Protein AF-A0A517TF28-F1 (afdb_monomer_lite)

Organism: NCBI:txid2528027

Sequence (626 aa):
MRTTSSQSVLTNRRGIAMIIVMLAVSTALVISLSFMQSQQTSLQIGQNVKRGQLALEAARTGATVALADMQSASWAGVQTPLTRTMLSEQDGEVSYTVTYHAVESSDTLSPLAAAFRVRVLSTGSWVPTDVSLGTVSREVEFVAELRPRLPGRTVGEGDFADVDDLADPIGDFMQLQEYAATAHDTGDSLSLNPRQRIDGDIYISGAMNFFESPDWSDSIRNEYLDSVGTVLGTADSRVHPHPLTGTVRTNSSFDSALVTDFGRVGVPSETTSTLSVPSYSNSAFTSYQVFEGGFTYSAGSIASSIPSNTTYVPTDSNPLGILYNTSNRQFGNDVVIVGTVINMRDVTVNGDRILISPPDWRGSIEGMEIDNPDLWPRLPAVITGDDFNCGGISSCTINGVVITNDDFKGSLSDYEYITNFTPIWGTATAQPSGDGKSLVSFQSSVNLSSVPSDAELAITVGSAELRYFIKSVDDAADTVTILGEAVHDSPVWVQVRPDRHRSLDVHGSVIAGSSINITAPPSWDNFSSSGWAEKFSEWESYNAWMAYYGWDSVEFATWLSSYLSWWGDGNPMQTYGMGLEPTFHIYRPSNSNCVLQPPLFRPSPGNDSGEGAGYRWEILSWKEET

Structure (mmCIF, N/CA/C/O backbone):
data_AF-A0A517TF28-F1
#
_entry.id   AF-A0A517TF28-F1
#
loop_
_atom_site.group_PDB
_atom_site.id
_atom_site.type_symbol
_atom_site.label_atom_id
_atom_site.label_alt_id
_atom_site.label_comp_id
_atom_site.label_asym_id
_atom_site.label_entity_id
_atom_site.label_seq_id
_atom_site.pdbx_PDB_ins_code
_atom_site.Cartn_x
_atom_site.Cartn_y
_atom_site.Cartn_z
_atom_site.occupancy
_atom_site.B_iso_or_equiv
_atom_site.auth_seq_id
_atom_site.auth_comp_id
_atom_site.auth_asym_id
_atom_site.auth_atom_id
_atom_site.pdbx_PDB_model_num
ATOM 1 N N . MET A 1 1 ? -43.533 -29.703 123.859 1.00 35.38 1 MET A N 1
ATOM 2 C CA . MET A 1 1 ? -43.413 -30.380 122.548 1.00 35.38 1 MET A CA 1
ATOM 3 C C . MET A 1 1 ? -43.929 -29.420 121.482 1.00 35.38 1 MET A C 1
ATOM 5 O O . MET A 1 1 ? -44.886 -28.711 121.752 1.00 35.38 1 MET A O 1
ATOM 9 N N . ARG A 1 2 ? -43.201 -29.320 120.365 1.00 44.56 2 ARG A N 1
ATOM 10 C CA . ARG A 1 2 ? -43.315 -28.350 119.257 1.00 44.56 2 ARG A CA 1
ATOM 11 C C . ARG A 1 2 ? -44.731 -28.142 118.701 1.00 44.56 2 ARG A C 1
ATOM 13 O O . ARG A 1 2 ? -45.408 -29.136 118.500 1.00 44.56 2 ARG A O 1
ATOM 20 N N . THR A 1 3 ? -45.013 -26.913 118.245 1.00 40.25 3 THR A N 1
ATOM 21 C CA . THR A 1 3 ? -45.516 -26.625 116.879 1.00 40.25 3 THR A CA 1
ATOM 22 C C . THR A 1 3 ? -45.357 -25.135 116.536 1.00 40.25 3 THR A C 1
ATOM 24 O O . THR A 1 3 ? -46.209 -24.310 116.847 1.00 40.25 3 THR A O 1
ATOM 27 N N . THR A 1 4 ? -44.270 -24.802 115.842 1.00 50.88 4 THR A N 1
ATOM 28 C CA . THR A 1 4 ? -44.123 -23.618 114.981 1.00 50.88 4 THR A CA 1
ATOM 29 C C . THR A 1 4 ? -43.756 -24.141 113.593 1.00 50.88 4 THR A C 1
ATOM 31 O O . THR A 1 4 ? -42.720 -24.787 113.465 1.00 50.88 4 THR A O 1
ATOM 34 N N . SER A 1 5 ? -44.618 -23.956 112.581 1.00 48.31 5 SER A N 1
ATOM 35 C CA . SER A 1 5 ? -44.290 -23.934 111.130 1.00 48.31 5 SER A CA 1
ATOM 36 C C . SER A 1 5 ? -45.528 -24.175 110.247 1.00 48.31 5 SER A C 1
ATOM 38 O O . SER A 1 5 ? -45.800 -25.291 109.823 1.00 48.31 5 SER A O 1
ATOM 40 N N . SER A 1 6 ? -46.274 -23.124 109.895 1.00 45.22 6 SER A N 1
ATOM 41 C CA . SER A 1 6 ? -47.157 -23.209 108.711 1.00 45.22 6 SER A CA 1
ATOM 42 C C . SER A 1 6 ? -47.276 -21.923 107.885 1.00 45.22 6 SER A C 1
ATOM 44 O O . SER A 1 6 ? -47.744 -21.981 106.753 1.00 45.22 6 SER A O 1
ATOM 46 N N . GLN A 1 7 ? -46.776 -20.775 108.363 1.00 44.19 7 GLN A N 1
ATOM 47 C CA . GLN A 1 7 ? -46.849 -19.516 107.605 1.00 44.19 7 GLN A CA 1
ATOM 48 C C . GLN A 1 7 ? -45.704 -19.273 106.600 1.00 44.19 7 GLN A C 1
ATOM 50 O O . GLN A 1 7 ? -45.854 -18.412 105.742 1.00 44.19 7 GLN A O 1
ATOM 55 N N . SER A 1 8 ? -44.598 -20.032 106.616 1.00 46.25 8 SER A N 1
ATOM 56 C CA . SER A 1 8 ? -43.475 -19.813 105.674 1.00 46.25 8 SER A CA 1
ATOM 57 C C . SER A 1 8 ? -43.659 -20.459 104.290 1.00 46.25 8 SER A C 1
ATOM 59 O O . SER A 1 8 ? -42.945 -20.117 103.349 1.00 46.25 8 SER A O 1
ATOM 61 N N . VAL A 1 9 ? -44.618 -21.379 104.127 1.00 51.31 9 VAL A N 1
ATOM 62 C CA . VAL A 1 9 ? -44.791 -22.154 102.881 1.00 51.31 9 VAL A CA 1
ATOM 63 C C . VAL A 1 9 ? -45.646 -21.409 101.840 1.00 51.31 9 VAL A C 1
ATOM 65 O O . VAL A 1 9 ? -45.451 -21.588 100.638 1.00 51.31 9 VAL A O 1
ATOM 68 N N . LEU A 1 10 ? -46.553 -20.523 102.271 1.00 45.69 10 LEU A N 1
ATOM 69 C CA . LEU A 1 10 ? -47.449 -19.769 101.378 1.00 45.69 10 LEU A CA 1
ATOM 70 C C . LEU A 1 10 ? -46.769 -18.554 100.715 1.00 45.69 10 LEU A C 1
ATOM 72 O O . LEU A 1 10 ? -47.056 -18.253 99.557 1.00 45.69 10 LEU A O 1
ATOM 76 N N . THR A 1 11 ? -45.819 -17.900 101.389 1.00 50.69 11 THR A N 1
ATOM 77 C CA . THR A 1 11 ? -44.995 -16.812 100.823 1.00 50.69 11 THR A CA 1
ATOM 78 C C . THR A 1 11 ? -43.939 -17.337 99.844 1.00 50.69 11 THR A C 1
ATOM 80 O O . THR A 1 11 ? -43.728 -16.729 98.796 1.00 50.69 11 THR A O 1
ATOM 83 N N . ASN A 1 12 ? -43.359 -18.518 100.106 1.00 51.66 12 ASN A N 1
ATOM 84 C CA . ASN A 1 12 ? -42.382 -19.161 99.213 1.00 51.66 12 ASN A CA 1
ATOM 85 C C . ASN A 1 12 ? -42.990 -19.590 97.862 1.00 51.66 12 ASN A C 1
ATOM 87 O O . ASN A 1 12 ? -42.342 -19.482 96.824 1.00 51.66 12 ASN A O 1
ATOM 91 N N . ARG A 1 13 ? -44.261 -20.021 97.838 1.00 53.38 13 ARG A N 1
ATOM 92 C CA . ARG A 1 13 ? -44.957 -20.396 96.590 1.00 53.38 13 ARG A CA 1
ATOM 93 C C . ARG A 1 13 ? -45.334 -19.195 95.715 1.00 53.38 13 ARG A C 1
ATOM 95 O O . ARG A 1 13 ? -45.334 -19.325 94.496 1.00 53.38 13 ARG A O 1
ATOM 102 N N . ARG A 1 14 ? -45.605 -18.024 96.309 1.00 54.81 14 ARG A N 1
ATOM 103 C CA . ARG A 1 14 ? -45.856 -16.773 95.564 1.00 54.81 14 ARG A CA 1
ATOM 104 C C . ARG A 1 14 ? -44.582 -16.202 94.934 1.00 54.81 14 ARG A C 1
ATOM 106 O O . ARG A 1 14 ? -44.646 -15.734 93.804 1.00 54.81 14 ARG A O 1
ATOM 113 N N . GLY A 1 15 ? -43.439 -16.304 95.620 1.00 62.41 15 GLY A N 1
ATOM 114 C CA . GLY A 1 15 ? -42.133 -15.926 95.065 1.00 62.41 15 GLY A CA 1
ATOM 115 C C . GLY A 1 15 ? -41.719 -16.802 93.879 1.00 62.41 15 GLY A C 1
ATOM 116 O O . GLY A 1 15 ? -41.355 -16.280 92.831 1.00 62.41 15 GLY A O 1
ATOM 117 N N . ILE A 1 16 ? -41.875 -18.127 93.996 1.00 70.12 16 ILE A N 1
ATOM 118 C CA . ILE A 1 16 ? -41.590 -19.072 92.901 1.00 70.12 16 ILE A CA 1
ATOM 119 C C . ILE A 1 16 ? -42.538 -18.857 91.712 1.00 70.12 16 ILE A C 1
ATOM 121 O O . ILE A 1 16 ? -42.081 -18.837 90.574 1.00 70.12 16 ILE A O 1
ATOM 125 N N . ALA A 1 17 ? -43.836 -18.637 91.948 1.00 70.00 17 ALA A N 1
ATOM 126 C CA . ALA A 1 17 ? -44.786 -18.338 90.875 1.00 70.00 17 ALA A CA 1
ATOM 127 C C . ALA A 1 17 ? -44.450 -17.025 90.146 1.00 70.00 17 ALA A C 1
ATOM 129 O O . ALA A 1 17 ? -44.532 -16.974 88.924 1.00 70.00 17 ALA A O 1
ATOM 130 N N . MET A 1 18 ? -44.018 -15.983 90.866 1.00 72.75 18 MET A N 1
ATOM 131 C CA . MET A 1 18 ? -43.614 -14.710 90.261 1.00 72.75 18 MET A CA 1
ATOM 132 C C . MET A 1 18 ? -42.316 -14.847 89.443 1.00 72.75 18 MET A C 1
ATOM 134 O O . MET A 1 18 ? -42.222 -14.267 88.366 1.00 72.75 18 MET A O 1
ATOM 138 N N . ILE A 1 19 ? -41.360 -15.669 89.896 1.00 78.25 19 ILE A N 1
ATOM 139 C CA . ILE A 1 19 ? -40.142 -16.004 89.136 1.00 78.25 19 ILE A CA 1
ATOM 140 C C . ILE A 1 19 ? -40.494 -16.788 87.868 1.00 78.25 19 ILE A C 1
ATOM 142 O O . ILE A 1 19 ? -40.014 -16.437 86.798 1.00 78.25 19 ILE A O 1
ATOM 146 N N . ILE A 1 20 ? -41.364 -17.801 87.957 1.00 79.56 20 ILE A N 1
ATOM 147 C CA . ILE A 1 20 ? -41.810 -18.582 86.791 1.00 79.56 20 ILE A CA 1
ATOM 148 C C . ILE A 1 20 ? -42.529 -17.681 85.779 1.00 79.56 20 ILE A C 1
ATOM 150 O O . ILE A 1 20 ? -42.276 -17.791 84.584 1.00 79.56 20 ILE A O 1
ATOM 154 N N . VAL A 1 21 ? -43.378 -16.756 86.240 1.00 81.38 21 VAL A N 1
ATOM 155 C CA . VAL A 1 21 ? -44.070 -15.795 85.368 1.00 81.38 21 VAL A CA 1
ATOM 156 C C . VAL A 1 21 ? -43.092 -14.802 84.739 1.00 81.38 21 VAL A C 1
ATOM 158 O O . VAL A 1 21 ? -43.165 -14.582 83.536 1.00 81.38 21 VAL A O 1
ATOM 161 N N . MET A 1 22 ? -42.141 -14.239 85.492 1.00 81.81 22 MET A N 1
ATOM 162 C CA . MET A 1 22 ? -41.111 -13.359 84.918 1.00 81.81 22 MET A CA 1
ATOM 163 C C . MET A 1 22 ? -40.217 -14.087 83.910 1.00 81.81 22 MET A C 1
ATOM 165 O O . MET A 1 22 ? -39.847 -13.501 82.898 1.00 81.81 22 MET A O 1
ATOM 169 N N . LEU A 1 23 ? -39.905 -15.361 84.152 1.00 82.12 23 LEU A N 1
ATOM 170 C CA . LEU A 1 23 ? -39.097 -16.186 83.256 1.00 82.12 23 LEU A CA 1
ATOM 171 C C . LEU A 1 23 ? -39.881 -16.577 81.995 1.00 82.12 23 LEU A C 1
ATOM 173 O O . LEU A 1 23 ? -39.322 -16.570 80.902 1.00 82.12 23 LEU A O 1
ATOM 177 N N . ALA A 1 24 ? -41.189 -16.827 82.116 1.00 82.06 24 ALA A N 1
ATOM 178 C CA . ALA A 1 24 ? -42.093 -17.022 80.982 1.00 82.06 24 ALA A CA 1
ATOM 179 C C . ALA A 1 24 ? -42.266 -15.738 80.147 1.00 82.06 24 ALA A C 1
ATOM 181 O O . ALA A 1 24 ? -42.274 -15.793 78.921 1.00 82.06 24 ALA A O 1
ATOM 182 N N . VAL A 1 25 ? -42.353 -14.569 80.791 1.00 85.31 25 VAL A N 1
ATOM 183 C CA . VAL A 1 25 ? -42.438 -13.272 80.100 1.00 85.31 25 VAL A CA 1
ATOM 184 C C . VAL A 1 25 ? -41.114 -12.916 79.426 1.00 85.31 25 VAL A C 1
ATOM 186 O O . VAL A 1 25 ? -41.130 -12.459 78.287 1.00 85.31 25 VAL A O 1
ATOM 189 N N . SER A 1 26 ? -39.966 -13.153 80.074 1.00 85.06 26 SER A N 1
ATOM 190 C CA . SER A 1 26 ? -38.661 -12.871 79.464 1.00 85.06 26 SER A CA 1
ATOM 191 C C . SER A 1 26 ? -38.381 -13.794 78.279 1.00 85.06 26 SER A C 1
ATOM 193 O O . SER A 1 26 ? -37.953 -13.316 77.233 1.00 85.06 26 SER A O 1
ATOM 195 N N . THR A 1 27 ? -38.697 -15.088 78.390 1.00 84.56 27 THR A N 1
ATOM 196 C CA . THR A 1 27 ? -38.575 -16.032 77.268 1.00 84.56 27 THR A CA 1
ATOM 197 C C . THR A 1 27 ? -39.522 -15.675 76.125 1.00 84.56 27 THR A C 1
ATOM 199 O O . THR A 1 27 ? -39.087 -15.668 74.977 1.00 84.56 27 THR A O 1
ATOM 202 N N . ALA A 1 28 ? -40.768 -15.281 76.408 1.00 86.81 28 ALA A N 1
ATOM 203 C CA . ALA A 1 28 ? -41.694 -14.798 75.381 1.00 86.81 28 ALA A CA 1
ATOM 204 C C . ALA A 1 28 ? -41.195 -13.518 74.679 1.00 86.81 28 ALA A C 1
ATOM 206 O O . ALA A 1 28 ? -41.308 -13.407 73.457 1.00 86.81 28 ALA A O 1
ATOM 207 N N . LEU A 1 29 ? -40.605 -12.573 75.421 1.00 87.31 29 LEU A N 1
ATOM 208 C CA . LEU A 1 29 ? -39.997 -11.352 74.874 1.00 87.31 29 LEU A CA 1
ATOM 209 C C . LEU A 1 29 ? -38.785 -11.657 73.993 1.00 87.31 29 LEU A C 1
ATOM 211 O O . LEU A 1 29 ? -38.680 -11.105 72.902 1.00 87.31 29 LEU A O 1
ATOM 215 N N . VAL A 1 30 ? -37.903 -12.555 74.436 1.00 88.50 30 VAL A N 1
ATOM 216 C CA . VAL A 1 30 ? -36.731 -12.983 73.660 1.00 88.50 30 VAL A CA 1
ATOM 217 C C . VAL A 1 30 ? -37.169 -13.677 72.373 1.00 88.50 30 VAL A C 1
ATOM 219 O O . VAL A 1 30 ? -36.683 -13.315 71.309 1.00 88.50 30 VAL A O 1
ATOM 222 N N . ILE A 1 31 ? -38.138 -14.597 72.433 1.00 87.06 31 ILE A N 1
ATOM 223 C CA . ILE A 1 31 ? -38.673 -15.275 71.241 1.00 87.06 31 ILE A CA 1
ATOM 224 C C . ILE A 1 31 ? -39.312 -14.264 70.281 1.00 87.06 31 ILE A C 1
ATOM 226 O O . ILE A 1 31 ? -39.073 -14.330 69.078 1.00 87.06 31 ILE A O 1
ATOM 230 N N . SER A 1 32 ? -40.078 -13.299 70.800 1.00 88.38 32 SER A N 1
ATOM 231 C CA . SER A 1 32 ? -40.709 -12.254 69.981 1.00 88.38 32 SER A CA 1
ATOM 232 C C . SER A 1 32 ? -39.673 -11.340 69.324 1.00 88.38 32 SER A C 1
ATOM 234 O O . SER A 1 32 ? -39.809 -11.002 68.151 1.00 88.38 32 SER A O 1
ATOM 236 N N . LEU A 1 33 ? -38.612 -10.972 70.051 1.00 88.31 33 LEU A N 1
ATOM 237 C CA . LEU A 1 33 ? -37.508 -10.174 69.522 1.00 88.31 33 LEU A CA 1
ATOM 238 C C . LEU A 1 33 ? -36.727 -10.944 68.453 1.00 88.31 33 LEU A C 1
ATOM 240 O O . LEU A 1 33 ? -36.469 -10.395 67.388 1.00 88.31 33 LEU A O 1
ATOM 244 N N . SER A 1 34 ? -36.407 -12.216 68.697 1.00 84.75 34 SER A N 1
ATOM 245 C CA . SER A 1 34 ? -35.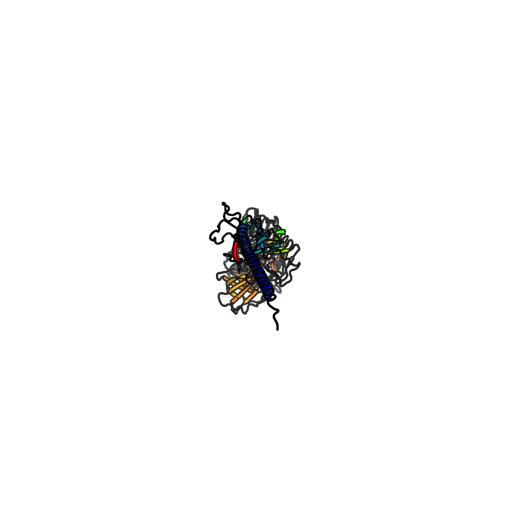749 -13.078 67.712 1.00 84.75 34 SER A CA 1
ATOM 246 C C . SER A 1 34 ? -36.607 -13.270 66.460 1.00 84.75 34 SER A C 1
ATOM 248 O O . SER A 1 34 ? -36.078 -13.274 65.352 1.00 84.75 34 SER A O 1
ATOM 250 N N . PHE A 1 35 ? -37.930 -13.375 66.610 1.00 88.44 35 PHE A N 1
ATOM 251 C CA . PHE A 1 35 ? -38.851 -13.478 65.481 1.00 88.44 35 PHE A CA 1
ATOM 252 C C . PHE A 1 35 ? -38.932 -12.171 64.682 1.00 88.44 35 PHE A C 1
ATOM 254 O O . PHE A 1 35 ? -38.836 -12.207 63.458 1.00 88.44 35 PHE A O 1
ATOM 261 N N . MET A 1 36 ? -39.021 -11.015 65.352 1.00 89.19 36 MET A N 1
ATOM 262 C CA . MET A 1 36 ? -38.963 -9.704 64.689 1.00 89.19 36 MET A CA 1
ATOM 263 C C . MET A 1 36 ? -37.634 -9.495 63.957 1.00 89.19 36 MET A C 1
ATOM 265 O O . MET A 1 36 ? -37.638 -9.070 62.806 1.00 89.19 36 MET A O 1
ATOM 269 N N . GLN A 1 37 ? -36.506 -9.852 64.579 1.00 85.12 37 GLN A N 1
ATOM 270 C CA . GLN A 1 37 ? -35.187 -9.783 63.945 1.00 85.12 37 GLN A CA 1
ATOM 271 C C . GLN A 1 37 ? -35.105 -10.701 62.719 1.00 85.12 37 GLN A C 1
ATOM 273 O O . GLN A 1 37 ? -34.652 -10.266 61.666 1.00 85.12 37 GLN A O 1
ATOM 278 N N . SER A 1 38 ? -35.609 -11.936 62.812 1.00 85.50 38 SER A N 1
ATOM 279 C CA . SER A 1 38 ? -35.642 -12.872 61.683 1.00 85.50 38 SER A CA 1
ATOM 280 C C . SER A 1 38 ? -36.501 -12.360 60.521 1.00 85.50 38 SER A C 1
ATOM 282 O O . SER A 1 38 ? -36.069 -12.433 59.369 1.00 85.50 38 SER A O 1
ATOM 284 N N . GLN A 1 39 ? -37.676 -11.786 60.801 1.00 86.81 39 GLN A N 1
ATOM 285 C CA . GLN A 1 39 ? -38.514 -11.160 59.774 1.00 86.81 39 GLN A CA 1
ATOM 286 C C . GLN A 1 39 ? -37.831 -9.946 59.140 1.00 86.81 39 GLN A C 1
ATOM 288 O O . GLN A 1 39 ? -37.860 -9.800 57.920 1.00 86.81 39 GLN A O 1
ATOM 293 N N . GLN A 1 40 ? -37.177 -9.106 59.944 1.00 82.69 40 GLN A N 1
ATOM 294 C CA . GLN A 1 40 ? -36.452 -7.936 59.457 1.00 82.69 40 GLN A CA 1
ATOM 295 C C . GLN A 1 40 ? -35.280 -8.337 58.549 1.00 82.69 40 GLN A C 1
ATOM 297 O O . GLN A 1 40 ? -35.132 -7.773 57.467 1.00 82.69 40 GLN A O 1
ATOM 302 N N . THR A 1 41 ? -34.502 -9.357 58.926 1.00 83.75 41 THR A N 1
ATOM 303 C CA . THR A 1 41 ? -33.440 -9.910 58.073 1.00 83.75 41 THR A CA 1
ATOM 304 C C . THR A 1 41 ? -34.007 -10.513 56.787 1.00 83.75 41 THR A C 1
ATOM 306 O O . THR A 1 41 ? -33.463 -10.276 55.712 1.00 83.75 41 THR A O 1
ATOM 309 N N . SER A 1 42 ? -35.120 -11.251 56.855 1.00 82.88 42 SER A N 1
ATOM 310 C CA . SER A 1 42 ? -35.748 -11.841 55.665 1.00 82.88 42 SER A CA 1
ATOM 311 C C . SER A 1 42 ? -36.263 -10.777 54.689 1.00 82.88 42 SER A C 1
ATOM 313 O O . SER A 1 42 ? -36.063 -10.918 53.483 1.00 82.88 42 SER A O 1
ATOM 315 N N . LEU A 1 43 ? -36.855 -9.689 55.195 1.00 85.12 43 LEU A N 1
ATOM 316 C CA . LEU A 1 43 ? -37.275 -8.545 54.383 1.00 85.12 43 LEU A CA 1
ATOM 317 C C . LEU A 1 43 ? -36.078 -7.833 53.744 1.00 85.12 43 LEU A C 1
ATOM 319 O O . LEU A 1 43 ? -36.133 -7.521 52.557 1.00 85.12 43 LEU A O 1
ATOM 323 N N . GLN A 1 44 ? -34.987 -7.627 54.487 1.00 81.50 44 GLN A N 1
ATOM 324 C CA . GLN A 1 44 ? -33.764 -7.020 53.950 1.00 81.50 44 GLN A CA 1
ATOM 325 C C . GLN A 1 44 ? -33.122 -7.879 52.855 1.00 81.50 44 GLN A C 1
ATOM 327 O O . GLN A 1 44 ? -32.733 -7.349 51.818 1.00 81.50 44 GLN A O 1
ATOM 332 N N . ILE A 1 45 ? -33.064 -9.203 53.037 1.00 84.44 45 ILE A N 1
ATOM 333 C CA . ILE A 1 45 ? -32.583 -10.125 51.998 1.00 84.44 45 ILE A CA 1
ATOM 334 C C . ILE A 1 45 ? -33.482 -10.038 50.761 1.00 84.44 45 ILE A C 1
ATOM 336 O O . ILE A 1 45 ? -32.975 -9.875 49.656 1.00 84.44 45 ILE A O 1
ATOM 340 N N . GLY A 1 46 ? -34.808 -10.084 50.934 1.00 85.38 46 GLY A N 1
ATOM 341 C CA . GLY A 1 46 ? -35.753 -9.970 49.820 1.00 85.38 46 GLY A CA 1
ATOM 342 C C . GLY A 1 46 ? -35.622 -8.647 49.058 1.00 85.38 46 GLY A C 1
ATOM 343 O O . GLY A 1 46 ? -35.621 -8.635 47.828 1.00 85.38 46 GLY A O 1
ATOM 344 N N . GLN A 1 47 ? -35.440 -7.535 49.775 1.00 84.88 47 GLN A N 1
ATOM 345 C CA . GLN A 1 47 ? -35.200 -6.222 49.176 1.00 84.88 47 GLN A CA 1
ATOM 346 C C . GLN A 1 47 ? -33.859 -6.163 48.441 1.00 84.88 47 GLN A C 1
ATOM 348 O O . GLN A 1 47 ? -33.814 -5.652 47.328 1.00 84.88 47 GLN A O 1
ATOM 353 N N . ASN A 1 48 ? -32.787 -6.718 49.006 1.00 83.56 48 ASN A N 1
ATOM 354 C CA . ASN A 1 48 ? -31.477 -6.752 48.355 1.00 83.56 48 ASN A CA 1
ATOM 355 C C . ASN A 1 48 ? -31.477 -7.626 47.097 1.00 83.56 48 ASN A C 1
ATOM 357 O O . ASN A 1 48 ? -30.895 -7.231 46.091 1.00 83.56 48 ASN A O 1
ATOM 361 N N . VAL A 1 49 ? -32.188 -8.759 47.106 1.00 88.19 49 VAL A N 1
ATOM 362 C CA . VAL A 1 49 ? -32.392 -9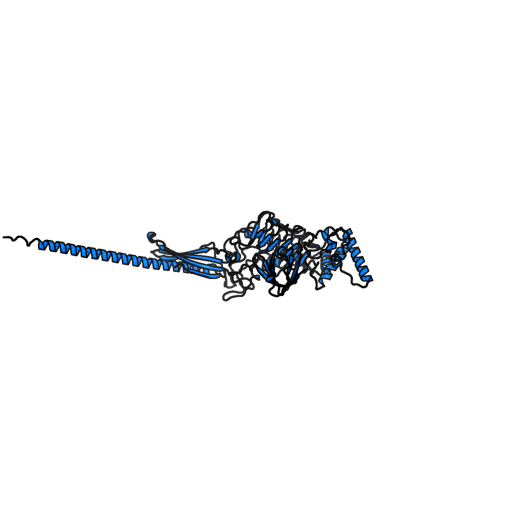.583 45.904 1.00 88.19 49 VAL A CA 1
ATOM 363 C C . VAL A 1 49 ? -33.148 -8.794 44.835 1.00 88.19 49 VAL A C 1
ATOM 365 O O . VAL A 1 49 ? -32.703 -8.752 43.690 1.00 88.19 49 VAL A O 1
ATOM 368 N N . LYS A 1 50 ? -34.240 -8.106 45.201 1.00 89.06 50 LYS A N 1
ATOM 369 C CA . LYS A 1 50 ? -34.997 -7.257 44.266 1.00 89.06 50 LYS A CA 1
ATOM 370 C C . LYS A 1 50 ? -34.128 -6.132 43.690 1.00 89.06 50 LYS A C 1
ATOM 372 O O . LYS A 1 50 ? -34.144 -5.911 42.486 1.00 89.06 50 LYS A O 1
ATOM 377 N N . ARG A 1 51 ? -33.344 -5.443 44.525 1.00 89.06 51 ARG A N 1
ATOM 378 C CA . ARG A 1 51 ? -32.408 -4.385 44.097 1.00 89.06 51 ARG A CA 1
ATOM 379 C C . ARG A 1 51 ? -31.340 -4.927 43.151 1.00 89.06 51 ARG A C 1
ATOM 381 O O . ARG A 1 51 ? -31.058 -4.300 42.139 1.00 89.06 51 ARG A O 1
ATOM 388 N N . GLY A 1 52 ? -30.806 -6.114 43.438 1.00 88.94 52 GLY A N 1
ATOM 389 C CA . GLY A 1 52 ? -29.873 -6.808 42.552 1.00 88.94 52 GLY A CA 1
ATOM 390 C C . GLY A 1 52 ? -30.490 -7.160 41.198 1.00 88.94 52 GLY A C 1
ATOM 391 O O . GLY A 1 52 ? -29.835 -6.984 40.178 1.00 88.94 52 GLY A O 1
ATOM 392 N N . GLN A 1 53 ? -31.752 -7.600 41.169 1.00 90.75 53 GLN A N 1
ATOM 393 C CA . GLN A 1 53 ? -32.476 -7.860 39.919 1.00 90.75 53 GLN A CA 1
ATOM 394 C C . GLN A 1 53 ? -32.721 -6.580 39.115 1.00 90.75 53 GLN A C 1
ATOM 396 O O . GLN A 1 53 ? -32.494 -6.587 37.911 1.00 90.75 53 GLN A O 1
ATOM 401 N N . LEU A 1 54 ? -33.114 -5.482 39.770 1.00 91.38 54 LEU A N 1
ATOM 402 C CA . LEU A 1 54 ? -33.292 -4.181 39.115 1.00 91.38 54 LEU A CA 1
ATOM 403 C C . LEU A 1 54 ? -31.975 -3.650 38.536 1.00 91.38 54 LEU A C 1
ATOM 405 O O . LEU A 1 54 ? -31.957 -3.159 37.412 1.00 91.38 54 LEU A O 1
ATOM 409 N N . ALA A 1 55 ? -30.868 -3.786 39.271 1.00 91.31 55 ALA A N 1
ATOM 410 C CA . ALA A 1 55 ? -29.543 -3.428 38.774 1.00 91.31 55 ALA A CA 1
ATOM 411 C C . ALA A 1 55 ? -29.136 -4.294 37.566 1.00 91.31 55 ALA A C 1
ATOM 413 O O . ALA A 1 55 ? -28.622 -3.766 36.586 1.00 91.31 55 ALA A O 1
ATOM 414 N N . LEU A 1 56 ? -29.416 -5.603 37.585 1.00 93.12 56 LEU A N 1
ATOM 415 C CA . LEU A 1 56 ? -29.139 -6.486 36.445 1.00 93.12 56 LEU A CA 1
ATOM 416 C C . LEU A 1 56 ? -30.014 -6.159 35.224 1.00 93.12 56 LEU A C 1
ATOM 418 O O . LEU A 1 56 ? -29.525 -6.143 34.098 1.00 93.12 56 LEU A O 1
ATOM 422 N N . GLU A 1 57 ? -31.300 -5.873 35.426 1.00 93.25 57 GLU A N 1
ATOM 423 C CA . GLU A 1 57 ? -32.208 -5.444 34.356 1.00 93.25 57 GLU A CA 1
ATOM 424 C C . GLU A 1 57 ? -31.759 -4.110 33.747 1.00 93.25 57 GLU A C 1
ATOM 426 O O . GLU A 1 57 ? -31.800 -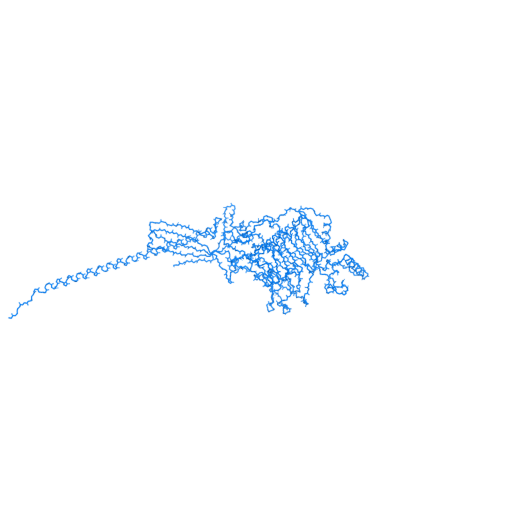3.938 32.525 1.00 93.25 57 GLU A O 1
ATOM 431 N N . ALA A 1 58 ? -31.235 -3.205 34.578 1.00 94.00 58 ALA A N 1
ATOM 432 C CA . ALA A 1 58 ? -30.632 -1.970 34.108 1.00 94.00 58 ALA A CA 1
ATOM 433 C C . ALA A 1 58 ? -29.365 -2.204 33.288 1.00 94.00 58 ALA A C 1
ATOM 435 O O . ALA A 1 58 ? -29.228 -1.626 32.213 1.00 94.00 58 ALA A O 1
ATOM 436 N N . ALA A 1 59 ? -28.489 -3.107 33.733 1.00 94.56 59 ALA A N 1
ATOM 437 C CA . ALA A 1 59 ? -27.298 -3.497 32.986 1.00 94.56 59 ALA A CA 1
ATOM 438 C C . ALA A 1 59 ? -27.658 -4.102 31.614 1.00 94.56 59 ALA A C 1
ATOM 440 O O . ALA A 1 59 ? -27.112 -3.683 30.592 1.00 94.56 59 ALA A O 1
ATOM 441 N N . ARG A 1 60 ? -28.638 -5.016 31.551 1.00 95.25 60 ARG A N 1
ATOM 442 C CA . ARG A 1 60 ? -29.133 -5.604 30.287 1.00 95.25 60 ARG A CA 1
ATOM 443 C C . ARG A 1 60 ? -29.749 -4.565 29.354 1.00 95.25 60 ARG A C 1
ATOM 445 O O . ARG A 1 60 ? -29.510 -4.594 28.145 1.00 95.25 60 ARG A O 1
ATOM 452 N N . THR A 1 61 ? -30.527 -3.638 29.912 1.00 95.06 61 THR A N 1
ATOM 453 C CA . THR A 1 61 ? -31.117 -2.536 29.144 1.00 95.06 61 THR A CA 1
ATOM 454 C C . THR A 1 61 ? -30.022 -1.638 28.586 1.00 95.06 61 THR A C 1
ATOM 456 O O . THR A 1 61 ? -30.032 -1.353 27.393 1.00 95.06 61 THR A O 1
ATOM 459 N N . GLY A 1 62 ? -29.038 -1.262 29.406 1.00 94.81 62 GLY A N 1
ATOM 460 C CA . GLY A 1 62 ? -27.883 -0.484 28.966 1.00 94.81 62 GLY A CA 1
ATOM 461 C C . GLY A 1 62 ? -27.113 -1.165 27.838 1.00 94.81 62 GLY A C 1
ATOM 462 O O . GLY A 1 62 ? -26.829 -0.521 26.835 1.00 94.81 62 GLY A O 1
ATOM 463 N N . ALA A 1 63 ? -26.875 -2.476 27.937 1.00 94.62 63 ALA A N 1
ATOM 464 C CA . ALA A 1 63 ? -26.195 -3.243 26.896 1.00 94.62 63 ALA A CA 1
ATOM 465 C C . ALA A 1 63 ? -26.992 -3.283 25.578 1.00 94.62 63 ALA A C 1
ATOM 467 O O . ALA A 1 63 ? -26.431 -3.078 24.504 1.00 94.62 63 ALA A O 1
ATOM 468 N N . THR A 1 64 ? -28.314 -3.467 25.656 1.00 94.19 64 THR A N 1
ATOM 469 C CA . THR A 1 64 ? -29.198 -3.466 24.475 1.00 94.19 64 THR A CA 1
ATOM 470 C C . THR A 1 64 ? -29.258 -2.087 23.816 1.00 94.19 64 THR A C 1
ATOM 472 O O . THR A 1 64 ? -29.193 -1.977 22.594 1.00 94.19 64 THR A O 1
ATOM 475 N N . VAL A 1 65 ? -29.362 -1.021 24.618 1.00 94.56 65 VAL A N 1
ATOM 476 C CA . VAL A 1 65 ? -29.368 0.356 24.108 1.00 94.56 65 VAL A CA 1
ATOM 477 C C . VAL A 1 65 ? -28.013 0.710 23.503 1.00 94.56 65 VAL A C 1
ATOM 479 O O . VAL A 1 65 ? -27.991 1.353 22.463 1.00 94.56 65 VAL A O 1
ATOM 482 N N . ALA A 1 66 ? -26.904 0.271 24.099 1.00 94.50 66 ALA A N 1
ATOM 483 C CA . ALA A 1 66 ? -25.572 0.490 23.545 1.00 94.50 66 ALA A CA 1
ATOM 484 C C . ALA A 1 66 ? -25.410 -0.160 22.171 1.00 94.50 66 ALA A C 1
ATOM 486 O O . ALA A 1 66 ? -24.934 0.492 21.253 1.00 94.50 66 ALA A O 1
ATOM 487 N N . LEU A 1 67 ? -25.865 -1.405 22.000 1.00 92.75 67 LEU A N 1
ATOM 488 C CA . LEU A 1 67 ? -25.834 -2.067 20.696 1.00 92.75 67 LEU A CA 1
ATOM 489 C C . LEU A 1 67 ? -26.669 -1.313 19.649 1.00 92.75 67 LEU A C 1
ATOM 491 O O . LEU A 1 67 ? -26.212 -1.117 18.527 1.00 92.75 67 LEU A O 1
ATOM 495 N N . ALA A 1 68 ? -27.873 -0.866 20.019 1.00 91.69 68 ALA A N 1
ATOM 496 C CA . ALA A 1 68 ? -28.727 -0.082 19.128 1.00 91.69 68 ALA A CA 1
ATOM 497 C C . ALA A 1 68 ? -28.114 1.288 18.785 1.00 91.69 68 ALA A C 1
ATOM 499 O O . ALA A 1 68 ? -28.234 1.747 17.653 1.00 91.69 68 ALA A O 1
ATOM 500 N N . ASP A 1 69 ? -27.444 1.932 19.744 1.00 92.38 69 ASP A N 1
ATOM 501 C CA . ASP A 1 69 ? -26.749 3.204 19.535 1.00 92.38 69 ASP A CA 1
ATOM 502 C C . ASP A 1 69 ? -25.528 3.019 18.627 1.00 92.38 69 ASP A C 1
ATOM 504 O O . ASP A 1 69 ? -25.382 3.761 17.668 1.00 92.38 69 ASP A O 1
ATOM 508 N N . MET A 1 70 ? -24.723 1.972 18.839 1.00 91.44 70 MET A N 1
ATOM 509 C CA . MET A 1 70 ? -23.587 1.606 17.979 1.00 91.44 70 MET A CA 1
ATOM 510 C C . MET A 1 70 ? -24.000 1.328 16.523 1.00 91.44 70 MET A C 1
ATOM 512 O O . MET A 1 70 ? -23.209 1.555 15.607 1.00 91.44 70 MET A O 1
ATOM 516 N N . GLN A 1 71 ? -25.228 0.851 16.302 1.00 89.31 71 GLN A N 1
ATOM 517 C CA . GLN A 1 71 ? -25.815 0.651 14.973 1.00 89.31 71 GLN A CA 1
ATOM 518 C C . GLN A 1 71 ? -26.421 1.927 14.368 1.00 89.31 71 GLN A C 1
ATOM 520 O O . GLN A 1 71 ? -26.875 1.895 13.232 1.00 89.31 71 GLN A O 1
ATOM 525 N N . SER A 1 72 ? -26.438 3.053 15.084 1.00 88.31 72 SER A N 1
ATOM 526 C CA . SER A 1 72 ? -26.976 4.326 14.598 1.00 88.31 72 SER A CA 1
ATOM 527 C C . SER A 1 72 ? -25.899 5.185 13.933 1.00 88.31 72 SER A C 1
ATOM 529 O O . SER A 1 72 ? -24.757 5.240 14.383 1.00 88.31 72 SER A O 1
ATOM 531 N N . ALA A 1 73 ? -26.282 5.967 12.919 1.00 86.69 73 ALA A N 1
ATOM 532 C CA . ALA A 1 73 ? -25.420 7.005 12.340 1.00 86.69 73 ALA A CA 1
ATOM 533 C C . ALA A 1 73 ? -25.089 8.140 13.329 1.00 86.69 73 ALA A C 1
ATOM 535 O O . ALA A 1 73 ? -24.158 8.906 13.108 1.00 86.69 73 ALA A O 1
ATOM 536 N N . SER A 1 74 ? -25.849 8.261 14.423 1.00 88.69 74 SER A N 1
ATOM 537 C CA . SER A 1 74 ? -25.632 9.266 15.469 1.00 88.69 74 SER A CA 1
ATOM 538 C C . SER A 1 74 ? -24.718 8.802 16.604 1.00 88.69 74 SER A C 1
ATOM 540 O O . SER A 1 74 ? -24.613 9.514 17.606 1.00 88.69 74 SER A O 1
ATOM 542 N N . TRP A 1 75 ? -24.123 7.611 16.508 1.00 91.62 75 TRP A N 1
ATOM 543 C CA . TRP A 1 75 ? -23.269 7.090 17.568 1.00 91.62 75 TRP A CA 1
ATOM 544 C C . TRP A 1 75 ? -22.083 8.024 17.818 1.00 91.62 75 TRP A C 1
ATOM 546 O O . TRP A 1 75 ? -21.288 8.306 16.925 1.00 91.62 75 TRP A O 1
ATOM 556 N N . ALA A 1 76 ? -21.935 8.488 19.058 1.00 89.75 76 ALA A N 1
ATOM 557 C CA . ALA A 1 76 ? -20.871 9.420 19.437 1.00 89.75 76 ALA A CA 1
ATOM 558 C C . ALA A 1 76 ? -19.488 8.752 19.602 1.00 89.75 76 ALA A C 1
ATOM 560 O O . ALA A 1 76 ? -18.517 9.428 19.953 1.00 89.75 76 ALA A O 1
ATOM 561 N N . GLY A 1 77 ? -19.395 7.436 19.383 1.00 92.75 77 GLY A N 1
ATOM 562 C CA . GLY A 1 77 ? -18.160 6.662 19.461 1.00 92.75 77 GLY A CA 1
ATOM 563 C C . GLY A 1 77 ? -17.790 6.168 20.863 1.00 92.75 77 GLY A C 1
ATOM 564 O O . GLY A 1 77 ? -18.415 6.499 21.872 1.00 92.75 77 GLY A O 1
ATOM 565 N N . VAL A 1 78 ? -16.711 5.387 20.929 1.00 94.31 78 VAL A N 1
ATOM 566 C CA . VAL A 1 78 ? -16.250 4.652 22.124 1.00 94.31 78 VAL A CA 1
ATOM 567 C C . VAL A 1 78 ? -15.799 5.549 23.284 1.00 94.31 78 VAL A C 1
ATOM 569 O O . VAL A 1 78 ? -15.712 5.096 24.422 1.00 94.31 78 VAL A O 1
ATOM 572 N N . GLN A 1 79 ? -15.507 6.825 23.022 1.00 91.62 79 GLN A N 1
ATOM 573 C CA . GLN A 1 79 ? -15.071 7.783 24.047 1.00 91.62 79 GLN A CA 1
ATOM 574 C C . GLN A 1 79 ? -16.236 8.392 24.839 1.00 91.62 79 GLN A C 1
ATOM 576 O O . GLN A 1 79 ? -16.016 9.007 25.884 1.00 91.62 79 GLN A O 1
ATOM 581 N N . THR A 1 80 ? -17.471 8.235 24.358 1.00 92.62 80 THR A N 1
ATOM 582 C CA . THR A 1 80 ? -18.655 8.844 24.967 1.00 92.62 80 THR A CA 1
ATOM 583 C C . THR A 1 80 ? -19.437 7.785 25.748 1.00 92.62 80 THR A C 1
ATOM 585 O O . THR A 1 80 ? -20.146 6.986 25.137 1.00 92.62 80 THR A O 1
ATOM 588 N N . PRO A 1 81 ? -19.343 7.741 27.091 1.00 92.19 81 PRO A N 1
ATOM 589 C CA . PRO A 1 81 ? -20.112 6.782 27.871 1.00 92.19 81 PRO A CA 1
ATOM 590 C C . PRO A 1 81 ? -21.608 7.100 27.798 1.00 92.19 81 PRO A C 1
ATOM 592 O O . PRO A 1 81 ? -22.022 8.259 27.888 1.00 92.19 81 PRO A O 1
ATOM 595 N N . LEU A 1 82 ? -22.435 6.062 27.702 1.00 93.00 82 LEU A N 1
ATOM 596 C CA . LEU A 1 82 ? -23.888 6.203 27.720 1.00 93.00 82 LEU A CA 1
ATOM 597 C C . LEU A 1 82 ? -24.389 6.032 29.153 1.00 93.00 82 LEU A C 1
ATOM 599 O O . LEU A 1 82 ? -24.262 4.957 29.730 1.00 93.00 82 LEU A O 1
ATOM 603 N N . THR A 1 83 ? -24.986 7.075 29.725 1.00 93.38 83 THR A N 1
ATOM 604 C CA . THR A 1 83 ? -25.586 7.014 31.067 1.00 93.38 83 THR A CA 1
ATOM 605 C C . THR A 1 83 ? -27.053 7.397 31.001 1.00 93.38 83 THR A C 1
ATOM 607 O O . THR A 1 83 ? -27.399 8.426 30.416 1.00 93.38 83 THR A O 1
ATOM 610 N N . ARG A 1 84 ? -27.930 6.596 31.613 1.00 93.25 84 ARG A N 1
ATOM 611 C CA . ARG A 1 84 ? -29.358 6.919 31.683 1.00 93.25 84 ARG A CA 1
ATOM 612 C C . ARG A 1 84 ? -30.001 6.396 32.958 1.00 93.25 84 ARG A C 1
ATOM 614 O O . ARG A 1 84 ? -29.735 5.282 33.402 1.00 93.25 84 ARG A O 1
ATOM 621 N N . THR A 1 85 ? -30.916 7.192 33.493 1.00 91.88 85 THR A N 1
ATOM 622 C CA . THR A 1 85 ? -31.838 6.783 34.552 1.00 91.88 85 THR A CA 1
ATOM 623 C C . THR A 1 85 ? -33.018 6.040 33.938 1.00 91.88 85 THR A C 1
ATOM 625 O O . THR A 1 85 ? -33.708 6.574 33.068 1.00 91.88 85 THR A O 1
ATOM 628 N N . MET A 1 86 ? -33.261 4.812 34.388 1.00 90.38 86 MET A N 1
ATOM 629 C CA . MET A 1 86 ? -34.414 4.014 33.964 1.00 90.38 86 MET A CA 1
ATOM 630 C C . MET A 1 86 ? -35.633 4.258 34.839 1.00 90.38 86 MET A C 1
ATOM 632 O O . MET A 1 86 ? -36.754 4.333 34.342 1.00 90.38 86 MET A O 1
ATOM 636 N N . LEU A 1 87 ? -35.409 4.364 36.147 1.00 88.75 87 LEU A N 1
ATOM 637 C CA . LEU A 1 87 ? -36.465 4.468 37.140 1.00 88.75 87 LEU A CA 1
ATOM 638 C C . LEU A 1 87 ? -35.991 5.375 38.273 1.00 88.75 87 LEU A C 1
ATOM 640 O O . LEU A 1 87 ? -34.861 5.254 38.735 1.00 88.75 87 LEU A O 1
ATOM 644 N N . SER A 1 88 ? -36.865 6.255 38.742 1.00 86.38 88 SER A N 1
ATOM 645 C CA . SER A 1 88 ? -36.626 7.072 39.928 1.00 86.38 88 SER A CA 1
ATOM 646 C C . SER A 1 88 ? -37.856 6.969 40.823 1.00 86.38 88 SER A C 1
ATOM 648 O O . SER A 1 88 ? -38.958 7.345 40.418 1.00 86.38 88 SER A O 1
ATOM 650 N N . GLU A 1 89 ? -37.680 6.396 42.011 1.00 82.56 89 GLU A N 1
ATOM 651 C CA . GLU A 1 89 ? -38.721 6.231 43.027 1.00 82.56 89 GLU A CA 1
ATOM 652 C C . GLU A 1 89 ? -38.324 6.963 44.319 1.00 82.56 89 GLU A C 1
ATOM 654 O O . GLU A 1 89 ? -37.194 7.421 44.476 1.00 82.56 89 GLU A O 1
ATOM 659 N N . GLN A 1 90 ? -39.251 7.066 45.280 1.00 76.56 90 GLN A N 1
ATOM 660 C CA . GLN A 1 90 ? -38.972 7.682 46.589 1.00 76.56 90 GLN A CA 1
ATOM 661 C C . GLN A 1 90 ? -37.860 6.974 47.379 1.00 76.56 90 GLN A C 1
ATOM 663 O O . GLN A 1 90 ? -37.233 7.603 48.230 1.00 76.56 90 GLN A O 1
ATOM 668 N N . ASP A 1 91 ? -37.626 5.692 47.095 1.00 77.75 91 ASP A N 1
ATOM 669 C CA . ASP A 1 91 ? -36.687 4.842 47.829 1.00 77.75 91 ASP A CA 1
ATOM 670 C C . ASP A 1 91 ? -35.290 4.781 47.179 1.00 77.75 91 ASP A C 1
ATOM 672 O O . ASP A 1 91 ? -34.344 4.274 47.792 1.00 77.75 91 ASP A O 1
ATOM 676 N N . GLY A 1 92 ? -35.140 5.269 45.944 1.00 84.75 92 GLY A N 1
ATOM 677 C CA . GLY A 1 92 ? -33.879 5.244 45.206 1.00 84.75 92 GLY A CA 1
ATOM 678 C C . GLY A 1 92 ? -34.038 5.352 43.691 1.00 84.75 92 GLY A C 1
ATOM 679 O O . GLY A 1 92 ? -35.142 5.405 43.148 1.00 84.75 92 GLY A O 1
ATOM 680 N N . GLU A 1 93 ? -32.902 5.355 43.004 1.00 91.31 93 GLU A N 1
ATOM 681 C CA . GLU A 1 93 ? -32.791 5.502 41.556 1.00 91.31 93 GLU A CA 1
ATOM 682 C C . GLU A 1 93 ? -32.140 4.263 40.930 1.00 91.31 93 GLU A C 1
ATOM 684 O O . GLU A 1 93 ? -31.163 3.733 41.458 1.00 91.31 93 GLU A O 1
ATOM 689 N N . VAL A 1 94 ? -32.686 3.800 39.804 1.00 92.50 94 VAL A N 1
ATOM 690 C CA . VAL A 1 94 ? -32.089 2.763 38.957 1.00 92.50 94 VAL A CA 1
ATOM 691 C C . VAL A 1 94 ? -31.531 3.428 37.709 1.00 92.50 94 VAL A C 1
ATOM 693 O O . VAL A 1 94 ? -32.274 4.042 36.935 1.00 92.50 94 VAL A O 1
ATOM 696 N N . SER A 1 95 ? -30.239 3.257 37.478 1.00 94.50 95 SER A N 1
ATOM 697 C CA . SER A 1 95 ? -29.540 3.787 36.312 1.00 94.50 95 SER A CA 1
ATOM 698 C C . SER A 1 95 ? -28.590 2.751 35.726 1.00 94.50 95 SER A C 1
ATOM 700 O O . SER A 1 95 ? -28.258 1.755 36.369 1.00 94.50 95 SER A O 1
ATOM 702 N N . TYR A 1 96 ? -28.152 2.982 34.495 1.00 95.69 96 TYR A N 1
ATOM 703 C CA . TYR A 1 96 ? -27.053 2.241 33.892 1.00 95.69 96 TYR A CA 1
ATOM 704 C C . TYR A 1 96 ? -26.011 3.200 33.329 1.00 95.69 96 TYR A C 1
ATOM 706 O O . TYR A 1 96 ? -26.347 4.298 32.872 1.00 95.69 96 TYR A O 1
ATOM 714 N N . THR A 1 97 ? -24.764 2.740 33.329 1.00 96.50 97 THR A N 1
ATOM 715 C CA . THR A 1 97 ? -23.626 3.393 32.687 1.00 96.50 97 THR A CA 1
ATOM 716 C C . THR A 1 97 ? -22.937 2.380 31.789 1.00 96.50 97 THR A C 1
ATOM 718 O O . THR A 1 97 ? -22.535 1.314 32.250 1.00 96.50 97 THR A O 1
ATOM 721 N N . VAL A 1 98 ? -22.786 2.717 30.514 1.00 96.62 98 VAL A N 1
ATOM 722 C CA . VAL A 1 98 ? -22.068 1.903 29.535 1.00 96.62 98 VAL A CA 1
ATOM 723 C C . VAL A 1 98 ? -20.718 2.536 29.242 1.00 96.62 98 VAL A C 1
ATOM 725 O O . VAL A 1 98 ? -20.631 3.737 28.981 1.00 96.62 98 VAL A O 1
ATOM 728 N N . THR A 1 99 ? -19.675 1.713 29.265 1.00 96.56 99 THR A N 1
ATOM 729 C CA . THR A 1 99 ? -18.308 2.088 28.900 1.00 96.56 99 THR A CA 1
ATOM 730 C C . THR A 1 99 ? -17.758 1.136 27.846 1.00 96.56 99 THR A C 1
ATOM 732 O O . THR A 1 99 ? -18.131 -0.037 27.797 1.00 96.56 99 THR A O 1
ATOM 735 N N . TYR A 1 100 ? -16.869 1.649 27.003 1.00 96.44 100 TYR A N 1
ATOM 736 C CA . TYR A 1 100 ? -16.279 0.919 25.888 1.00 96.44 100 TYR A CA 1
ATOM 737 C C . TYR A 1 100 ? -14.783 0.741 26.130 1.00 96.44 100 TYR A C 1
ATOM 739 O O . TYR A 1 100 ? -14.097 1.674 26.547 1.00 96.44 100 TYR A O 1
ATOM 747 N N . HIS A 1 101 ? -14.277 -0.455 25.857 1.00 95.50 101 HIS A N 1
ATOM 748 C CA . HIS A 1 101 ? -12.887 -0.835 26.084 1.00 95.50 101 HIS A CA 1
ATOM 749 C C . HIS A 1 101 ? -12.322 -1.517 24.842 1.00 95.50 101 HIS A C 1
ATOM 751 O O . HIS A 1 101 ? -13.028 -2.274 24.170 1.00 95.50 101 HIS A O 1
ATOM 757 N N . ALA A 1 102 ? -11.053 -1.245 24.546 1.00 93.69 102 ALA A N 1
ATOM 758 C CA . ALA A 1 102 ? -10.345 -1.922 23.470 1.00 93.69 102 ALA A CA 1
ATOM 759 C C . ALA A 1 102 ? -10.160 -3.406 23.812 1.00 93.69 102 ALA A C 1
ATOM 761 O O . ALA A 1 102 ? -10.039 -3.779 24.985 1.00 93.69 102 ALA A O 1
ATOM 762 N N . VAL A 1 103 ? -10.156 -4.245 22.781 1.00 91.31 103 VAL A N 1
ATOM 763 C CA . VAL A 1 103 ? -9.770 -5.653 22.886 1.00 91.31 103 VAL A CA 1
ATOM 764 C C . VAL A 1 103 ? -8.288 -5.748 22.537 1.00 91.31 103 VAL A C 1
ATOM 766 O O . VAL A 1 103 ? -7.851 -5.139 21.568 1.00 91.31 103 VAL A O 1
ATOM 769 N N . GLU A 1 104 ? -7.516 -6.469 23.346 1.00 88.81 104 GLU A N 1
ATOM 770 C CA . GLU A 1 104 ? -6.086 -6.692 23.099 1.00 88.81 104 GLU A CA 1
ATOM 771 C C . GLU A 1 104 ? -5.886 -7.835 22.093 1.00 88.81 104 GLU A C 1
ATOM 773 O O . GLU A 1 104 ? -6.707 -8.759 22.020 1.00 88.81 104 GLU A O 1
ATOM 778 N N . SER A 1 105 ? -4.797 -7.775 21.324 1.00 85.62 105 SER A N 1
ATOM 779 C CA . SER A 1 105 ? -4.386 -8.876 20.452 1.00 85.62 105 SER A CA 1
ATOM 780 C C . SER A 1 105 ? -4.033 -10.139 21.246 1.00 85.62 105 SER A C 1
ATOM 782 O O . SER A 1 105 ? -3.783 -10.121 22.453 1.00 85.62 105 SER A O 1
ATOM 784 N N . SER A 1 106 ? -4.028 -11.276 20.555 1.00 82.31 106 SER A N 1
ATOM 785 C CA . SER A 1 106 ? -3.599 -12.568 21.097 1.00 82.31 106 SER A CA 1
ATOM 786 C C . SER A 1 106 ? -2.963 -13.407 19.991 1.00 82.31 106 SER A C 1
ATOM 788 O O . SER A 1 106 ? -3.004 -13.012 18.828 1.00 82.31 106 SER A O 1
ATOM 790 N N . ASP A 1 107 ? -2.437 -14.587 20.321 1.00 72.69 107 ASP A N 1
ATOM 791 C CA . ASP A 1 107 ? -1.838 -15.495 19.329 1.00 72.69 107 ASP A CA 1
ATOM 792 C C . ASP A 1 107 ? -2.784 -15.818 18.155 1.00 72.69 107 ASP A C 1
ATOM 794 O O . ASP A 1 107 ? -2.319 -16.070 17.050 1.00 72.69 107 ASP A O 1
ATOM 798 N N . THR A 1 108 ? -4.101 -15.770 18.388 1.00 74.06 108 THR A N 1
ATOM 799 C CA . THR A 1 108 ? -5.144 -16.053 17.390 1.00 74.06 108 THR A CA 1
ATOM 800 C C . THR A 1 108 ? -5.956 -14.815 17.003 1.00 74.06 108 THR A C 1
ATOM 802 O O . THR A 1 108 ? -7.071 -14.960 16.518 1.00 74.06 108 THR A O 1
ATOM 805 N N . LEU A 1 109 ? -5.506 -13.601 17.337 1.00 79.19 109 LEU A N 1
ATOM 806 C CA . LEU A 1 109 ? -6.194 -12.352 16.992 1.00 79.19 109 LEU A CA 1
ATOM 807 C C . LEU A 1 109 ? -5.160 -11.260 16.747 1.00 79.19 109 LEU A C 1
ATOM 809 O O . LEU A 1 109 ? -4.559 -10.763 17.700 1.00 79.19 109 LEU A O 1
ATOM 813 N N . SER A 1 110 ? -4.980 -10.859 15.489 1.00 81.00 110 SER A N 1
ATOM 814 C CA . SER A 1 110 ? -3.997 -9.828 15.159 1.00 81.00 110 SER A CA 1
ATOM 815 C C . SER A 1 110 ? -4.384 -8.458 15.742 1.00 81.00 110 SER A C 1
ATOM 817 O O . SER A 1 110 ? -5.573 -8.192 15.960 1.00 81.00 110 SER A O 1
ATOM 819 N N . PRO A 1 111 ? -3.418 -7.541 15.931 1.00 86.12 111 PRO A N 1
ATOM 820 C CA . PRO A 1 111 ? -3.710 -6.176 16.371 1.00 86.12 111 PRO A CA 1
ATOM 821 C C . PRO A 1 111 ? -4.698 -5.434 15.466 1.00 86.12 111 PRO A C 1
ATOM 823 O O . PRO A 1 111 ? -5.541 -4.672 15.939 1.00 86.12 111 PRO A O 1
ATOM 826 N N . LEU A 1 112 ? -4.624 -5.679 14.155 1.00 85.25 112 LEU A N 1
ATOM 827 C CA . LEU A 1 112 ? -5.524 -5.063 13.190 1.00 85.25 112 LEU A CA 1
ATOM 828 C C . LEU A 1 112 ? -6.961 -5.564 13.362 1.00 85.25 112 LEU A C 1
ATOM 830 O O . LEU A 1 112 ? -7.875 -4.748 13.408 1.00 85.25 112 LEU A O 1
ATOM 834 N N . ALA A 1 113 ? -7.170 -6.873 13.525 1.00 84.19 113 ALA A N 1
ATOM 835 C CA . ALA A 1 113 ? -8.500 -7.429 13.773 1.00 84.19 113 ALA A CA 1
ATOM 836 C C . ALA A 1 113 ? -9.051 -7.030 15.153 1.00 84.19 113 ALA A C 1
ATOM 838 O O . ALA A 1 113 ? -10.238 -6.721 15.283 1.00 84.19 113 ALA A O 1
ATOM 839 N N . ALA A 1 114 ? -8.192 -6.965 16.174 1.00 87.44 114 ALA A N 1
ATOM 840 C CA . ALA A 1 114 ? -8.560 -6.492 17.506 1.00 87.44 114 ALA A CA 1
ATOM 841 C C . ALA A 1 114 ? -9.097 -5.048 17.484 1.00 87.44 114 ALA A C 1
ATOM 843 O O . ALA A 1 114 ? -10.045 -4.736 18.206 1.00 87.44 114 ALA A O 1
ATOM 844 N N . ALA A 1 115 ? -8.579 -4.193 16.593 1.00 90.50 115 ALA A N 1
ATOM 845 C CA . ALA A 1 115 ? -9.014 -2.804 16.454 1.00 90.50 115 ALA A CA 1
ATOM 846 C C . ALA A 1 115 ? -10.476 -2.628 15.992 1.00 90.50 115 ALA A C 1
ATOM 848 O O . ALA A 1 115 ? -11.043 -1.555 16.205 1.00 90.50 115 ALA A O 1
ATOM 849 N N . PHE A 1 116 ? -11.093 -3.656 15.395 1.00 90.69 116 PHE A N 1
ATOM 850 C CA . PHE A 1 116 ? -12.515 -3.675 15.004 1.00 90.69 116 PHE A CA 1
ATOM 851 C C . PHE A 1 116 ? -13.427 -4.254 16.084 1.00 90.69 116 PHE A C 1
ATOM 853 O O . PHE A 1 116 ? -14.646 -4.300 15.908 1.00 90.69 116 PHE A O 1
ATOM 860 N N . ARG A 1 117 ? -12.862 -4.705 17.205 1.00 92.06 117 ARG A N 1
ATOM 861 C CA . ARG A 1 117 ? -13.625 -5.242 18.325 1.00 92.06 117 ARG A CA 1
ATOM 862 C C . ARG A 1 117 ? -13.742 -4.218 19.432 1.00 92.06 117 ARG A C 1
ATOM 864 O O . ARG A 1 117 ? -12.787 -3.544 19.808 1.00 92.06 117 ARG A O 1
ATOM 871 N N . VAL A 1 118 ? -14.933 -4.153 20.006 1.00 95.00 118 VAL A N 1
ATOM 872 C CA . VAL A 1 118 ? -15.233 -3.294 21.143 1.00 95.00 118 VAL A CA 1
ATOM 873 C C . VAL A 1 118 ? -15.783 -4.165 22.260 1.00 95.00 118 VAL A C 1
ATOM 875 O O . VAL A 1 118 ? -16.805 -4.834 22.098 1.00 95.00 118 VAL A O 1
ATOM 878 N N . ARG A 1 119 ? -15.109 -4.151 23.413 1.00 95.62 119 ARG A N 1
ATOM 879 C CA . ARG A 1 119 ? -15.645 -4.724 24.646 1.00 95.62 119 ARG A CA 1
ATOM 880 C C . ARG A 1 119 ? -16.521 -3.679 25.318 1.00 95.62 119 ARG A C 1
ATOM 882 O O . ARG A 1 119 ? -16.039 -2.627 25.737 1.00 95.62 119 ARG A O 1
ATOM 889 N N . VAL A 1 120 ? -17.803 -3.976 25.439 1.00 96.62 120 VAL A N 1
ATOM 890 C CA . VAL A 1 120 ? -18.800 -3.094 26.036 1.00 96.62 120 VAL A CA 1
ATOM 891 C C . VAL A 1 120 ? -19.121 -3.594 27.435 1.00 96.62 120 VAL A C 1
ATOM 893 O O . VAL A 1 120 ? -19.544 -4.736 27.608 1.00 96.62 120 VAL A O 1
ATOM 896 N N . LEU A 1 121 ? -18.929 -2.731 28.432 1.00 96.69 121 LEU A N 1
ATOM 897 C CA . LEU A 1 121 ? -19.277 -2.997 29.822 1.00 96.69 121 LEU A CA 1
ATOM 898 C C . LEU A 1 121 ? -20.457 -2.113 30.220 1.00 96.69 121 LEU A C 1
ATOM 900 O O . LEU A 1 121 ? -20.331 -0.888 30.270 1.00 96.69 121 LEU A O 1
ATOM 904 N N . SER A 1 122 ? -21.595 -2.739 30.501 1.00 97.00 122 SER A N 1
ATOM 905 C CA . SER A 1 122 ? -22.798 -2.081 31.003 1.00 97.00 122 SER A CA 1
ATOM 906 C C . SER A 1 122 ? -22.952 -2.355 32.495 1.00 97.00 122 SER A C 1
ATOM 908 O O . SER A 1 122 ? -23.278 -3.473 32.900 1.00 97.00 122 SER A O 1
ATOM 910 N N . THR A 1 123 ? -22.741 -1.327 33.316 1.00 96.06 123 THR A N 1
ATOM 911 C CA . THR A 1 123 ? -22.906 -1.387 34.771 1.00 96.06 123 THR A CA 1
ATOM 912 C C . THR A 1 123 ? -24.259 -0.789 35.142 1.00 96.06 123 THR A C 1
ATOM 914 O O . THR A 1 123 ? -24.477 0.420 35.046 1.00 96.06 123 THR A O 1
ATOM 917 N N . GLY A 1 124 ? -25.188 -1.637 35.575 1.00 95.19 124 GLY A N 1
ATOM 918 C CA . GLY A 1 124 ? -26.465 -1.222 36.141 1.00 95.19 124 GLY A CA 1
ATOM 919 C C . GLY A 1 124 ? -26.340 -1.006 37.645 1.00 95.19 124 GLY A C 1
ATOM 920 O O . GLY A 1 124 ? -25.710 -1.800 38.343 1.00 95.19 124 GLY A O 1
ATOM 921 N N . SER A 1 125 ? -26.935 0.066 38.159 1.00 93.12 125 SER A N 1
ATOM 922 C CA . SER A 1 125 ? -26.851 0.439 39.569 1.00 93.12 125 SER A CA 1
ATOM 923 C C . SER A 1 125 ? -28.213 0.801 40.150 1.00 93.12 125 SER A C 1
ATOM 925 O O . SER A 1 125 ? -29.036 1.445 39.502 1.00 93.12 125 SER A O 1
ATOM 927 N N . TRP A 1 126 ? -28.442 0.376 41.391 1.00 92.56 126 TRP A N 1
ATOM 928 C CA . TRP A 1 126 ? -29.510 0.879 42.245 1.00 92.56 126 TRP A CA 1
ATOM 929 C C . TRP A 1 126 ? -28.887 1.723 43.355 1.00 92.56 126 TRP A C 1
ATOM 931 O O . TRP A 1 126 ? -28.136 1.206 44.191 1.00 92.56 126 TRP A O 1
ATOM 941 N N . VAL A 1 127 ? -29.195 3.017 43.351 1.00 90.50 127 VAL A N 1
ATOM 942 C CA . VAL A 1 127 ? -28.680 4.004 44.301 1.00 90.50 127 VAL A CA 1
ATOM 943 C C . VAL A 1 127 ? -29.800 4.376 45.278 1.00 90.50 127 VAL A C 1
ATOM 945 O O . VAL A 1 127 ? -30.792 4.975 44.858 1.00 90.50 127 VAL A O 1
ATOM 948 N N . PRO A 1 128 ? -29.688 4.040 46.574 1.00 87.81 128 PRO A N 1
ATOM 949 C CA . PRO A 1 128 ? -30.688 4.429 47.562 1.00 87.81 128 PRO A CA 1
ATOM 950 C C . PRO A 1 128 ? -30.696 5.942 47.795 1.00 87.81 128 PRO A C 1
ATOM 952 O O . PRO A 1 128 ? -29.644 6.579 47.830 1.00 87.81 128 PRO A O 1
ATOM 955 N N . THR A 1 129 ? -31.869 6.508 48.081 1.00 84.31 129 THR A N 1
ATOM 956 C CA . THR A 1 129 ? -31.971 7.894 48.579 1.00 84.31 129 THR A CA 1
ATOM 957 C C . THR A 1 129 ? -31.378 8.030 49.988 1.00 84.31 129 THR A C 1
ATOM 959 O O . THR A 1 129 ? -30.815 9.067 50.339 1.00 84.31 129 THR A O 1
ATOM 962 N N . ASP A 1 130 ? -31.460 6.964 50.791 1.00 81.69 130 ASP A N 1
ATOM 963 C CA . ASP A 1 130 ? -30.756 6.838 52.068 1.00 81.69 130 ASP A CA 1
ATOM 964 C C . ASP A 1 130 ? -29.383 6.180 51.859 1.00 81.69 130 ASP A C 1
ATOM 966 O O . ASP A 1 130 ? -29.258 4.961 51.726 1.00 81.69 130 ASP A O 1
ATOM 970 N N . VAL A 1 131 ? -28.335 7.002 51.876 1.00 74.69 131 VAL A N 1
ATOM 971 C CA . VAL A 1 131 ? -26.931 6.590 51.698 1.00 74.69 131 VAL A CA 1
ATOM 972 C C . VAL A 1 131 ? -26.453 5.509 52.678 1.00 74.69 131 VAL A C 1
ATOM 974 O O . VAL A 1 131 ? -25.439 4.865 52.413 1.00 74.69 131 VAL A O 1
ATOM 977 N N . SER A 1 132 ? -27.165 5.256 53.782 1.00 74.62 132 SER A N 1
ATOM 978 C CA . SER A 1 132 ? -26.824 4.180 54.723 1.00 74.62 132 SER A CA 1
ATOM 979 C C . SER A 1 132 ? -27.123 2.763 54.202 1.00 74.62 132 SER A C 1
ATOM 981 O O . SER A 1 132 ? -26.599 1.794 54.753 1.00 74.62 132 SER A O 1
ATOM 983 N N . LEU A 1 133 ? -27.927 2.625 53.138 1.00 73.25 133 LEU A N 1
ATOM 984 C CA . LEU A 1 133 ? -28.357 1.332 52.583 1.00 73.25 133 LEU A CA 1
ATOM 985 C C . LEU A 1 133 ? -27.366 0.701 51.589 1.00 73.25 133 LEU A C 1
ATOM 987 O O . LEU A 1 133 ? -27.506 -0.484 51.286 1.00 73.25 133 LEU A O 1
ATOM 991 N N . GLY A 1 134 ? -26.364 1.456 51.126 1.00 79.25 134 GLY A N 1
ATOM 992 C CA . GLY A 1 134 ? -25.365 1.005 50.152 1.00 79.25 134 GLY A CA 1
ATOM 993 C C . GLY A 1 134 ? -25.903 0.866 48.719 1.00 79.25 134 GLY A C 1
ATOM 994 O O . GLY A 1 134 ? -27.063 0.527 48.492 1.00 79.25 134 GLY A O 1
ATOM 995 N N . THR A 1 135 ? -25.043 1.134 47.738 1.00 87.12 135 THR A N 1
ATOM 996 C CA . THR A 1 135 ? -25.355 0.965 46.310 1.00 87.12 135 THR A CA 1
ATOM 997 C C . THR A 1 135 ? -25.222 -0.502 45.910 1.00 87.12 135 THR A C 1
ATOM 999 O O . THR A 1 135 ? -24.269 -1.170 46.310 1.00 87.12 135 THR A O 1
ATOM 1002 N N . VAL A 1 136 ? -26.157 -0.998 45.097 1.00 89.50 136 VAL A N 1
ATOM 1003 C CA . VAL A 1 136 ? -26.082 -2.339 44.495 1.00 89.50 136 VAL A CA 1
ATOM 1004 C C . VAL A 1 136 ? -25.777 -2.185 43.010 1.00 89.50 136 VAL A C 1
ATOM 1006 O O . VAL A 1 136 ? -26.524 -1.501 42.316 1.00 89.50 136 VAL A O 1
ATOM 1009 N N . SER A 1 137 ? -24.709 -2.816 42.521 1.00 91.31 137 SER A N 1
ATOM 1010 C CA . SER A 1 137 ? -24.310 -2.789 41.109 1.00 91.31 137 SER A CA 1
ATOM 1011 C C . SER A 1 137 ? -24.237 -4.193 40.512 1.00 91.31 137 SER A C 1
ATOM 1013 O O . SER A 1 137 ? -23.916 -5.154 41.213 1.00 91.31 137 SER A O 1
ATOM 1015 N N . ARG A 1 138 ? -24.556 -4.307 39.221 1.00 94.25 138 ARG A N 1
ATOM 1016 C CA . ARG A 1 138 ? -24.452 -5.527 38.408 1.00 94.25 138 ARG A CA 1
ATOM 1017 C C . ARG A 1 138 ? -23.903 -5.188 37.035 1.00 94.25 138 ARG A C 1
ATOM 1019 O O . ARG A 1 138 ? -24.151 -4.090 36.541 1.00 94.25 138 ARG A O 1
ATOM 1026 N N . GLU A 1 139 ? -23.194 -6.131 36.431 1.00 94.62 139 GLU A N 1
ATOM 1027 C CA . GLU A 1 139 ? -22.486 -5.901 35.177 1.00 94.62 139 GLU A CA 1
ATOM 1028 C C . GLU A 1 139 ? -22.888 -6.915 34.111 1.00 94.62 139 GLU A C 1
ATOM 1030 O O . GLU A 1 139 ? -23.087 -8.105 34.374 1.00 94.62 139 GLU A O 1
ATOM 1035 N N . VAL A 1 140 ? -23.032 -6.404 32.894 1.00 96.00 140 VAL A N 1
ATOM 1036 C CA . VAL A 1 140 ? -23.190 -7.185 31.672 1.00 96.00 140 VAL A CA 1
ATOM 1037 C C . VAL A 1 140 ? -22.075 -6.764 30.731 1.00 96.00 140 VAL A C 1
ATOM 1039 O O . VAL A 1 140 ? -21.910 -5.576 30.449 1.00 96.00 140 VAL A O 1
ATOM 1042 N N . GLU A 1 141 ? -21.319 -7.741 30.251 1.00 96.25 141 GLU A N 1
ATOM 1043 C CA . GLU A 1 141 ? -20.223 -7.553 29.310 1.00 96.25 141 GLU A CA 1
ATOM 1044 C C . GLU A 1 141 ? -20.573 -8.239 27.992 1.00 96.25 141 GLU A C 1
ATOM 1046 O O . GLU A 1 141 ? -20.987 -9.401 27.972 1.00 96.25 141 GLU A O 1
ATOM 1051 N N . PHE A 1 142 ? -20.366 -7.549 26.876 1.00 96.00 142 PHE A N 1
ATOM 1052 C CA . PHE A 1 142 ? -20.382 -8.182 25.564 1.00 96.00 142 PHE A CA 1
ATOM 1053 C C . PHE A 1 142 ? -19.239 -7.672 24.695 1.00 96.00 142 PHE A C 1
ATOM 1055 O O . PHE A 1 142 ? -18.740 -6.562 24.879 1.00 96.00 142 PHE A O 1
ATOM 1062 N N . VAL A 1 143 ? -18.817 -8.496 23.740 1.00 94.56 143 VAL A N 1
ATOM 1063 C CA . VAL A 1 143 ? -17.824 -8.112 22.730 1.00 94.56 143 VAL A CA 1
ATOM 1064 C C . VAL A 1 143 ? -18.528 -8.032 21.388 1.00 94.56 143 VAL A C 1
ATOM 1066 O O . VAL A 1 143 ? -19.121 -9.022 20.953 1.00 94.56 143 VAL A O 1
ATOM 1069 N N . ALA A 1 144 ? -18.462 -6.863 20.756 1.00 93.62 144 ALA A N 1
ATOM 1070 C CA . ALA A 1 144 ? -18.997 -6.622 19.424 1.00 93.62 144 ALA A CA 1
ATOM 1071 C C . ALA A 1 144 ? -17.861 -6.456 18.409 1.00 93.62 144 ALA A C 1
ATOM 1073 O O . ALA A 1 144 ? -16.868 -5.789 18.697 1.00 93.62 144 ALA A O 1
ATOM 1074 N N . GLU A 1 145 ? -18.016 -7.047 17.230 1.00 91.31 145 GLU A N 1
ATOM 1075 C CA . GLU A 1 145 ? -17.113 -6.918 16.086 1.00 91.31 145 GLU A CA 1
ATOM 1076 C C . GLU A 1 145 ? -17.774 -6.068 15.001 1.00 91.31 145 GLU A C 1
ATOM 1078 O O . GLU A 1 145 ? -18.923 -6.310 14.621 1.00 91.31 145 GLU A O 1
ATOM 1083 N N . LEU A 1 146 ? -17.060 -5.047 14.529 1.00 90.38 146 LEU A N 1
ATOM 1084 C CA . LEU A 1 146 ? -17.484 -4.226 13.403 1.00 90.38 146 LEU A CA 1
ATOM 1085 C C . LEU A 1 146 ? -17.333 -5.037 12.112 1.00 90.38 146 LEU A C 1
ATOM 1087 O O . LEU A 1 146 ? -16.266 -5.585 11.839 1.00 90.38 146 LEU A O 1
ATOM 1091 N N . ARG A 1 147 ? -18.397 -5.074 11.308 1.00 87.69 147 ARG A N 1
ATOM 1092 C CA . ARG A 1 147 ? -18.467 -5.741 10.001 1.00 87.69 147 ARG A CA 1
ATOM 1093 C C . ARG A 1 147 ? -18.679 -4.684 8.911 1.00 87.69 147 ARG A C 1
ATOM 1095 O O . ARG A 1 147 ? -19.832 -4.429 8.557 1.00 87.69 147 ARG A O 1
ATOM 1102 N N . PRO A 1 148 ? -17.615 -4.039 8.398 1.00 88.56 148 PRO A N 1
ATOM 1103 C CA . PRO A 1 148 ? -17.766 -2.972 7.420 1.00 88.56 148 PRO A CA 1
ATOM 1104 C C . PRO A 1 148 ? -18.425 -3.459 6.132 1.00 88.56 148 PRO A C 1
ATOM 1106 O O . PRO A 1 148 ? -18.130 -4.536 5.609 1.00 88.56 148 PRO A O 1
ATOM 1109 N N . ARG A 1 149 ? -19.299 -2.626 5.584 1.00 88.62 149 ARG A N 1
ATOM 1110 C CA . ARG A 1 149 ? -19.969 -2.853 4.309 1.00 88.62 149 ARG A CA 1
ATOM 1111 C C . ARG A 1 149 ? -19.096 -2.354 3.172 1.00 88.62 149 ARG A C 1
ATOM 1113 O O . ARG A 1 149 ? -19.059 -1.173 2.853 1.00 88.62 149 ARG A O 1
ATOM 1120 N N . LEU A 1 150 ? -18.370 -3.285 2.567 1.00 87.12 150 LEU A N 1
ATOM 1121 C CA . LEU A 1 150 ? -17.505 -3.029 1.420 1.00 87.12 150 LEU A CA 1
ATOM 1122 C C . LEU A 1 150 ? -18.270 -3.186 0.093 1.00 87.12 150 LEU A C 1
ATOM 1124 O O . LEU A 1 150 ? -19.136 -4.066 -0.006 1.00 87.12 150 LEU A O 1
ATOM 1128 N N . PRO A 1 151 ? -17.954 -2.394 -0.944 1.00 85.56 151 PRO A N 1
ATOM 1129 C CA . PRO A 1 151 ? -18.427 -2.647 -2.302 1.00 85.56 151 PRO A CA 1
ATOM 1130 C C . PRO A 1 151 ? -17.986 -4.032 -2.799 1.00 85.56 151 PRO A C 1
ATOM 1132 O O . PRO A 1 151 ? -16.849 -4.441 -2.583 1.00 85.56 151 PRO A O 1
ATOM 1135 N N . GLY A 1 152 ? -18.881 -4.765 -3.468 1.00 82.88 152 GLY A N 1
ATOM 1136 C CA . GLY A 1 152 ? -18.584 -6.100 -4.011 1.00 82.88 152 GLY A CA 1
ATOM 1137 C C . GLY A 1 152 ? -18.632 -7.253 -2.998 1.00 82.88 152 GLY A C 1
ATOM 1138 O O . GLY A 1 152 ? -18.335 -8.388 -3.369 1.00 82.88 152 GLY A O 1
ATOM 1139 N N . ARG A 1 153 ? -19.019 -6.987 -1.742 1.00 85.88 153 ARG A N 1
ATOM 1140 C CA . ARG A 1 153 ? -19.207 -8.015 -0.705 1.00 85.88 153 ARG A CA 1
ATOM 1141 C C . ARG A 1 153 ? -20.386 -8.948 -1.000 1.00 85.88 153 ARG A C 1
ATOM 1143 O O . ARG A 1 153 ? -21.307 -8.603 -1.743 1.00 85.88 153 ARG A O 1
ATOM 1150 N N . THR A 1 154 ? -20.416 -10.086 -0.311 1.00 84.25 154 THR A N 1
ATOM 1151 C CA . THR A 1 154 ? -21.614 -10.928 -0.230 1.00 84.25 154 THR A CA 1
ATOM 1152 C C . THR A 1 154 ? -22.666 -10.242 0.646 1.00 84.25 154 THR A C 1
ATOM 1154 O O . THR A 1 154 ? -22.405 -9.892 1.794 1.00 84.25 154 THR A O 1
ATOM 1157 N N . VAL A 1 155 ? -23.869 -10.031 0.110 1.00 84.44 155 VAL A N 1
ATOM 1158 C CA . VAL A 1 155 ? -24.961 -9.359 0.833 1.00 84.44 155 VAL A CA 1
ATOM 1159 C C . VAL A 1 155 ? -25.736 -10.388 1.657 1.00 84.44 155 VAL A C 1
ATOM 1161 O O . VAL A 1 155 ? -26.357 -11.296 1.102 1.00 84.44 155 VAL A O 1
ATOM 1164 N N . GLY A 1 156 ? -25.673 -10.257 2.984 1.00 76.44 156 GLY A N 1
ATOM 1165 C CA . GLY A 1 156 ? -26.381 -11.119 3.936 1.00 76.44 156 GLY A CA 1
ATOM 1166 C C . GLY A 1 156 ? -27.839 -10.710 4.181 1.00 76.44 156 GLY A C 1
ATOM 1167 O O . GLY A 1 156 ? -28.317 -9.690 3.687 1.00 76.44 156 GLY A O 1
ATOM 1168 N N . GLU A 1 157 ? -28.559 -11.499 4.983 1.00 78.69 157 GLU A N 1
ATOM 1169 C CA . GLU A 1 157 ? -29.930 -11.173 5.397 1.00 78.69 157 GLU A CA 1
ATOM 1170 C C . GLU A 1 157 ? -29.952 -9.878 6.234 1.00 78.69 157 GLU A C 1
ATOM 1172 O O . GLU A 1 157 ? -29.241 -9.764 7.231 1.00 78.69 157 GLU A O 1
ATOM 1177 N N . GLY A 1 158 ? -30.756 -8.893 5.817 1.00 74.38 158 GLY A N 1
ATOM 1178 C CA . GLY A 1 158 ? -30.843 -7.579 6.470 1.00 74.38 158 GLY A CA 1
ATOM 1179 C C . GLY A 1 158 ? -29.757 -6.568 6.069 1.00 74.38 158 GLY A C 1
ATOM 1180 O O . GLY A 1 158 ? -29.715 -5.486 6.651 1.00 74.38 158 GLY A O 1
ATOM 1181 N N . ASP A 1 159 ? -28.899 -6.893 5.095 1.00 79.44 159 ASP A N 1
ATOM 1182 C CA . ASP A 1 159 ? -27.905 -5.980 4.513 1.00 79.44 159 ASP A CA 1
ATOM 1183 C C . ASP A 1 159 ? -28.398 -5.389 3.174 1.00 79.44 159 ASP A C 1
ATOM 1185 O O . ASP A 1 159 ? -29.237 -5.973 2.484 1.00 79.44 159 ASP A O 1
ATOM 1189 N N . PHE A 1 160 ? -27.863 -4.227 2.801 1.00 84.00 160 PHE A N 1
ATOM 1190 C CA . PHE A 1 160 ? -28.259 -3.452 1.626 1.00 84.00 160 PHE A CA 1
ATOM 1191 C C . PHE A 1 160 ? -27.074 -3.291 0.669 1.00 84.00 160 PHE A C 1
ATOM 1193 O O . PHE A 1 160 ? -26.019 -2.783 1.047 1.00 84.00 160 PHE A O 1
ATOM 1200 N N . ALA A 1 161 ? -27.238 -3.741 -0.577 1.00 83.75 161 ALA A N 1
ATOM 1201 C CA . ALA A 1 161 ? -26.157 -3.814 -1.566 1.00 83.75 161 ALA A CA 1
ATOM 1202 C C . ALA A 1 161 ? -25.591 -2.444 -1.982 1.00 83.75 161 ALA A C 1
ATOM 1204 O O . ALA A 1 161 ? -24.436 -2.356 -2.388 1.00 83.75 161 ALA A O 1
ATOM 1205 N N . ASP A 1 162 ? -26.412 -1.400 -1.903 1.00 86.06 162 ASP A N 1
ATOM 1206 C CA . ASP A 1 162 ? -26.109 -0.007 -2.244 1.00 86.06 162 ASP A CA 1
ATOM 1207 C C . ASP A 1 162 ? -25.458 0.774 -1.097 1.00 86.06 162 ASP A C 1
ATOM 1209 O O . ASP A 1 162 ? -25.053 1.918 -1.282 1.00 86.06 162 ASP A O 1
ATOM 1213 N N . VAL A 1 163 ? -25.340 0.158 0.078 1.00 88.88 163 VAL A N 1
ATOM 1214 C CA . VAL A 1 163 ? -24.725 0.775 1.246 1.00 88.88 163 VAL A CA 1
ATOM 1215 C C . VAL A 1 163 ? -23.248 0.392 1.345 1.00 88.88 163 VAL A C 1
ATOM 1217 O O . VAL A 1 163 ? -22.906 -0.798 1.334 1.00 88.88 163 VAL A O 1
ATOM 1220 N N . ASP A 1 164 ? -22.395 1.403 1.518 1.00 88.19 164 ASP A N 1
ATOM 1221 C CA . ASP A 1 164 ? -20.986 1.266 1.878 1.00 88.19 164 ASP A CA 1
ATOM 1222 C C . ASP A 1 164 ? -20.638 1.997 3.187 1.00 88.19 164 ASP A C 1
ATOM 1224 O O . ASP A 1 164 ? -21.316 2.941 3.602 1.00 88.19 164 ASP A O 1
ATOM 1228 N N . ASP A 1 165 ? -19.593 1.497 3.849 1.00 91.25 165 ASP A N 1
ATOM 1229 C CA . ASP A 1 165 ? -18.990 2.098 5.045 1.00 91.25 165 ASP A CA 1
ATOM 1230 C C . ASP A 1 165 ? -17.600 2.687 4.748 1.00 91.25 165 ASP A C 1
ATOM 1232 O O . ASP A 1 165 ? -16.885 3.067 5.675 1.00 91.25 165 ASP A O 1
ATOM 1236 N N . LEU A 1 166 ? -17.170 2.734 3.480 1.00 90.19 166 LEU A N 1
ATOM 1237 C CA . LEU A 1 166 ? -15.856 3.270 3.120 1.00 90.19 166 LEU A CA 1
ATOM 1238 C C . LEU A 1 166 ? -15.825 4.791 3.316 1.00 90.19 166 LEU A C 1
ATOM 1240 O O . LEU A 1 166 ? -16.801 5.504 3.066 1.00 90.19 166 LEU A O 1
ATOM 1244 N N . ALA A 1 167 ? -14.681 5.298 3.774 1.00 87.94 167 ALA A N 1
ATOM 1245 C CA . ALA A 1 167 ? -14.437 6.733 3.795 1.00 87.94 167 ALA A CA 1
ATOM 1246 C C . ALA A 1 167 ? -14.482 7.315 2.371 1.00 87.94 167 ALA A C 1
ATOM 1248 O O . ALA A 1 167 ? -14.069 6.663 1.408 1.00 87.94 167 ALA A O 1
ATOM 1249 N N . ASP A 1 168 ? -14.968 8.555 2.244 1.00 84.31 168 ASP A N 1
ATOM 1250 C CA . ASP A 1 168 ? -15.020 9.232 0.947 1.00 84.31 168 ASP A CA 1
ATOM 1251 C C . ASP A 1 168 ? -13.618 9.354 0.333 1.00 84.31 168 ASP A C 1
ATOM 1253 O O . ASP A 1 168 ? -12.661 9.717 1.030 1.00 84.31 168 ASP A O 1
ATOM 1257 N N . PRO A 1 169 ? -13.481 9.129 -0.983 1.00 82.62 169 PRO A N 1
ATOM 1258 C CA . PRO A 1 169 ? -12.230 9.392 -1.669 1.00 82.62 169 PRO A CA 1
ATOM 1259 C C . PRO A 1 169 ? -11.886 10.888 -1.627 1.00 82.62 169 PRO A C 1
ATOM 1261 O O . PRO A 1 169 ? -12.747 11.759 -1.759 1.00 82.62 169 PRO A O 1
ATOM 1264 N N . ILE A 1 170 ? -10.596 11.194 -1.464 1.00 86.12 170 ILE A N 1
ATOM 1265 C CA . ILE A 1 170 ? -10.086 12.569 -1.411 1.00 86.12 170 ILE A CA 1
ATOM 1266 C C . ILE A 1 170 ? -9.604 12.983 -2.801 1.00 86.12 170 ILE A C 1
ATOM 1268 O O . ILE A 1 170 ? -8.657 12.401 -3.328 1.00 86.12 170 ILE A O 1
ATOM 1272 N N . GLY A 1 171 ? -10.218 14.025 -3.365 1.00 87.19 171 GLY A N 1
ATOM 1273 C CA . GLY A 1 171 ? -9.836 14.561 -4.675 1.00 87.19 171 GLY A CA 1
ATOM 1274 C C . GLY A 1 171 ? -9.844 13.485 -5.765 1.00 87.19 171 GLY A C 1
ATOM 1275 O O . GLY A 1 171 ? -10.721 12.623 -5.789 1.00 87.19 171 GLY A O 1
ATOM 1276 N N . ASP A 1 172 ? -8.832 13.506 -6.631 1.00 88.62 172 ASP A N 1
ATOM 1277 C CA . ASP A 1 172 ? -8.712 12.573 -7.758 1.00 88.62 172 ASP A CA 1
ATOM 1278 C C . ASP A 1 172 ? -8.009 11.253 -7.381 1.00 88.62 172 ASP A C 1
ATOM 1280 O O . ASP A 1 172 ? -7.628 10.483 -8.262 1.00 88.62 172 ASP A O 1
ATOM 1284 N N . PHE A 1 173 ? -7.825 10.955 -6.084 1.00 89.62 173 PHE A N 1
ATOM 1285 C CA . PHE A 1 173 ? -6.984 9.838 -5.627 1.00 89.62 173 PHE A CA 1
ATOM 1286 C C . PHE A 1 173 ? -7.366 8.490 -6.246 1.00 89.62 173 PHE A C 1
ATOM 1288 O O . PHE A 1 173 ? -6.490 7.719 -6.628 1.00 89.62 173 PHE A O 1
ATOM 1295 N N . MET A 1 174 ? -8.664 8.208 -6.371 1.00 87.31 174 MET A N 1
ATOM 1296 C CA . MET A 1 174 ? -9.134 6.951 -6.962 1.00 87.31 174 MET A CA 1
ATOM 1297 C C . MET A 1 174 ? -8.811 6.854 -8.453 1.00 87.31 174 MET A C 1
ATOM 1299 O O . MET A 1 174 ? -8.454 5.780 -8.918 1.00 87.31 174 MET A O 1
ATOM 1303 N N . GLN A 1 175 ? -8.879 7.968 -9.189 1.00 89.38 175 GLN A N 1
ATOM 1304 C CA . GLN A 1 175 ? -8.523 7.997 -10.611 1.00 89.38 175 GLN A CA 1
ATOM 1305 C C . GLN A 1 175 ? -7.010 7.878 -10.804 1.00 89.38 175 GLN A C 1
ATOM 1307 O O . GLN A 1 175 ? -6.559 7.194 -11.714 1.00 89.38 175 GLN A O 1
ATOM 1312 N N . LEU A 1 176 ? -6.206 8.498 -9.935 1.00 90.69 176 LEU A N 1
ATOM 1313 C CA . LEU A 1 176 ? -4.743 8.399 -10.002 1.00 90.69 176 LEU A CA 1
ATOM 1314 C C . LEU A 1 176 ? -4.244 6.965 -9.778 1.00 90.69 176 LEU A C 1
ATOM 1316 O O . LEU A 1 176 ? -3.292 6.543 -10.428 1.00 90.69 176 LEU A O 1
ATOM 1320 N N . GLN A 1 177 ? -4.920 6.191 -8.925 1.00 87.81 177 GLN A N 1
ATOM 1321 C CA . GLN A 1 177 ? -4.638 4.763 -8.730 1.00 87.81 177 GLN A CA 1
ATOM 1322 C C . GLN A 1 177 ? -4.951 3.902 -9.965 1.00 87.81 177 GLN A C 1
ATOM 1324 O O . GLN A 1 177 ? -4.500 2.759 -10.061 1.00 87.81 177 GLN A O 1
ATOM 1329 N N . GLU A 1 178 ? -5.709 4.422 -10.936 1.00 89.00 178 GLU A N 1
ATOM 1330 C CA . GLU A 1 178 ? -5.923 3.725 -12.204 1.00 89.00 178 GLU A CA 1
ATOM 1331 C C . GLU A 1 178 ? -4.699 3.781 -13.127 1.00 89.00 178 GLU A C 1
ATOM 1333 O O . GLU A 1 178 ? -4.660 3.068 -14.129 1.00 89.00 178 GLU A O 1
ATOM 1338 N N . TYR A 1 179 ? -3.694 4.588 -12.801 1.00 91.81 179 TYR A N 1
ATOM 1339 C CA . TYR A 1 179 ? -2.433 4.662 -13.525 1.00 91.81 179 TYR A CA 1
ATOM 1340 C C . TYR A 1 179 ? -1.348 3.896 -12.764 1.00 91.81 179 TYR A C 1
ATOM 1342 O O . TYR A 1 179 ? -1.344 3.833 -11.534 1.00 91.81 179 TYR A O 1
ATOM 1350 N N . ALA A 1 180 ? -0.409 3.302 -13.497 1.00 92.44 180 ALA A N 1
ATOM 1351 C CA . ALA A 1 180 ? 0.802 2.733 -12.915 1.00 92.44 180 ALA A CA 1
ATOM 1352 C C . ALA A 1 180 ? 1.718 3.845 -12.382 1.00 92.44 180 ALA A C 1
ATOM 1354 O O . ALA A 1 180 ? 2.311 3.708 -11.316 1.00 92.44 180 ALA A O 1
ATOM 1355 N N . ALA A 1 181 ? 1.792 4.971 -13.094 1.00 94.25 181 ALA A N 1
ATOM 1356 C CA . ALA A 1 181 ? 2.580 6.124 -12.684 1.00 94.25 181 ALA A CA 1
ATOM 1357 C C . ALA A 1 181 ? 1.886 7.441 -13.048 1.00 94.25 181 ALA A C 1
ATOM 1359 O O . ALA A 1 181 ? 1.314 7.563 -14.135 1.00 94.25 181 ALA A O 1
ATOM 1360 N N . THR A 1 182 ? 1.971 8.437 -12.167 1.00 94.88 182 THR A N 1
ATOM 1361 C CA . THR A 1 182 ? 1.553 9.810 -12.453 1.00 94.88 182 THR A CA 1
ATOM 1362 C C . THR A 1 182 ? 2.632 10.811 -12.063 1.00 94.88 182 THR A C 1
ATOM 1364 O O . THR A 1 182 ? 3.266 10.671 -11.019 1.00 94.88 182 THR A O 1
ATOM 1367 N N . ALA A 1 183 ? 2.841 11.822 -12.905 1.00 95.00 183 ALA A N 1
ATOM 1368 C CA . ALA A 1 183 ? 3.776 12.913 -12.652 1.00 95.00 183 ALA A CA 1
ATOM 1369 C C . ALA A 1 183 ? 3.140 14.259 -13.023 1.00 95.00 183 ALA A C 1
ATOM 1371 O O . ALA A 1 183 ? 2.498 14.402 -14.072 1.00 95.00 183 ALA A O 1
ATOM 1372 N N . HIS A 1 184 ? 3.272 15.241 -12.135 1.00 93.00 184 HIS A N 1
ATOM 1373 C CA . HIS A 1 184 ? 2.466 16.463 -12.166 1.00 93.00 184 HIS A CA 1
ATOM 1374 C C . HIS A 1 184 ? 3.270 17.759 -12.356 1.00 93.00 184 HIS A C 1
ATOM 1376 O O . HIS A 1 184 ? 2.663 18.831 -12.417 1.00 93.00 184 HIS A O 1
ATOM 1382 N N . ASP A 1 185 ? 4.592 17.683 -12.546 1.00 88.31 185 ASP A N 1
ATOM 1383 C CA . ASP A 1 185 ? 5.383 18.838 -12.973 1.00 88.31 185 ASP A CA 1
ATOM 1384 C C . ASP A 1 185 ? 4.933 19.315 -14.362 1.00 88.31 185 ASP A C 1
ATOM 1386 O O . ASP A 1 185 ? 4.541 18.533 -15.226 1.00 88.31 185 ASP A O 1
ATOM 1390 N N . THR A 1 186 ? 4.996 20.622 -14.574 1.00 81.81 186 THR A N 1
ATOM 1391 C CA . THR A 1 186 ? 4.773 21.276 -15.868 1.00 81.81 186 THR A CA 1
ATOM 1392 C C . THR A 1 186 ? 6.036 21.333 -16.734 1.00 81.81 186 THR A C 1
ATOM 1394 O O . THR A 1 186 ? 5.928 21.619 -17.927 1.00 81.81 186 THR A O 1
ATOM 1397 N N . GLY A 1 187 ? 7.211 21.094 -16.136 1.00 84.81 187 GLY A N 1
ATOM 1398 C CA . GLY A 1 187 ? 8.504 20.910 -16.797 1.00 84.81 187 GLY A CA 1
ATOM 1399 C C . GLY A 1 187 ? 8.745 19.453 -17.191 1.00 84.81 187 GLY A C 1
ATOM 1400 O O . GLY A 1 187 ? 7.935 18.879 -17.913 1.00 84.81 187 GLY A O 1
ATOM 1401 N N . ASP A 1 188 ? 9.843 18.861 -16.722 1.00 83.62 188 ASP A N 1
ATOM 1402 C CA . ASP A 1 188 ? 10.243 17.484 -17.040 1.00 83.62 188 ASP A CA 1
ATOM 1403 C C . ASP A 1 188 ? 9.575 16.504 -16.066 1.00 83.62 188 ASP A C 1
ATOM 1405 O O . ASP A 1 188 ? 10.122 16.159 -15.017 1.00 83.62 188 ASP A O 1
ATOM 1409 N N . SER A 1 189 ? 8.368 16.048 -16.407 1.00 88.56 189 SER A N 1
ATOM 1410 C CA . SER A 1 189 ? 7.573 15.185 -15.528 1.00 88.56 189 SER A CA 1
ATOM 1411 C C . SER A 1 189 ? 8.109 13.757 -15.449 1.00 88.56 189 SER A C 1
ATOM 1413 O O . SER A 1 189 ? 7.966 13.106 -14.418 1.00 88.56 189 SER A O 1
ATOM 1415 N N . LEU A 1 190 ? 8.670 13.226 -16.535 1.00 92.88 190 LEU A N 1
ATOM 1416 C CA . LEU A 1 190 ? 9.096 11.828 -16.596 1.00 92.88 190 LEU A CA 1
ATOM 1417 C C . LEU A 1 190 ? 10.358 11.677 -17.441 1.00 92.88 190 LEU A C 1
ATOM 1419 O O . LEU A 1 190 ? 10.342 11.989 -18.630 1.00 92.88 190 LEU A O 1
ATOM 1423 N N . SER A 1 191 ? 11.417 11.120 -16.859 1.00 91.81 191 SER A N 1
ATOM 1424 C CA . SER A 1 191 ? 12.576 10.634 -17.606 1.00 91.81 191 SER A CA 1
ATOM 1425 C C . SER A 1 191 ? 12.573 9.110 -17.627 1.00 91.81 191 SER A C 1
ATOM 1427 O O . SER A 1 191 ? 12.645 8.475 -16.575 1.00 91.81 191 SER A O 1
ATOM 1429 N N . LEU A 1 192 ? 12.486 8.534 -18.830 1.00 90.00 192 LEU A N 1
ATOM 1430 C CA . LEU A 1 192 ? 12.640 7.099 -19.054 1.00 90.00 192 LEU A CA 1
ATOM 1431 C C . LEU A 1 192 ? 13.927 6.830 -19.813 1.00 90.00 192 LEU A C 1
ATOM 1433 O O . LEU A 1 192 ? 14.033 7.154 -20.991 1.00 90.00 192 LEU A O 1
ATOM 1437 N N . ASN A 1 193 ? 14.879 6.200 -19.142 1.00 89.69 193 ASN A N 1
ATOM 1438 C CA . ASN A 1 193 ? 16.164 5.801 -19.709 1.00 89.69 193 ASN A CA 1
ATOM 1439 C C . ASN A 1 193 ? 16.239 4.267 -19.843 1.00 89.69 193 ASN A C 1
ATOM 1441 O O . ASN A 1 193 ? 15.365 3.558 -19.328 1.00 89.69 193 ASN A O 1
ATOM 1445 N N . PRO A 1 194 ? 17.262 3.710 -20.522 1.00 86.75 194 PRO A N 1
ATOM 1446 C CA . PRO A 1 194 ? 17.453 2.267 -20.577 1.00 86.75 194 PRO A CA 1
ATOM 1447 C C . PRO A 1 194 ? 17.400 1.604 -19.198 1.00 86.75 194 PRO A C 1
ATOM 1449 O O . PRO A 1 194 ? 17.840 2.164 -18.193 1.00 86.75 194 PRO A O 1
ATOM 1452 N N . ARG A 1 195 ? 16.891 0.366 -19.176 1.00 84.12 195 ARG A N 1
ATOM 1453 C CA . ARG A 1 195 ? 16.661 -0.438 -17.963 1.00 84.12 195 ARG A CA 1
ATOM 1454 C C . ARG A 1 195 ? 15.592 0.116 -17.018 1.00 84.12 195 ARG A C 1
ATOM 1456 O O . ARG A 1 195 ? 15.622 -0.161 -15.823 1.00 84.12 195 ARG A O 1
ATOM 1463 N N . GLN A 1 196 ? 14.618 0.844 -17.539 1.00 87.69 196 GLN A N 1
ATOM 1464 C CA . GLN A 1 196 ? 13.458 1.285 -16.773 1.00 87.69 196 GLN A CA 1
ATOM 1465 C C . GLN A 1 196 ? 12.203 0.750 -17.426 1.00 87.69 196 GLN A C 1
ATOM 1467 O O . GLN A 1 196 ? 12.124 0.698 -18.653 1.00 87.69 196 GLN A O 1
ATOM 1472 N N . ARG A 1 197 ? 11.239 0.337 -16.607 1.00 87.94 197 ARG A N 1
ATOM 1473 C CA . ARG A 1 197 ? 9.983 -0.206 -17.099 1.00 87.94 197 ARG A CA 1
ATOM 1474 C C . ARG A 1 197 ? 8.804 0.211 -16.240 1.00 87.94 197 ARG A C 1
ATOM 1476 O O . ARG A 1 197 ? 8.869 0.176 -15.014 1.00 87.94 197 ARG A O 1
ATOM 1483 N N . ILE A 1 198 ? 7.709 0.559 -16.899 1.00 90.50 198 ILE A N 1
ATOM 1484 C CA . ILE A 1 198 ? 6.428 0.827 -16.257 1.00 90.50 198 ILE A CA 1
ATOM 1485 C C . ILE A 1 198 ? 5.362 -0.013 -16.953 1.00 90.50 198 ILE A C 1
ATOM 1487 O O . ILE A 1 198 ? 5.118 0.122 -18.156 1.00 90.50 198 ILE A O 1
ATOM 1491 N N . ASP A 1 199 ? 4.732 -0.890 -16.176 1.00 87.25 199 ASP A N 1
ATOM 1492 C CA . ASP A 1 199 ? 3.652 -1.742 -16.638 1.00 87.25 199 ASP A CA 1
ATOM 1493 C C . ASP A 1 199 ? 2.285 -1.151 -16.304 1.00 87.25 199 ASP A C 1
ATOM 1495 O O . ASP A 1 199 ? 1.826 -1.197 -15.162 1.00 87.25 199 ASP A O 1
ATOM 1499 N N . GLY A 1 200 ? 1.620 -0.626 -17.333 1.00 88.31 200 GLY A N 1
ATOM 1500 C CA . GLY A 1 200 ? 0.298 -0.013 -17.248 1.00 88.31 200 GLY A CA 1
ATOM 1501 C C . GLY A 1 200 ? 0.259 1.410 -17.797 1.00 88.31 200 GLY A C 1
ATOM 1502 O O . GLY A 1 200 ? 1.238 1.926 -18.334 1.00 88.31 200 GLY A O 1
ATOM 1503 N N . ASP A 1 201 ? -0.917 2.024 -17.700 1.00 92.62 201 ASP A N 1
ATOM 1504 C CA . ASP A 1 201 ? -1.151 3.380 -18.192 1.00 92.62 201 ASP A CA 1
ATOM 1505 C C . ASP A 1 201 ? -0.437 4.422 -17.321 1.00 92.62 201 ASP A C 1
ATOM 1507 O O . ASP A 1 201 ? -0.333 4.259 -16.104 1.00 92.62 201 ASP A O 1
ATOM 1511 N N . ILE A 1 202 ? 0.009 5.519 -17.932 1.00 94.69 202 ILE A N 1
ATOM 1512 C CA . ILE A 1 202 ? 0.726 6.613 -17.260 1.00 94.69 202 ILE A CA 1
ATOM 1513 C C . ILE A 1 202 ? 0.003 7.931 -17.508 1.00 94.69 202 ILE A C 1
ATOM 1515 O O . ILE A 1 202 ? -0.521 8.147 -18.599 1.00 94.69 202 ILE A O 1
ATOM 1519 N N . TYR A 1 203 ? -0.000 8.822 -16.519 1.00 95.06 203 TYR A N 1
ATOM 1520 C CA . TYR A 1 203 ? -0.441 10.205 -16.683 1.00 95.06 203 TYR A CA 1
ATOM 1521 C C . TYR A 1 203 ? 0.715 11.185 -16.435 1.00 95.06 203 TYR A C 1
ATOM 1523 O O . TYR A 1 203 ? 1.333 11.154 -15.373 1.00 95.06 203 TYR A O 1
ATOM 1531 N N . ILE A 1 204 ? 0.987 12.089 -17.377 1.00 95.06 204 ILE A N 1
ATOM 1532 C CA . ILE A 1 204 ? 1.979 13.162 -17.210 1.00 95.06 204 ILE A CA 1
ATOM 1533 C C . ILE A 1 204 ? 1.383 14.540 -17.510 1.00 95.06 204 ILE A C 1
ATOM 1535 O O . ILE A 1 204 ? 0.627 14.710 -18.468 1.00 95.06 204 ILE A O 1
ATOM 1539 N N . SER A 1 205 ? 1.728 15.544 -16.703 1.00 92.19 205 SER A N 1
ATOM 1540 C CA . SER A 1 205 ? 1.231 16.921 -16.888 1.00 92.19 205 SER A CA 1
ATOM 1541 C C . SER A 1 205 ? 2.148 17.811 -17.738 1.00 92.19 205 SER A C 1
ATOM 1543 O O . SER A 1 205 ? 1.692 18.832 -18.251 1.00 92.19 205 SER A O 1
ATOM 1545 N N . GLY A 1 206 ? 3.415 17.434 -17.899 1.00 87.75 206 GLY A N 1
ATOM 1546 C CA . GLY A 1 206 ? 4.443 18.189 -18.610 1.00 87.75 206 GLY A CA 1
ATOM 1547 C C . GLY A 1 206 ? 5.169 17.356 -19.666 1.00 87.75 206 GLY A C 1
ATOM 1548 O O . GLY A 1 206 ? 4.586 16.480 -20.310 1.00 87.75 206 GLY A O 1
ATOM 1549 N N . ALA A 1 207 ? 6.440 17.681 -19.878 1.00 88.50 207 ALA A N 1
ATOM 1550 C CA . ALA A 1 207 ? 7.325 17.040 -20.836 1.00 88.50 207 ALA A CA 1
ATOM 1551 C C . ALA A 1 207 ? 7.820 15.672 -20.348 1.00 88.50 207 ALA A C 1
ATOM 1553 O O . ALA A 1 207 ? 7.800 15.343 -19.160 1.00 88.50 207 ALA A O 1
ATOM 1554 N N . MET A 1 208 ? 8.277 14.871 -21.305 1.00 91.38 208 MET A N 1
ATOM 1555 C CA . MET A 1 208 ? 8.841 13.554 -21.061 1.00 91.38 208 MET A CA 1
ATOM 1556 C C . MET A 1 208 ? 10.147 13.402 -21.829 1.00 91.38 208 MET A C 1
ATOM 1558 O O . MET A 1 208 ? 10.164 13.520 -23.054 1.00 91.38 208 MET A O 1
ATOM 1562 N N . ASN A 1 209 ? 11.206 13.066 -21.098 1.00 90.69 209 ASN A N 1
ATOM 1563 C CA . ASN A 1 209 ? 12.529 12.790 -21.640 1.00 90.69 209 ASN A CA 1
ATOM 1564 C C . ASN A 1 209 ? 12.612 11.287 -21.907 1.00 90.69 209 ASN A C 1
ATOM 1566 O O . ASN A 1 209 ? 12.772 10.478 -20.990 1.00 90.69 209 ASN A O 1
ATOM 1570 N N . PHE A 1 210 ? 12.441 10.898 -23.168 1.00 90.88 210 PHE A N 1
ATOM 1571 C CA . PHE A 1 210 ? 12.410 9.497 -23.570 1.00 90.88 210 PHE A CA 1
ATOM 1572 C C . PHE A 1 210 ? 13.760 9.096 -24.161 1.00 90.88 210 PHE A C 1
ATOM 1574 O O . PHE A 1 210 ? 14.101 9.509 -25.265 1.00 90.88 210 PHE A O 1
ATOM 1581 N N . PHE A 1 211 ? 14.532 8.281 -23.447 1.00 90.50 211 PHE A N 1
ATOM 1582 C CA . PHE A 1 211 ? 15.804 7.721 -23.914 1.00 90.50 211 PHE A CA 1
ATOM 1583 C C . PHE A 1 211 ? 16.821 8.791 -24.355 1.00 90.50 211 PHE A C 1
ATOM 1585 O O . PHE A 1 211 ? 17.564 8.601 -25.319 1.00 90.50 211 PHE A O 1
ATOM 1592 N N . GLU A 1 212 ? 16.831 9.936 -23.666 1.00 86.19 212 GLU A N 1
ATOM 1593 C CA . GLU A 1 212 ? 17.803 11.017 -23.897 1.00 86.19 212 GLU A CA 1
ATOM 1594 C C . GLU A 1 212 ? 19.172 10.723 -23.268 1.00 86.19 212 GLU A C 1
ATOM 1596 O O . GLU A 1 212 ? 20.180 11.239 -23.740 1.00 86.19 212 GLU A O 1
ATOM 1601 N N . SER A 1 213 ? 19.214 9.863 -22.244 1.00 82.81 213 SER A N 1
ATOM 1602 C CA . SER A 1 213 ? 20.437 9.244 -21.726 1.00 82.81 213 SER A CA 1
ATOM 1603 C C . SER A 1 213 ? 20.485 7.779 -22.170 1.00 82.81 213 SER A C 1
ATOM 1605 O O . SER A 1 213 ? 19.436 7.119 -22.167 1.00 82.81 213 SER A O 1
ATOM 1607 N N . PRO A 1 214 ? 21.657 7.223 -22.529 1.00 82.19 214 PRO A N 1
ATOM 1608 C CA . PRO A 1 214 ? 23.013 7.799 -22.461 1.00 82.19 214 PRO A CA 1
ATOM 1609 C C . PRO A 1 214 ? 23.344 8.786 -23.597 1.00 82.19 214 PRO A C 1
ATOM 1611 O O . PRO A 1 214 ? 22.531 8.990 -24.487 1.00 82.19 214 PRO A O 1
ATOM 1614 N N . ASP A 1 215 ? 24.553 9.375 -23.599 1.00 83.25 215 ASP A N 1
ATOM 1615 C CA . ASP A 1 215 ? 25.044 10.351 -24.604 1.00 83.25 215 ASP A CA 1
ATOM 1616 C C . ASP A 1 215 ? 25.326 9.712 -25.987 1.00 83.25 215 ASP A C 1
ATOM 1618 O O . ASP A 1 215 ? 26.441 9.732 -26.513 1.00 83.25 215 ASP A O 1
ATOM 1622 N N . TRP A 1 216 ? 24.322 9.064 -26.573 1.00 90.12 216 TRP A N 1
ATOM 1623 C CA . TRP A 1 216 ? 24.335 8.515 -27.927 1.00 90.12 216 TRP A CA 1
ATOM 1624 C C . TRP A 1 216 ? 23.786 9.513 -28.956 1.00 90.12 216 TRP A C 1
ATOM 1626 O O . TRP A 1 216 ? 23.053 10.443 -28.639 1.00 90.12 216 TRP A O 1
ATOM 1636 N N . SER A 1 217 ? 24.138 9.329 -30.231 1.00 91.81 217 SER A N 1
ATOM 1637 C CA . SER A 1 217 ? 23.535 10.130 -31.307 1.00 91.81 217 SER A CA 1
ATOM 1638 C C . SER A 1 217 ? 22.094 9.694 -31.595 1.00 91.81 217 SER A C 1
ATOM 1640 O O . SER A 1 217 ? 21.779 8.512 -31.446 1.00 91.81 217 SER A O 1
ATOM 1642 N N . ASP A 1 218 ? 21.270 10.594 -32.143 1.00 91.38 218 ASP A N 1
ATOM 1643 C CA . ASP A 1 218 ? 19.886 10.296 -32.555 1.00 91.38 218 ASP A CA 1
ATOM 1644 C C . ASP A 1 218 ? 19.774 9.041 -33.429 1.00 91.38 218 ASP A C 1
ATOM 1646 O O . ASP A 1 218 ? 18.812 8.290 -33.318 1.00 91.38 218 ASP A O 1
ATOM 1650 N N . SER A 1 219 ? 20.757 8.786 -34.301 1.00 92.06 219 SER A N 1
ATOM 1651 C CA . SER A 1 219 ? 20.753 7.596 -35.163 1.00 92.06 219 SER A CA 1
ATOM 1652 C C . SER A 1 219 ? 20.839 6.288 -34.370 1.00 92.06 219 SER A C 1
ATOM 1654 O O . SER A 1 219 ? 20.085 5.360 -34.641 1.00 92.06 219 SER A O 1
ATOM 1656 N N . ILE A 1 220 ? 21.696 6.251 -33.349 1.00 93.94 220 ILE A N 1
ATOM 1657 C CA . ILE A 1 220 ? 21.913 5.080 -32.492 1.00 93.94 220 ILE A CA 1
ATOM 1658 C C . ILE A 1 220 ? 20.717 4.903 -31.555 1.00 93.94 220 ILE A C 1
ATOM 1660 O O . ILE A 1 220 ? 20.211 3.793 -31.408 1.00 93.94 220 ILE A O 1
ATOM 1664 N N . ARG A 1 221 ? 20.230 6.008 -30.973 1.00 93.62 221 ARG A N 1
ATOM 1665 C CA . ARG A 1 221 ? 19.015 6.032 -30.150 1.00 93.62 221 ARG A CA 1
ATOM 1666 C C . ARG A 1 221 ? 17.818 5.479 -30.915 1.00 93.62 221 ARG A C 1
ATOM 1668 O O . ARG A 1 221 ? 17.110 4.616 -30.413 1.00 93.62 221 ARG A O 1
ATOM 1675 N N . ASN A 1 222 ? 17.592 5.967 -32.133 1.00 94.25 222 ASN A N 1
ATOM 1676 C CA . ASN A 1 222 ? 16.448 5.564 -32.944 1.00 94.25 222 ASN A CA 1
ATOM 1677 C C . ASN A 1 222 ? 16.515 4.085 -33.334 1.00 94.25 222 ASN A C 1
ATOM 1679 O O . ASN A 1 222 ? 15.495 3.410 -33.235 1.00 94.25 222 ASN A O 1
ATOM 1683 N N . GLU A 1 223 ? 17.695 3.575 -33.705 1.00 93.50 223 GLU A N 1
ATOM 1684 C CA . GLU A 1 223 ? 17.875 2.140 -33.962 1.00 93.50 223 GLU A CA 1
ATOM 1685 C C . GLU A 1 223 ? 17.606 1.311 -32.701 1.00 93.50 223 GLU A C 1
ATOM 1687 O O . GLU A 1 223 ? 16.954 0.271 -32.757 1.00 93.50 223 GLU A O 1
ATOM 1692 N N . TYR A 1 224 ? 18.066 1.776 -31.536 1.00 91.62 224 TYR A N 1
ATOM 1693 C CA . TYR A 1 224 ? 17.767 1.107 -30.275 1.00 91.62 224 TYR A CA 1
ATOM 1694 C C . TYR A 1 224 ? 16.256 1.066 -29.995 1.00 91.62 224 TYR A C 1
ATOM 1696 O O . TYR A 1 224 ? 15.734 0.017 -29.623 1.00 91.62 224 TYR A O 1
ATOM 1704 N N . LEU A 1 225 ? 15.536 2.173 -30.206 1.00 91.88 225 LEU A N 1
ATOM 1705 C CA . LEU A 1 225 ? 14.082 2.224 -30.026 1.00 91.88 225 LEU A CA 1
ATOM 1706 C C . LEU A 1 225 ? 13.340 1.298 -31.002 1.00 91.88 225 LEU A C 1
ATOM 1708 O O . LEU A 1 225 ? 12.438 0.581 -30.575 1.00 91.88 225 LEU A O 1
ATOM 1712 N N . ASP A 1 226 ? 13.742 1.262 -32.276 1.00 90.69 226 ASP A N 1
ATOM 1713 C CA . ASP A 1 226 ? 13.173 0.349 -33.282 1.00 90.69 226 ASP A CA 1
ATOM 1714 C C . ASP A 1 226 ? 13.422 -1.121 -32.905 1.00 90.69 226 ASP A C 1
ATOM 1716 O O . ASP A 1 226 ? 12.523 -1.968 -32.973 1.00 90.69 226 ASP A O 1
ATOM 1720 N N . SER A 1 227 ? 14.635 -1.411 -32.430 1.00 88.69 227 SER A N 1
ATOM 1721 C CA . SER A 1 227 ? 15.035 -2.726 -31.940 1.00 88.69 227 SER A CA 1
ATOM 1722 C C . SER A 1 227 ? 14.172 -3.173 -30.754 1.00 88.69 227 SER A C 1
ATOM 1724 O O . SER A 1 227 ? 13.656 -4.292 -30.745 1.00 88.69 227 SER A O 1
ATOM 1726 N N . VAL A 1 228 ? 13.954 -2.293 -29.770 1.00 86.25 228 VAL A N 1
ATOM 1727 C CA . VAL A 1 228 ? 13.107 -2.572 -28.599 1.00 86.25 228 VAL A CA 1
ATOM 1728 C C . VAL A 1 228 ? 11.632 -2.731 -28.987 1.00 86.25 228 VAL A C 1
ATOM 1730 O O . VAL A 1 228 ? 10.968 -3.640 -28.482 1.00 86.25 228 VAL A O 1
ATOM 1733 N N . GLY A 1 229 ? 11.126 -1.908 -29.911 1.00 83.50 229 GLY A N 1
ATOM 1734 C CA . GLY A 1 229 ? 9.759 -2.015 -30.429 1.00 83.50 229 GLY A CA 1
ATOM 1735 C C . GLY A 1 229 ? 9.492 -3.330 -31.167 1.00 83.50 229 GLY A C 1
ATOM 1736 O O . GLY A 1 229 ? 8.421 -3.919 -31.029 1.00 83.50 229 GLY A O 1
ATOM 1737 N N . THR A 1 230 ? 10.488 -3.853 -31.885 1.00 78.38 230 THR A N 1
ATOM 1738 C CA . THR A 1 230 ? 10.386 -5.140 -32.596 1.00 78.38 230 THR A CA 1
ATOM 1739 C C . THR A 1 230 ? 10.317 -6.329 -31.632 1.00 78.38 230 THR A C 1
ATOM 1741 O O . THR A 1 230 ? 9.544 -7.265 -31.851 1.00 78.38 230 THR A O 1
ATOM 1744 N N . VAL A 1 231 ? 11.064 -6.280 -30.521 1.00 66.00 231 VAL A N 1
ATOM 1745 C CA . VAL A 1 231 ? 11.087 -7.343 -29.495 1.00 66.00 231 VAL A CA 1
ATOM 1746 C C . VAL A 1 231 ? 9.709 -7.547 -28.844 1.00 66.00 231 VAL A C 1
ATOM 1748 O O . VAL A 1 231 ? 9.338 -8.686 -28.550 1.00 66.00 231 VAL A O 1
ATOM 1751 N N . LEU A 1 232 ? 8.902 -6.488 -28.709 1.00 59.84 232 LEU A N 1
ATOM 1752 C CA . LEU A 1 232 ? 7.518 -6.533 -28.204 1.00 59.84 232 LEU A CA 1
ATOM 1753 C C . LEU A 1 232 ? 6.600 -7.467 -29.020 1.00 59.84 232 LEU A C 1
ATOM 1755 O O . LEU A 1 232 ? 5.648 -8.035 -28.486 1.00 59.84 232 LEU A O 1
ATOM 1759 N N . GLY A 1 233 ? 6.890 -7.649 -30.314 1.00 49.16 233 GLY A N 1
ATOM 1760 C CA . GLY A 1 233 ? 6.127 -8.514 -31.218 1.00 49.16 233 GLY A CA 1
ATOM 1761 C C . GLY A 1 233 ? 6.400 -10.014 -31.053 1.00 49.16 233 GLY A C 1
ATOM 1762 O O . GLY A 1 233 ? 5.727 -10.829 -31.689 1.00 49.16 233 GLY A O 1
ATOM 1763 N N . THR A 1 234 ? 7.371 -10.399 -30.217 1.00 50.75 234 THR A N 1
ATOM 1764 C CA . THR A 1 234 ? 7.754 -11.800 -29.996 1.00 50.75 234 THR A CA 1
ATOM 1765 C C . THR A 1 234 ? 7.268 -12.292 -28.632 1.00 50.75 234 THR A C 1
ATOM 1767 O O . THR A 1 234 ? 7.554 -11.712 -27.593 1.00 50.75 234 THR A O 1
ATOM 1770 N N . ALA A 1 235 ? 6.486 -13.373 -28.630 1.00 38.59 235 ALA A N 1
ATOM 1771 C CA . ALA A 1 235 ? 5.772 -13.876 -27.454 1.00 38.59 235 ALA A CA 1
ATOM 1772 C C . ALA A 1 235 ? 6.647 -14.639 -26.430 1.00 38.59 235 ALA A C 1
ATOM 1774 O O . ALA A 1 235 ? 6.094 -15.364 -25.603 1.00 38.59 235 ALA A O 1
ATOM 1775 N N . ASP A 1 236 ? 7.982 -14.533 -26.477 1.00 38.16 236 ASP A N 1
ATOM 1776 C CA . ASP A 1 236 ? 8.863 -15.276 -25.566 1.00 38.16 236 ASP A CA 1
ATOM 1777 C C . ASP A 1 236 ? 10.074 -14.472 -25.053 1.00 38.16 236 ASP A C 1
ATOM 1779 O O . ASP A 1 236 ? 10.747 -13.750 -25.785 1.00 38.16 236 ASP A O 1
ATOM 1783 N N . SER A 1 237 ? 10.373 -14.749 -23.780 1.00 42.16 237 SER A N 1
ATOM 1784 C CA . SER A 1 237 ? 11.564 -14.472 -22.968 1.00 42.16 237 SER A CA 1
ATOM 1785 C C . SER A 1 237 ? 11.734 -13.089 -22.317 1.00 42.16 237 SER A C 1
ATOM 1787 O O . SER A 1 237 ? 12.442 -12.233 -22.825 1.00 42.16 237 SER A O 1
ATOM 1789 N N . ARG A 1 238 ? 11.160 -12.922 -21.111 1.00 48.56 238 ARG A N 1
ATOM 1790 C CA . ARG A 1 238 ? 11.802 -12.830 -19.761 1.00 48.56 238 ARG A CA 1
ATOM 1791 C C . ARG A 1 238 ? 12.960 -11.834 -19.541 1.00 48.56 238 ARG A C 1
ATOM 1793 O O . ARG A 1 238 ? 13.558 -11.813 -18.467 1.00 48.56 238 ARG A O 1
ATOM 1800 N N . VAL A 1 239 ? 13.299 -11.060 -20.563 1.00 52.81 239 VAL A N 1
ATOM 1801 C CA . VAL A 1 239 ? 14.347 -10.041 -20.651 1.00 52.81 239 VAL A CA 1
ATOM 1802 C C . VAL A 1 239 ? 13.774 -8.957 -21.561 1.00 52.81 239 VAL A C 1
ATOM 1804 O O . VAL A 1 239 ? 14.183 -8.793 -22.705 1.00 52.81 239 VAL A O 1
ATOM 1807 N N . HIS A 1 240 ? 12.728 -8.277 -21.102 1.00 64.88 240 HIS A N 1
ATOM 1808 C CA . HIS A 1 240 ? 12.035 -7.285 -21.917 1.00 64.88 240 HIS A CA 1
ATOM 1809 C C . HIS A 1 240 ? 12.662 -5.897 -21.694 1.00 64.88 240 HIS A C 1
ATOM 1811 O O . HIS A 1 240 ? 12.403 -5.290 -20.654 1.00 64.88 240 HIS A O 1
ATOM 1817 N N . PRO A 1 241 ? 13.439 -5.350 -22.653 1.00 68.12 241 PRO A N 1
ATOM 1818 C CA . PRO A 1 241 ? 13.934 -3.971 -22.587 1.00 68.12 241 PRO A CA 1
ATOM 1819 C C . PRO A 1 241 ? 12.822 -2.932 -22.804 1.00 68.12 241 PRO A C 1
ATOM 1821 O O . PRO A 1 241 ? 13.108 -1.738 -22.878 1.00 68.12 241 PRO A O 1
ATOM 1824 N N . HIS A 1 242 ? 11.571 -3.376 -22.978 1.00 81.56 242 HIS A N 1
ATOM 1825 C CA . HIS A 1 242 ? 10.471 -2.508 -23.347 1.00 81.56 242 HIS A CA 1
ATOM 1826 C C . HIS A 1 242 ? 10.098 -1.563 -22.197 1.00 81.56 242 HIS A C 1
ATOM 1828 O O . HIS A 1 242 ? 9.746 -2.044 -21.117 1.00 81.56 242 HIS A O 1
ATOM 1834 N N . PRO A 1 243 ? 10.137 -0.237 -22.409 1.00 85.06 243 PRO A N 1
ATOM 1835 C CA . PRO A 1 243 ? 10.000 0.717 -21.315 1.00 85.06 243 PRO A CA 1
ATOM 1836 C C . PRO A 1 243 ? 8.563 0.870 -20.814 1.00 85.06 243 PRO A C 1
ATOM 1838 O O . PRO A 1 243 ? 8.354 1.180 -19.646 1.00 85.06 243 PRO A O 1
ATOM 1841 N N . LEU A 1 244 ? 7.568 0.671 -21.684 1.00 88.50 244 LEU A N 1
ATOM 1842 C CA . LEU A 1 244 ? 6.169 1.013 -21.418 1.00 88.50 244 LEU A CA 1
ATOM 1843 C C . LEU A 1 244 ? 5.217 -0.026 -21.996 1.00 88.50 244 LEU A C 1
ATOM 1845 O O . LEU A 1 244 ? 5.292 -0.305 -23.183 1.00 88.50 244 LEU A O 1
ATOM 1849 N N . THR A 1 245 ? 4.294 -0.579 -21.216 1.00 85.50 245 THR A N 1
ATOM 1850 C CA . THR A 1 245 ? 3.313 -1.547 -21.761 1.00 85.50 245 THR A CA 1
ATOM 1851 C C . THR A 1 245 ? 1.882 -1.016 -21.848 1.00 85.50 245 THR A C 1
ATOM 1853 O O . THR A 1 245 ? 1.031 -1.675 -22.444 1.00 85.50 245 THR A O 1
ATOM 1856 N N . GLY A 1 246 ? 1.610 0.175 -21.304 1.00 87.94 246 GLY A N 1
ATOM 1857 C CA . GLY A 1 246 ? 0.305 0.837 -21.379 1.00 87.94 246 GLY A CA 1
ATOM 1858 C C . GLY A 1 246 ? 0.302 2.127 -22.198 1.00 87.94 246 GLY A C 1
ATOM 1859 O O . GLY A 1 246 ? 1.228 2.427 -22.950 1.00 87.94 246 GLY A O 1
ATOM 1860 N N . THR A 1 247 ? -0.778 2.889 -22.047 1.00 92.75 247 THR A N 1
ATOM 1861 C CA . THR A 1 247 ? -1.018 4.156 -22.749 1.00 92.75 247 THR A CA 1
ATOM 1862 C C . THR A 1 247 ? -0.432 5.329 -21.977 1.00 92.75 247 THR A C 1
ATOM 1864 O O . THR A 1 247 ? -0.664 5.457 -20.773 1.00 92.75 247 THR A O 1
ATOM 1867 N N . VAL A 1 248 ? 0.264 6.234 -22.669 1.00 94.75 248 VAL A N 1
ATOM 1868 C CA . VAL A 1 248 ? 0.738 7.493 -22.076 1.00 94.75 248 VAL A CA 1
ATOM 1869 C C . VAL A 1 248 ? -0.320 8.572 -22.276 1.00 94.75 248 VAL A C 1
ATOM 1871 O O . VAL A 1 248 ? -0.639 8.954 -23.403 1.00 94.75 248 VAL A O 1
ATOM 1874 N N . ARG A 1 249 ? -0.875 9.078 -21.178 1.00 95.44 249 ARG A N 1
ATOM 1875 C CA . ARG A 1 249 ? -1.882 10.137 -21.177 1.00 95.44 249 ARG A CA 1
ATOM 1876 C C . ARG A 1 249 ? -1.301 11.446 -20.675 1.00 95.44 249 ARG A C 1
ATOM 1878 O O . ARG A 1 249 ? -0.471 11.467 -19.773 1.00 95.44 249 ARG A O 1
ATOM 1885 N N . THR A 1 250 ? -1.770 12.549 -21.233 1.00 94.44 250 THR A N 1
ATOM 1886 C CA . THR A 1 250 ? -1.432 13.892 -20.752 1.00 94.44 250 THR A CA 1
ATOM 1887 C C . THR A 1 250 ? -2.652 14.801 -20.798 1.00 94.44 250 THR A C 1
ATOM 1889 O O . THR A 1 250 ? -3.613 14.524 -21.510 1.00 94.44 250 THR A O 1
ATOM 1892 N N . ASN A 1 251 ? -2.641 15.897 -20.051 1.00 91.06 251 ASN A N 1
ATOM 1893 C CA . ASN A 1 251 ? -3.663 16.942 -20.147 1.00 91.06 251 ASN A CA 1
ATOM 1894 C C . ASN A 1 251 ? -3.396 17.963 -21.268 1.00 91.06 251 ASN A C 1
ATOM 1896 O O . ASN A 1 251 ? -4.184 18.892 -21.461 1.00 91.06 251 ASN A O 1
ATOM 1900 N N . SER A 1 252 ? -2.292 17.807 -22.000 1.00 89.12 252 SER A N 1
ATOM 1901 C CA . SER A 1 252 ? -1.890 18.682 -23.099 1.00 89.12 252 SER A CA 1
ATOM 1902 C C . SER A 1 252 ? -1.666 17.891 -24.399 1.00 89.12 252 SER A C 1
ATOM 1904 O O . SER A 1 252 ? -2.248 16.827 -24.602 1.00 89.12 252 SER A O 1
ATOM 1906 N N . SER A 1 253 ? -0.904 18.426 -25.349 1.00 88.56 253 SER A N 1
ATOM 1907 C CA . SER A 1 253 ? -0.517 17.704 -26.564 1.00 88.56 253 SER A CA 1
ATOM 1908 C C . SER A 1 253 ? 0.961 17.342 -26.490 1.00 88.56 253 SER A C 1
ATOM 1910 O O . SER A 1 253 ? 1.774 18.224 -26.222 1.00 88.56 253 SER A O 1
ATOM 1912 N N . PHE A 1 254 ? 1.307 16.091 -26.793 1.00 89.81 254 PHE A N 1
ATOM 1913 C CA . PHE A 1 254 ? 2.703 15.661 -26.903 1.00 89.81 254 PHE A CA 1
ATOM 1914 C C . PHE A 1 254 ? 3.433 16.345 -28.068 1.00 89.81 254 PHE A C 1
ATOM 1916 O O . PHE A 1 254 ? 2.822 16.679 -29.090 1.00 89.81 254 PHE A O 1
ATOM 1923 N N . ASP A 1 255 ? 4.754 16.497 -27.937 1.00 90.00 255 ASP A N 1
ATOM 1924 C CA . ASP A 1 255 ? 5.616 16.896 -29.052 1.00 90.00 255 ASP A CA 1
ATOM 1925 C C . ASP A 1 255 ? 5.583 15.835 -30.168 1.00 90.00 255 ASP A C 1
ATOM 1927 O O . ASP A 1 255 ? 5.571 14.629 -29.915 1.00 90.00 255 ASP A O 1
ATOM 1931 N N . SER A 1 256 ? 5.599 16.280 -31.424 1.00 91.75 256 SER A N 1
ATOM 1932 C CA . SER A 1 256 ? 5.670 15.417 -32.608 1.00 91.75 256 SER A CA 1
ATOM 1933 C C . SER A 1 256 ? 6.857 14.442 -32.628 1.00 91.75 256 SER A C 1
ATOM 1935 O O . SER A 1 256 ? 6.713 13.330 -33.142 1.00 91.75 256 SER A O 1
ATOM 1937 N N . ALA A 1 257 ? 8.012 14.832 -32.079 1.00 91.44 257 ALA A N 1
ATOM 1938 C CA . ALA A 1 257 ? 9.181 13.966 -31.961 1.00 91.44 257 ALA A CA 1
ATOM 1939 C C . ALA A 1 257 ? 8.893 12.809 -30.997 1.00 91.44 257 ALA A C 1
ATOM 1941 O O . ALA A 1 257 ? 9.051 11.648 -31.366 1.00 91.44 257 ALA A O 1
ATOM 1942 N N . LEU A 1 258 ? 8.329 13.118 -29.829 1.00 91.62 258 LEU A N 1
ATOM 1943 C CA . LEU A 1 258 ? 7.952 12.121 -28.831 1.00 91.62 258 LEU A CA 1
ATOM 1944 C C . LEU A 1 258 ? 6.849 11.177 -29.342 1.00 91.62 258 LEU A C 1
ATOM 1946 O O . LEU A 1 258 ? 6.929 9.971 -29.141 1.00 91.62 258 LEU A O 1
ATOM 1950 N N . VAL A 1 259 ? 5.856 11.692 -30.079 1.00 93.25 259 VAL A N 1
ATOM 1951 C CA . VAL A 1 259 ? 4.840 10.851 -30.748 1.00 93.25 259 VAL A CA 1
ATOM 1952 C C . VAL A 1 259 ? 5.480 9.906 -31.771 1.00 93.25 259 VAL A C 1
ATOM 1954 O O . VAL A 1 259 ? 5.038 8.767 -31.920 1.00 93.25 259 VAL A O 1
ATOM 1957 N N . THR A 1 260 ? 6.527 10.354 -32.469 1.00 94.31 260 THR A N 1
ATOM 1958 C CA . THR A 1 260 ? 7.283 9.499 -33.396 1.00 94.31 260 THR A CA 1
ATOM 1959 C C . THR A 1 260 ? 8.019 8.398 -32.639 1.00 94.31 260 THR A C 1
ATOM 1961 O O . THR A 1 260 ? 7.943 7.240 -33.044 1.00 94.31 260 THR A O 1
ATOM 1964 N N . ASP A 1 261 ? 8.671 8.732 -31.525 1.00 93.56 261 ASP A N 1
ATOM 1965 C CA . ASP A 1 261 ? 9.367 7.755 -30.687 1.00 93.56 261 ASP A CA 1
ATOM 1966 C C . ASP A 1 261 ? 8.405 6.723 -30.088 1.00 93.56 261 ASP A C 1
ATOM 1968 O O . ASP A 1 261 ? 8.683 5.527 -30.145 1.00 93.56 261 ASP A O 1
ATOM 1972 N N . PHE A 1 262 ? 7.231 7.150 -29.613 1.00 93.06 262 PHE A N 1
ATOM 1973 C CA . PHE A 1 262 ? 6.156 6.246 -29.197 1.00 93.06 262 PHE A CA 1
ATOM 1974 C C . PHE A 1 262 ? 5.729 5.303 -30.327 1.00 93.06 262 PHE A C 1
ATOM 1976 O O . PHE A 1 262 ? 5.515 4.116 -30.090 1.00 93.06 262 PHE A O 1
ATOM 1983 N N . GLY A 1 263 ? 5.679 5.794 -31.568 1.00 91.38 263 GLY A N 1
ATOM 1984 C CA . GLY A 1 263 ? 5.422 4.972 -32.748 1.00 91.38 263 GLY A CA 1
ATOM 1985 C C . GLY A 1 263 ? 6.483 3.894 -32.998 1.00 91.38 263 GLY A C 1
ATOM 1986 O O . GLY A 1 263 ? 6.119 2.795 -33.414 1.00 91.38 263 GLY A O 1
ATOM 1987 N N . ARG A 1 264 ? 7.766 4.169 -32.715 1.00 91.25 264 ARG A N 1
ATOM 1988 C CA . ARG A 1 264 ? 8.870 3.194 -32.854 1.00 91.25 264 ARG A CA 1
ATOM 1989 C C . ARG A 1 264 ? 8.735 2.034 -31.876 1.00 91.25 264 ARG A C 1
ATOM 1991 O O . ARG A 1 264 ? 8.920 0.884 -32.256 1.00 91.25 264 ARG A O 1
ATOM 1998 N N . VAL A 1 265 ? 8.361 2.341 -30.634 1.00 88.81 265 VAL A N 1
ATOM 1999 C CA . VAL A 1 265 ? 8.175 1.345 -29.567 1.00 88.81 265 VAL A CA 1
ATOM 2000 C C . VAL A 1 265 ? 6.747 0.780 -29.491 1.00 88.81 265 VAL A C 1
ATOM 2002 O O . VAL A 1 265 ? 6.464 -0.084 -28.675 1.00 88.81 265 VAL A O 1
ATOM 2005 N N . GLY A 1 266 ? 5.818 1.235 -30.336 1.00 88.31 266 GLY A N 1
ATOM 2006 C CA . GLY A 1 266 ? 4.435 0.742 -30.341 1.00 88.31 266 GLY A CA 1
ATOM 2007 C C . GLY A 1 266 ? 3.593 1.174 -29.132 1.00 88.31 266 GLY A C 1
ATOM 2008 O O . GLY A 1 266 ? 2.638 0.486 -28.773 1.00 88.31 266 GLY A O 1
ATOM 2009 N N . VAL A 1 267 ? 3.922 2.308 -28.511 1.00 90.12 267 VAL A N 1
ATOM 2010 C CA . VAL A 1 267 ? 3.222 2.849 -27.336 1.00 90.12 267 VAL A CA 1
ATOM 2011 C C . VAL A 1 267 ? 2.110 3.808 -27.780 1.00 90.12 267 VAL A C 1
ATOM 2013 O O . VAL A 1 267 ? 2.380 4.761 -28.513 1.00 90.12 267 VAL A O 1
ATOM 2016 N N . PRO A 1 268 ? 0.849 3.606 -27.361 1.00 92.75 268 PRO A N 1
ATOM 2017 C CA . PRO A 1 268 ? -0.221 4.550 -27.656 1.00 92.75 268 PRO A CA 1
ATOM 2018 C C . PRO A 1 268 ? -0.137 5.790 -26.757 1.00 92.75 268 PRO A C 1
ATOM 2020 O O . PRO A 1 268 ? 0.287 5.718 -25.600 1.00 92.75 268 PRO A O 1
ATOM 2023 N N . SER A 1 269 ? -0.593 6.930 -27.279 1.00 93.94 269 SER A N 1
ATOM 2024 C CA . SER A 1 269 ? -0.654 8.187 -26.536 1.00 93.94 269 SER A CA 1
ATOM 2025 C C . SER A 1 269 ? -1.992 8.908 -26.714 1.00 93.94 269 SER A C 1
ATOM 2027 O O . SER A 1 269 ? -2.584 8.896 -27.796 1.00 93.94 269 SER A O 1
ATOM 2029 N N . GLU A 1 270 ? -2.495 9.518 -25.636 1.00 94.75 270 GLU A N 1
ATOM 2030 C CA . GLU A 1 270 ? -3.821 10.151 -25.589 1.00 94.75 270 GLU A CA 1
ATOM 2031 C C . GLU A 1 270 ? -3.817 11.452 -24.771 1.00 94.75 270 GLU A C 1
ATOM 2033 O O . GLU A 1 270 ? -3.026 11.632 -23.845 1.00 94.75 270 GLU A O 1
ATOM 2038 N N . THR A 1 271 ? -4.754 12.353 -25.072 1.00 93.12 271 THR A N 1
ATOM 2039 C CA . THR A 1 271 ? -5.030 13.527 -24.231 1.00 93.12 271 THR A CA 1
ATOM 2040 C C . THR A 1 271 ? -6.261 13.266 -23.360 1.00 93.12 271 THR A C 1
ATOM 2042 O O . THR A 1 271 ? -7.279 12.785 -23.854 1.00 93.12 271 THR A O 1
ATOM 2045 N N . THR A 1 272 ? -6.191 13.616 -22.076 1.00 92.94 272 THR A N 1
ATOM 2046 C CA . THR A 1 272 ? -7.260 13.444 -21.078 1.00 92.94 272 THR A CA 1
ATOM 2047 C C . THR A 1 272 ? -7.469 14.717 -20.243 1.00 92.94 272 THR A C 1
ATOM 2049 O O . THR A 1 272 ? -6.824 15.739 -20.473 1.00 92.94 272 THR A O 1
ATOM 2052 N N . SER A 1 273 ? -8.410 14.704 -19.299 1.00 90.81 273 SER A N 1
ATOM 2053 C CA . SER A 1 273 ? -8.614 15.803 -18.350 1.00 90.81 273 SER A CA 1
ATOM 2054 C C . SER A 1 273 ? -7.465 15.914 -17.347 1.00 90.81 273 SER A C 1
ATOM 2056 O O . SER A 1 273 ? -6.874 14.910 -16.959 1.00 90.81 273 SER A O 1
ATOM 2058 N N . THR A 1 274 ? -7.189 17.132 -16.878 1.00 90.88 274 THR A N 1
ATOM 2059 C CA . THR A 1 274 ? -6.208 17.362 -15.810 1.00 90.88 274 THR A CA 1
ATOM 2060 C C . THR A 1 274 ? -6.598 16.621 -14.534 1.00 90.88 274 THR A C 1
ATOM 2062 O O . THR A 1 274 ? -7.729 16.764 -14.073 1.00 90.88 274 THR A O 1
ATOM 2065 N N . LEU A 1 275 ? -5.635 15.907 -13.953 1.00 91.00 275 LEU A N 1
ATOM 2066 C CA . LEU A 1 275 ? -5.737 15.280 -12.637 1.00 91.00 275 LEU A CA 1
ATOM 2067 C C . LEU A 1 275 ? -4.871 16.032 -11.625 1.00 91.00 275 LEU A C 1
ATOM 2069 O O . LEU A 1 275 ? -3.783 16.515 -11.957 1.00 91.00 275 LEU A O 1
ATOM 2073 N N . SER A 1 276 ? -5.347 16.122 -10.387 1.00 88.06 276 SER A N 1
ATOM 2074 C CA . SER A 1 276 ? -4.677 16.822 -9.293 1.00 88.06 276 SER A CA 1
ATOM 2075 C C . SER A 1 276 ? -4.204 15.862 -8.205 1.00 88.06 276 SER A C 1
ATOM 2077 O O . SER A 1 276 ? -4.937 14.965 -7.790 1.00 88.06 276 SER A O 1
ATOM 2079 N N . VAL A 1 277 ? -2.977 16.067 -7.713 1.00 85.69 277 VAL A N 1
ATOM 2080 C CA . VAL A 1 277 ? -2.474 15.300 -6.568 1.00 85.69 277 VAL A CA 1
ATOM 2081 C C . VAL A 1 277 ? -3.298 15.657 -5.324 1.00 85.69 277 VAL A C 1
ATOM 2083 O O . VAL A 1 277 ? -3.441 16.844 -5.012 1.00 85.69 277 VAL A O 1
ATOM 2086 N N . PRO A 1 278 ? -3.865 14.670 -4.606 1.00 81.69 278 PRO A N 1
ATOM 2087 C CA . PRO A 1 278 ? -4.734 14.931 -3.470 1.00 81.69 278 PRO A CA 1
ATOM 2088 C C . PRO A 1 278 ? -3.981 15.592 -2.317 1.00 81.69 278 PRO A C 1
ATOM 2090 O O . PRO A 1 278 ? -2.919 15.131 -1.901 1.00 81.69 278 PRO A O 1
ATOM 2093 N N . SER A 1 279 ? -4.578 16.624 -1.722 1.00 82.94 279 SER A N 1
ATOM 2094 C CA . SER A 1 279 ? -4.091 17.188 -0.464 1.00 82.94 279 SER A CA 1
ATOM 2095 C C . SER A 1 279 ? -4.582 16.362 0.728 1.00 82.94 279 SER A C 1
ATOM 2097 O O . SER A 1 279 ? -5.788 16.151 0.864 1.00 82.94 279 SER A O 1
ATOM 2099 N N . TYR A 1 280 ? -3.684 15.972 1.630 1.00 82.94 280 TYR A N 1
ATOM 2100 C CA . TYR A 1 280 ? -4.011 15.250 2.867 1.00 82.94 280 TYR A CA 1
ATOM 2101 C C . TYR A 1 280 ? -3.561 16.015 4.119 1.00 82.94 280 TYR A C 1
ATOM 2103 O O . TYR A 1 280 ? -2.725 16.919 4.057 1.00 82.94 280 TYR A O 1
ATOM 2111 N N . SER A 1 281 ? -4.118 15.655 5.281 1.00 83.44 281 SER A N 1
ATOM 2112 C CA . SER A 1 281 ? -3.733 16.269 6.557 1.00 83.44 281 SER A CA 1
ATOM 2113 C C . SER A 1 281 ? -2.685 15.434 7.282 1.00 83.44 281 SER A C 1
ATOM 2115 O O . SER A 1 281 ? -2.949 14.304 7.683 1.00 83.44 281 SER A O 1
ATOM 2117 N N . ASN A 1 282 ? -1.530 16.028 7.583 1.00 83.38 282 ASN A N 1
ATOM 2118 C CA . ASN A 1 282 ? -0.470 15.360 8.350 1.00 83.38 282 ASN A CA 1
ATOM 2119 C C . ASN A 1 282 ? -0.939 14.894 9.736 1.00 83.38 282 ASN A C 1
ATOM 2121 O O . ASN A 1 282 ? -0.450 13.893 10.256 1.00 83.38 282 ASN A O 1
ATOM 2125 N N . SER A 1 283 ? -1.913 15.592 10.335 1.00 85.56 283 SER A N 1
ATOM 2126 C CA . SER A 1 283 ? -2.456 15.212 11.640 1.00 85.56 283 SER A CA 1
ATOM 2127 C C . SER A 1 283 ? -3.140 13.846 11.605 1.00 85.56 283 SER A C 1
ATOM 2129 O O . SER A 1 283 ? -3.060 13.127 12.601 1.00 85.56 283 SER A O 1
ATOM 2131 N N . ALA A 1 284 ? -3.728 13.468 10.461 1.00 86.00 284 ALA A N 1
ATOM 2132 C CA . ALA A 1 284 ? -4.407 12.187 10.267 1.00 86.00 284 ALA A CA 1
ATOM 2133 C C . ALA A 1 284 ? -3.456 10.991 10.414 1.00 86.00 284 ALA A C 1
ATOM 2135 O O . ALA A 1 284 ? -3.897 9.895 10.730 1.00 86.00 284 ALA A O 1
ATOM 2136 N N . PHE A 1 285 ? -2.147 11.201 10.253 1.00 88.94 285 PHE A N 1
ATOM 2137 C CA . PHE A 1 285 ? -1.141 10.144 10.357 1.00 88.94 285 PHE A CA 1
ATOM 2138 C C . PHE A 1 285 ? -0.394 10.123 11.692 1.00 88.94 285 PHE A C 1
ATOM 2140 O O . PHE A 1 285 ? 0.383 9.210 11.930 1.00 88.94 285 PHE A O 1
ATOM 2147 N N . THR A 1 286 ? -0.594 11.111 12.569 1.00 91.62 286 THR A N 1
ATOM 2148 C CA . THR A 1 286 ? 0.067 11.144 13.892 1.00 91.62 286 THR A CA 1
ATOM 2149 C C . THR A 1 286 ? -0.749 10.434 14.964 1.00 91.62 286 THR A C 1
ATOM 2151 O O . THR A 1 286 ? -0.215 9.680 15.776 1.00 91.62 286 THR A O 1
ATOM 2154 N N . SER A 1 287 ? -2.055 10.673 14.937 1.00 92.56 287 SER A N 1
ATOM 2155 C CA . SER A 1 287 ? -3.048 10.110 15.834 1.00 92.56 287 SER A CA 1
ATOM 2156 C C . SER A 1 287 ? -4.271 9.815 14.984 1.00 92.56 287 SER A C 1
ATOM 2158 O O . SER A 1 287 ? -4.795 10.724 14.343 1.00 92.56 287 SER A O 1
ATOM 2160 N N . TYR A 1 288 ? -4.712 8.565 14.963 1.00 94.25 288 TYR A N 1
ATOM 2161 C CA . TYR A 1 288 ? -5.714 8.108 14.006 1.00 94.25 288 TYR A CA 1
ATOM 2162 C C . TYR A 1 288 ? -6.731 7.170 14.644 1.00 94.25 288 TYR A C 1
ATOM 2164 O O . TYR A 1 288 ? -6.508 6.622 15.720 1.00 94.25 288 TYR A O 1
ATOM 2172 N N . GLN A 1 289 ? -7.854 6.983 13.964 1.00 94.19 289 GLN A N 1
ATOM 2173 C CA . GLN A 1 289 ? -8.839 5.949 14.267 1.00 94.19 289 GLN A CA 1
ATOM 2174 C C . GLN A 1 289 ? -8.941 5.032 13.049 1.00 94.19 289 GLN A C 1
ATOM 2176 O O . GLN A 1 289 ? -8.692 5.475 11.932 1.00 94.19 289 GLN A O 1
ATOM 2181 N N . VAL A 1 290 ? -9.286 3.760 13.241 1.00 92.56 290 VAL A N 1
ATOM 2182 C CA . VAL A 1 290 ? -9.502 2.838 12.109 1.00 92.56 290 VAL A CA 1
ATOM 2183 C C . VAL A 1 290 ? -10.865 3.091 11.453 1.00 92.56 290 VAL A C 1
ATOM 2185 O O . VAL A 1 290 ? -10.978 3.066 10.231 1.00 92.56 290 VAL A O 1
ATOM 2188 N N . PHE A 1 291 ? -11.871 3.418 12.261 1.00 93.69 291 PHE A N 1
ATOM 2189 C CA . PHE A 1 291 ? -13.203 3.847 11.843 1.00 93.69 291 PHE A CA 1
ATOM 2190 C C . PHE A 1 291 ? -13.630 5.069 12.668 1.00 93.69 291 PHE A C 1
ATOM 2192 O O . PHE A 1 291 ? -13.179 5.235 13.807 1.00 93.69 291 PHE A O 1
ATOM 2199 N N . GLU A 1 292 ? -14.481 5.933 12.115 1.00 93.25 292 GLU A N 1
ATOM 2200 C CA . GLU A 1 292 ? -14.981 7.122 12.816 1.00 93.25 292 GLU A CA 1
ATOM 2201 C C . GLU A 1 292 ? -15.687 6.747 14.127 1.00 93.25 292 GLU A C 1
ATOM 2203 O O . GLU A 1 292 ? -16.589 5.907 14.147 1.00 93.25 292 GLU A O 1
ATOM 2208 N N . GLY A 1 293 ? -15.274 7.368 15.236 1.00 92.38 293 GLY A N 1
ATOM 2209 C CA . GLY A 1 293 ? -15.805 7.065 16.570 1.00 92.38 293 GLY A CA 1
ATOM 2210 C C . GLY A 1 293 ? -15.125 5.880 17.269 1.00 92.38 293 GLY A C 1
ATOM 2211 O O . GLY A 1 293 ? -15.475 5.574 18.408 1.00 92.38 293 GLY A O 1
ATOM 2212 N N . GLY A 1 294 ? -14.139 5.236 16.639 1.00 94.62 294 GLY A N 1
ATOM 2213 C CA . GLY A 1 294 ? -13.343 4.163 17.235 1.00 94.62 294 GLY A CA 1
ATOM 2214 C C . GLY A 1 294 ? -12.298 4.632 18.254 1.00 94.62 294 GLY A C 1
ATOM 2215 O O . GLY A 1 294 ? -12.216 5.806 18.630 1.00 94.62 294 GLY A O 1
ATOM 2216 N N . PHE A 1 295 ? -11.469 3.698 18.725 1.00 95.62 295 PHE A N 1
ATOM 2217 C CA . PHE A 1 295 ? -10.341 4.034 19.598 1.00 95.62 295 PHE A CA 1
ATOM 2218 C C . PHE A 1 295 ? -9.275 4.822 18.837 1.00 95.62 295 PHE A C 1
ATOM 2220 O O . PHE A 1 295 ? -9.079 4.636 17.635 1.00 95.62 295 PHE A O 1
ATOM 2227 N N . THR A 1 296 ? -8.594 5.711 19.556 1.00 95.12 296 THR A N 1
ATOM 2228 C CA . THR A 1 296 ? -7.510 6.521 19.006 1.00 95.12 296 THR A CA 1
ATOM 2229 C C . THR A 1 296 ? -6.179 5.808 19.197 1.00 95.12 296 THR A C 1
ATOM 2231 O O . THR A 1 296 ? -5.794 5.491 20.322 1.00 95.12 296 THR A O 1
ATOM 2234 N N . TYR A 1 297 ? -5.464 5.618 18.098 1.00 95.12 297 TYR A N 1
ATOM 2235 C CA . TYR A 1 297 ? -4.147 5.001 18.020 1.00 95.12 297 TYR A CA 1
ATOM 2236 C C . TYR A 1 297 ? -3.090 6.053 17.703 1.00 95.12 297 TYR A C 1
ATOM 2238 O O . TYR A 1 297 ? -3.395 7.128 17.182 1.00 95.12 297 TYR A O 1
ATOM 2246 N N . SER A 1 298 ? -1.835 5.755 18.026 1.00 93.56 298 SER A N 1
ATOM 2247 C CA . SER A 1 298 ? -0.705 6.652 17.767 1.00 93.56 298 SER A CA 1
ATOM 2248 C C . SER A 1 298 ? 0.252 6.006 16.780 1.00 93.56 298 SER A C 1
ATOM 2250 O O . SER A 1 298 ? 0.588 4.831 16.917 1.00 93.56 298 SER A O 1
ATOM 2252 N N . ALA A 1 299 ? 0.718 6.777 15.802 1.00 93.12 299 ALA A N 1
ATOM 2253 C CA . ALA A 1 299 ? 1.720 6.280 14.873 1.00 93.12 299 ALA A CA 1
ATOM 2254 C C . ALA A 1 299 ? 3.051 5.994 15.579 1.00 93.12 299 ALA A C 1
ATOM 2256 O O . ALA A 1 299 ? 3.475 6.709 16.494 1.00 93.12 299 ALA A O 1
ATOM 2257 N N . GLY A 1 300 ? 3.729 4.946 15.118 1.00 91.38 300 GLY A N 1
ATOM 2258 C CA . GLY A 1 300 ? 5.094 4.640 15.516 1.00 91.38 300 GLY A CA 1
ATOM 2259 C C . GLY A 1 300 ? 6.059 5.715 15.021 1.00 91.38 300 GLY A C 1
ATOM 2260 O O . GLY A 1 300 ? 5.839 6.342 13.986 1.00 91.38 300 GLY A O 1
ATOM 2261 N N . SER A 1 301 ? 7.157 5.922 15.746 1.00 85.38 301 SER A N 1
ATOM 2262 C CA . SER A 1 301 ? 8.231 6.813 15.296 1.00 85.38 301 SER A CA 1
ATOM 2263 C C . SER A 1 301 ? 9.399 6.008 14.739 1.00 85.38 301 SER A C 1
ATOM 2265 O O . SER A 1 301 ? 9.770 4.975 15.293 1.00 85.38 301 SER A O 1
ATOM 2267 N N . ILE A 1 302 ? 9.993 6.502 13.653 1.00 76.25 302 ILE A N 1
ATOM 2268 C CA . ILE A 1 302 ? 11.204 5.928 13.065 1.00 76.25 302 ILE A CA 1
ATOM 2269 C C . ILE A 1 302 ? 12.431 6.734 13.509 1.00 76.25 302 ILE A C 1
ATOM 2271 O O . ILE A 1 302 ? 12.440 7.971 13.429 1.00 76.25 302 ILE A O 1
ATOM 2275 N N . ALA A 1 303 ? 13.494 6.033 13.913 1.00 74.88 303 ALA A N 1
ATOM 2276 C CA . ALA A 1 303 ? 14.818 6.619 14.124 1.00 74.88 303 ALA A CA 1
ATOM 2277 C C . ALA A 1 303 ? 15.335 7.350 12.866 1.00 74.88 303 ALA A C 1
ATOM 2279 O O . ALA A 1 303 ? 14.901 7.075 11.752 1.00 74.88 303 ALA A O 1
ATOM 2280 N N . SER A 1 304 ? 16.270 8.291 13.029 1.00 71.25 304 SER A N 1
ATOM 2281 C CA . SER A 1 304 ? 16.815 9.087 11.911 1.00 71.25 304 SER A CA 1
ATOM 2282 C C . SER A 1 304 ? 17.472 8.259 10.809 1.00 71.25 304 SER A C 1
ATOM 2284 O O . SER A 1 304 ? 17.390 8.605 9.634 1.00 71.25 304 SER A O 1
ATOM 2286 N N . SER A 1 305 ? 18.063 7.138 11.195 1.00 77.69 305 SER A N 1
ATOM 2287 C CA . SER A 1 305 ? 18.553 6.088 10.317 1.00 77.69 305 SER A CA 1
ATOM 2288 C C . SER A 1 305 ? 17.967 4.784 10.838 1.00 77.69 305 SER A C 1
ATOM 2290 O O . SER A 1 305 ? 18.084 4.503 12.035 1.00 77.69 305 SER A O 1
ATOM 2292 N N . ILE A 1 306 ? 17.292 4.025 9.973 1.00 82.19 306 ILE A N 1
ATOM 2293 C CA . ILE A 1 306 ? 16.795 2.703 10.354 1.00 82.19 306 ILE A CA 1
ATOM 2294 C C . ILE A 1 306 ? 17.991 1.750 10.369 1.00 82.19 306 ILE A C 1
ATOM 2296 O O . ILE A 1 306 ? 18.624 1.586 9.323 1.00 82.19 306 ILE A O 1
ATOM 2300 N N . PRO A 1 307 ? 18.319 1.127 11.516 1.00 82.31 307 PRO A N 1
ATOM 2301 C CA . PRO A 1 307 ? 19.400 0.154 11.580 1.00 82.31 307 PRO A CA 1
ATOM 2302 C C . PRO A 1 307 ? 19.138 -1.028 10.648 1.00 82.31 307 PRO A C 1
ATOM 2304 O O . PRO A 1 307 ? 17.986 -1.397 10.410 1.00 82.31 307 PRO A O 1
ATOM 2307 N N . SER A 1 308 ? 20.205 -1.666 10.173 1.00 84.56 308 SER A N 1
ATOM 2308 C CA . SER A 1 308 ? 20.052 -2.898 9.405 1.00 84.56 308 SER A CA 1
ATOM 2309 C C . SER A 1 308 ? 19.413 -4.015 10.242 1.00 84.56 308 SER A C 1
ATOM 2311 O O . SER A 1 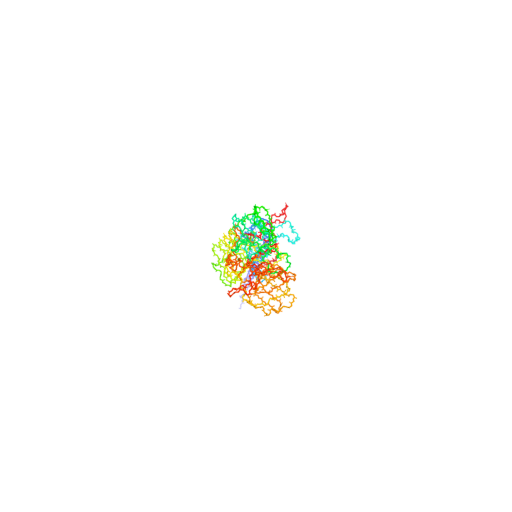308 ? 19.590 -4.035 11.461 1.00 84.56 308 SER A O 1
ATOM 2313 N N . ASN A 1 309 ? 18.737 -4.970 9.598 1.00 84.44 309 ASN A N 1
ATOM 2314 C CA . ASN A 1 309 ? 18.015 -6.079 10.245 1.00 84.44 309 ASN A CA 1
ATOM 2315 C C . ASN A 1 309 ? 16.865 -5.621 11.156 1.00 84.44 309 ASN A C 1
ATOM 2317 O O . ASN A 1 309 ? 16.655 -6.174 12.238 1.00 84.44 309 ASN A O 1
ATOM 2321 N N . THR A 1 310 ? 16.126 -4.595 10.733 1.00 88.25 310 THR A N 1
ATOM 2322 C CA . THR A 1 310 ? 14.979 -4.085 11.493 1.00 88.25 310 THR A CA 1
ATOM 2323 C C . THR A 1 310 ? 13.672 -4.525 10.848 1.00 88.25 310 THR A C 1
ATOM 2325 O O . THR A 1 310 ? 13.470 -4.339 9.650 1.00 88.25 310 THR A O 1
ATOM 2328 N N . THR A 1 311 ? 12.753 -5.055 11.654 1.00 88.00 311 THR A N 1
ATOM 2329 C CA . THR A 1 311 ? 11.392 -5.390 11.225 1.00 88.00 311 THR A CA 1
ATOM 2330 C C . THR A 1 311 ? 10.376 -4.569 12.013 1.00 88.00 311 THR A C 1
ATOM 2332 O O . THR A 1 311 ? 10.383 -4.602 13.243 1.00 88.00 311 THR A O 1
ATOM 2335 N N . TYR A 1 312 ? 9.507 -3.846 11.309 1.00 89.38 312 TYR A N 1
ATOM 2336 C CA . TYR A 1 312 ? 8.352 -3.152 11.877 1.00 89.38 312 TYR A CA 1
ATOM 2337 C C . TYR A 1 312 ? 7.075 -3.875 11.456 1.00 89.38 312 TYR A C 1
ATOM 2339 O O . TYR A 1 312 ? 6.877 -4.131 10.270 1.00 89.38 312 TYR A O 1
ATOM 2347 N N . VAL A 1 313 ? 6.220 -4.183 12.428 1.00 86.81 313 VAL A N 1
ATOM 2348 C CA . VAL A 1 313 ? 4.910 -4.820 12.233 1.00 86.81 313 VAL A CA 1
ATOM 2349 C C . VAL A 1 313 ? 3.847 -4.089 13.059 1.00 86.81 313 VAL A C 1
ATOM 2351 O O . VAL A 1 313 ? 4.209 -3.386 14.011 1.00 86.81 313 VAL A O 1
ATOM 2354 N N . PRO A 1 314 ? 2.553 -4.230 12.724 1.00 88.62 314 PRO A N 1
ATOM 2355 C CA . PRO A 1 314 ? 1.470 -3.654 13.512 1.00 88.62 314 PRO A CA 1
ATOM 2356 C C . PRO A 1 314 ? 1.458 -4.116 14.977 1.00 88.62 314 PRO A C 1
ATOM 2358 O O . PRO A 1 314 ? 1.853 -5.236 15.297 1.00 88.62 314 PRO A O 1
ATOM 2361 N N . THR A 1 315 ? 0.972 -3.254 15.872 1.00 89.69 315 THR A N 1
ATOM 2362 C CA . THR A 1 315 ? 0.847 -3.505 17.323 1.00 89.69 315 THR A CA 1
ATOM 2363 C C . THR A 1 315 ? -0.503 -3.011 17.836 1.00 89.69 315 THR A C 1
ATOM 2365 O O . THR A 1 315 ? -1.157 -2.226 17.159 1.00 89.69 315 THR A O 1
ATOM 2368 N N . ASP A 1 316 ? -0.924 -3.381 19.050 1.00 90.12 316 ASP A N 1
ATOM 2369 C CA . ASP A 1 316 ? -2.222 -2.929 19.602 1.00 90.12 316 ASP A CA 1
ATOM 2370 C C . ASP A 1 316 ? -2.338 -1.402 19.730 1.00 90.12 316 ASP A C 1
ATOM 2372 O O . ASP A 1 316 ? -3.410 -0.821 19.590 1.00 90.12 316 ASP A O 1
ATOM 2376 N N . SER A 1 317 ? -1.214 -0.723 19.957 1.00 92.81 317 SER A N 1
ATOM 2377 C CA . SER A 1 317 ? -1.136 0.741 19.982 1.00 92.81 317 SER A CA 1
ATOM 2378 C C . SER A 1 317 ? -1.071 1.392 18.593 1.00 92.81 317 SER A C 1
ATOM 2380 O O . SER A 1 317 ? -1.260 2.606 18.489 1.00 92.81 317 SER A O 1
ATOM 2382 N N . ASN A 1 318 ? -0.783 0.606 17.550 1.00 93.06 318 ASN A N 1
ATOM 2383 C CA . ASN A 1 318 ? -0.599 1.034 16.164 1.00 93.06 318 ASN A CA 1
ATOM 2384 C C . ASN A 1 318 ? -1.045 -0.077 15.180 1.00 93.06 318 ASN A C 1
ATOM 2386 O O . ASN A 1 318 ? -0.205 -0.677 14.496 1.00 93.06 318 ASN A O 1
ATOM 2390 N N . PRO A 1 319 ? -2.353 -0.380 15.109 1.00 89.88 319 PRO A N 1
ATOM 2391 C CA . PRO A 1 319 ? -2.881 -1.527 14.368 1.00 89.88 319 PRO A CA 1
ATOM 2392 C C . PRO A 1 319 ? -2.732 -1.413 12.846 1.00 89.88 319 PRO A C 1
ATOM 2394 O O . PRO A 1 319 ? -2.696 -2.430 12.163 1.00 89.88 319 PRO A O 1
ATOM 2397 N N . LEU A 1 320 ? -2.608 -0.199 12.297 1.00 90.19 320 LEU A N 1
ATOM 2398 C CA . LEU A 1 320 ? -2.324 0.017 10.870 1.00 90.19 320 LEU A CA 1
ATOM 2399 C C . LEU A 1 320 ? -0.817 0.044 10.558 1.00 90.19 320 LEU A C 1
ATOM 2401 O O . LEU A 1 320 ? -0.432 0.252 9.410 1.00 90.19 320 LEU A O 1
ATOM 2405 N N . GLY A 1 321 ? 0.052 -0.118 11.563 1.00 91.50 321 GLY A N 1
ATOM 2406 C CA . GLY A 1 321 ? 1.502 -0.074 11.366 1.00 91.50 321 GLY A CA 1
ATOM 2407 C C . GLY A 1 321 ? 2.001 1.261 10.799 1.00 91.50 321 GLY A C 1
ATOM 2408 O O . GLY A 1 321 ? 3.005 1.288 10.094 1.00 91.50 321 GLY A O 1
ATOM 2409 N N . ILE A 1 322 ? 1.311 2.378 11.068 1.00 94.06 322 ILE A N 1
ATOM 2410 C CA . ILE A 1 322 ? 1.703 3.693 10.542 1.00 94.06 322 ILE A CA 1
ATOM 2411 C C . ILE A 1 322 ? 2.986 4.134 11.234 1.00 94.06 322 ILE A C 1
ATOM 2413 O O . ILE A 1 322 ? 3.055 4.193 12.464 1.00 94.06 322 ILE A O 1
ATOM 2417 N N . LEU A 1 323 ? 3.997 4.463 10.444 1.00 93.44 323 LEU A N 1
ATOM 2418 C CA . LEU A 1 323 ? 5.258 5.001 10.912 1.00 93.44 323 LEU A CA 1
ATOM 2419 C C . LEU A 1 323 ? 5.377 6.450 10.447 1.00 93.44 323 LEU A C 1
ATOM 2421 O O . LEU A 1 323 ? 5.477 6.706 9.252 1.00 93.44 323 LEU A O 1
ATOM 2425 N N . TYR A 1 324 ? 5.371 7.396 11.383 1.00 92.38 324 TYR A N 1
ATOM 2426 C CA . TYR A 1 324 ? 5.346 8.825 11.082 1.00 92.38 324 TYR A CA 1
ATOM 2427 C C . TYR A 1 324 ? 6.666 9.514 11.433 1.00 92.38 324 TYR A C 1
ATOM 2429 O O . TYR A 1 324 ? 7.230 9.334 12.523 1.00 92.38 324 TYR A O 1
ATOM 2437 N N . ASN A 1 325 ? 7.156 10.360 10.526 1.00 90.75 325 ASN A N 1
ATOM 2438 C CA . ASN A 1 325 ? 8.303 11.210 10.792 1.00 90.75 325 ASN A CA 1
ATOM 2439 C C . ASN A 1 325 ? 8.293 12.564 10.065 1.00 90.75 325 ASN A C 1
ATOM 2441 O O . ASN A 1 325 ? 7.592 12.760 9.081 1.00 90.75 325 ASN A O 1
ATOM 2445 N N . THR A 1 326 ? 9.083 13.515 10.575 1.00 89.31 326 THR A N 1
ATOM 2446 C CA . THR A 1 326 ? 9.173 14.903 10.098 1.00 89.31 326 THR A CA 1
ATOM 2447 C C . THR A 1 326 ? 10.556 15.323 9.586 1.00 89.31 326 THR A C 1
ATOM 2449 O O . THR A 1 326 ? 10.768 16.494 9.276 1.00 89.31 326 THR A O 1
ATOM 2452 N N . SER A 1 327 ? 11.517 14.403 9.523 1.00 87.50 327 SER A N 1
ATOM 2453 C CA . SER A 1 327 ? 12.912 14.677 9.148 1.00 87.50 327 SER A CA 1
ATOM 2454 C C . SER A 1 327 ? 13.399 13.671 8.111 1.00 87.50 327 SER A C 1
ATOM 2456 O O . SER A 1 327 ? 12.814 12.604 7.996 1.00 87.50 327 SER A O 1
ATOM 2458 N N . ASN A 1 328 ? 14.465 13.982 7.371 1.00 86.25 328 ASN A N 1
ATOM 2459 C CA . ASN A 1 328 ? 14.981 13.098 6.318 1.00 86.25 328 ASN A CA 1
ATOM 2460 C C . ASN A 1 328 ? 15.271 11.698 6.874 1.00 86.25 328 ASN A C 1
ATOM 2462 O O . ASN A 1 328 ? 15.760 11.563 8.004 1.00 86.25 328 ASN A O 1
ATOM 2466 N N . ARG A 1 329 ? 14.946 10.655 6.110 1.00 85.62 329 ARG A N 1
ATOM 2467 C CA . ARG A 1 329 ? 15.079 9.265 6.560 1.00 85.62 329 ARG A CA 1
ATOM 2468 C C . ARG A 1 329 ? 15.933 8.454 5.616 1.00 85.62 329 ARG A C 1
ATOM 2470 O O . ARG A 1 329 ? 15.798 8.572 4.407 1.00 85.62 329 ARG A O 1
ATOM 2477 N N . GLN A 1 330 ? 16.775 7.604 6.198 1.00 86.69 330 GLN A N 1
ATOM 2478 C CA . GLN A 1 330 ? 17.590 6.657 5.453 1.00 86.69 330 GLN A CA 1
ATOM 2479 C C . GLN A 1 330 ? 17.348 5.230 5.939 1.00 86.69 330 GLN A C 1
ATOM 2481 O O . GLN A 1 330 ? 17.419 4.956 7.143 1.00 86.69 330 GLN A O 1
ATOM 2486 N N . PHE A 1 331 ? 17.112 4.326 4.992 1.00 85.88 331 PHE A N 1
ATOM 2487 C CA . PHE A 1 331 ? 17.012 2.892 5.250 1.00 85.88 331 PHE A CA 1
ATOM 2488 C C . PHE A 1 331 ? 18.382 2.210 5.155 1.00 85.88 331 PHE A C 1
ATOM 2490 O O . PHE A 1 331 ? 19.134 2.459 4.208 1.00 85.88 331 PHE A O 1
ATOM 2497 N N . GLY A 1 332 ? 18.699 1.375 6.151 1.00 83.94 332 GLY A N 1
ATOM 2498 C CA . GLY A 1 332 ? 19.807 0.415 6.116 1.00 83.94 332 GLY A CA 1
ATOM 2499 C C . GLY A 1 332 ? 19.431 -0.884 5.391 1.00 83.94 332 GLY A C 1
ATOM 2500 O O . GLY A 1 332 ? 18.407 -0.944 4.718 1.00 83.94 332 GLY A O 1
ATOM 2501 N N . ASN A 1 333 ? 20.252 -1.924 5.539 1.00 86.12 333 ASN A N 1
ATOM 2502 C CA . ASN A 1 333 ? 20.032 -3.218 4.877 1.00 86.12 333 ASN A CA 1
ATOM 2503 C C . ASN A 1 333 ? 19.017 -4.074 5.644 1.00 86.12 333 ASN A C 1
ATOM 2505 O O . ASN A 1 333 ? 18.930 -3.977 6.865 1.00 86.12 333 ASN A O 1
ATOM 2509 N N . ASP A 1 334 ? 18.327 -4.989 4.975 1.00 83.19 334 ASP A N 1
ATOM 2510 C CA . ASP A 1 334 ? 17.480 -6.000 5.621 1.00 83.19 334 ASP A CA 1
ATOM 2511 C C . ASP A 1 334 ? 16.361 -5.378 6.463 1.00 83.19 334 ASP A C 1
ATOM 2513 O O . ASP A 1 334 ? 16.102 -5.781 7.602 1.00 83.19 334 ASP A O 1
ATOM 2517 N N . VAL A 1 335 ? 15.738 -4.332 5.923 1.00 87.88 335 VAL A N 1
ATOM 2518 C CA . VAL A 1 335 ? 14.631 -3.632 6.572 1.00 87.88 335 VAL A CA 1
ATOM 2519 C C . VAL A 1 335 ? 13.317 -4.164 6.023 1.00 87.88 335 VAL A C 1
ATOM 2521 O O . VAL A 1 335 ? 13.081 -4.131 4.821 1.00 87.88 335 VAL A O 1
ATOM 2524 N N . VAL A 1 336 ? 12.440 -4.617 6.916 1.00 87.75 336 VAL A N 1
ATOM 2525 C CA . VAL A 1 336 ? 11.085 -5.056 6.570 1.00 87.75 336 VAL A CA 1
ATOM 2526 C C . VAL A 1 336 ? 10.087 -4.172 7.301 1.00 87.75 336 VAL A C 1
ATOM 2528 O O . VAL A 1 336 ? 10.108 -4.088 8.528 1.00 87.75 336 VAL A O 1
ATOM 2531 N N . ILE A 1 337 ? 9.211 -3.509 6.559 1.00 90.50 337 ILE A N 1
ATOM 2532 C CA . ILE A 1 337 ? 8.133 -2.690 7.107 1.00 90.50 337 ILE A CA 1
ATOM 2533 C C . ILE A 1 337 ? 6.808 -3.257 6.619 1.00 90.50 337 ILE A C 1
ATOM 2535 O O . ILE A 1 337 ? 6.535 -3.258 5.421 1.00 90.50 337 ILE A O 1
ATOM 2539 N N . VAL A 1 338 ? 5.996 -3.715 7.569 1.00 88.81 338 VAL A N 1
ATOM 2540 C CA . VAL A 1 338 ? 4.598 -4.095 7.367 1.00 88.81 338 VAL A CA 1
ATOM 2541 C C . VAL A 1 338 ? 3.745 -2.983 7.968 1.00 88.81 338 VAL A C 1
ATOM 2543 O O . VAL A 1 338 ? 3.568 -2.904 9.184 1.00 88.81 338 VAL A O 1
ATOM 2546 N N . GLY A 1 339 ? 3.306 -2.056 7.128 1.00 89.62 339 GLY A N 1
ATOM 2547 C CA . GLY A 1 339 ? 2.781 -0.772 7.562 1.00 89.62 339 GLY A CA 1
ATOM 2548 C C . GLY A 1 339 ? 2.857 0.295 6.478 1.00 89.62 339 GLY A C 1
ATOM 2549 O O . GLY A 1 339 ? 3.313 0.056 5.361 1.00 89.62 339 GLY A O 1
ATOM 2550 N N . THR A 1 340 ? 2.458 1.504 6.850 1.00 92.31 340 THR A N 1
ATOM 2551 C CA . THR A 1 340 ? 2.563 2.693 6.001 1.00 92.31 340 THR A CA 1
ATOM 2552 C C . THR A 1 340 ? 3.675 3.599 6.512 1.00 92.31 340 THR A C 1
ATOM 2554 O O . THR A 1 340 ? 3.660 4.011 7.673 1.00 92.31 340 THR A O 1
ATOM 2557 N N . VAL A 1 341 ? 4.625 3.954 5.648 1.00 93.19 341 VAL A N 1
ATOM 2558 C CA . VAL A 1 341 ? 5.687 4.916 5.964 1.00 93.19 341 VAL A CA 1
ATOM 2559 C C . VAL A 1 341 ? 5.248 6.315 5.560 1.00 93.19 341 VAL A C 1
ATOM 2561 O O . VAL A 1 341 ? 5.083 6.602 4.382 1.00 93.19 341 VAL A O 1
ATOM 2564 N N . ILE A 1 342 ? 5.116 7.205 6.537 1.00 92.62 342 ILE A N 1
ATOM 2565 C CA . ILE A 1 342 ? 4.789 8.615 6.342 1.00 92.62 342 ILE A CA 1
ATOM 2566 C C . ILE A 1 342 ? 5.992 9.456 6.758 1.00 92.62 342 ILE A C 1
ATOM 2568 O O . ILE A 1 342 ? 6.335 9.521 7.941 1.00 92.62 342 ILE A O 1
ATOM 2572 N N . ASN A 1 343 ? 6.620 10.145 5.811 1.00 91.56 343 ASN A N 1
ATOM 2573 C CA . ASN A 1 343 ? 7.748 11.024 6.099 1.00 91.56 343 ASN A CA 1
ATOM 2574 C C . ASN A 1 343 ? 7.522 12.418 5.517 1.00 91.56 343 ASN A C 1
ATOM 2576 O O . ASN A 1 343 ? 7.367 12.558 4.319 1.00 91.56 343 ASN A O 1
ATOM 2580 N N . MET A 1 344 ? 7.554 13.479 6.324 1.00 90.19 344 MET A N 1
ATOM 2581 C CA . MET A 1 344 ? 7.294 14.854 5.844 1.00 90.19 344 MET A CA 1
ATOM 2582 C C . MET A 1 344 ? 8.456 15.490 5.063 1.00 90.19 344 MET A C 1
ATOM 2584 O O . MET A 1 344 ? 8.422 16.682 4.772 1.00 90.19 344 MET A O 1
ATOM 2588 N N . ARG A 1 345 ? 9.519 14.730 4.819 1.00 90.69 345 ARG A N 1
ATOM 2589 C CA . ARG A 1 345 ? 10.757 15.140 4.150 1.00 90.69 345 ARG A CA 1
ATOM 2590 C C . ARG A 1 345 ? 11.232 14.000 3.251 1.00 90.69 345 ARG A C 1
ATOM 2592 O O . ARG A 1 345 ? 10.527 13.000 3.105 1.00 90.69 345 ARG A O 1
ATOM 2599 N N . ASP A 1 346 ? 12.452 14.114 2.747 1.00 91.06 346 ASP A N 1
ATOM 2600 C CA . ASP A 1 346 ? 13.060 13.121 1.873 1.00 91.06 346 ASP A CA 1
ATOM 2601 C C . ASP A 1 346 ? 13.153 11.743 2.521 1.00 91.06 346 ASP A C 1
ATOM 2603 O O . ASP A 1 346 ? 13.586 11.584 3.674 1.00 91.06 346 ASP A O 1
ATOM 2607 N N . VAL A 1 347 ? 12.807 10.732 1.739 1.00 90.62 347 VAL A N 1
ATOM 2608 C CA . VAL A 1 347 ? 13.085 9.333 2.036 1.00 90.62 347 VAL A CA 1
ATOM 2609 C C . VAL A 1 347 ? 14.198 8.862 1.115 1.00 90.62 347 VAL A C 1
ATOM 2611 O O . VAL A 1 347 ? 14.044 8.882 -0.096 1.00 90.62 347 VAL A O 1
ATOM 2614 N N . THR A 1 348 ? 15.318 8.417 1.679 1.00 89.69 348 THR A N 1
ATOM 2615 C CA . THR A 1 348 ? 16.438 7.847 0.927 1.00 89.69 348 THR A CA 1
ATOM 2616 C C . THR A 1 348 ? 16.581 6.352 1.202 1.00 89.69 348 THR A C 1
ATOM 2618 O O . THR A 1 348 ? 16.854 5.917 2.325 1.00 89.69 348 THR A O 1
ATOM 2621 N N . VAL A 1 349 ? 16.458 5.545 0.158 1.00 88.12 349 VAL A N 1
ATOM 2622 C CA . VAL A 1 349 ? 16.738 4.110 0.188 1.00 88.12 349 VAL A CA 1
ATOM 2623 C C . VAL A 1 349 ? 18.195 3.904 -0.221 1.00 88.12 349 VAL A C 1
ATOM 2625 O O . VAL A 1 349 ? 18.548 4.127 -1.369 1.00 88.12 349 VAL A O 1
ATOM 2628 N N . ASN A 1 350 ? 19.058 3.496 0.712 1.00 84.06 350 ASN A N 1
ATOM 2629 C CA . ASN A 1 350 ? 20.489 3.261 0.449 1.00 84.06 350 ASN A CA 1
ATOM 2630 C C . ASN A 1 350 ? 20.944 1.842 0.821 1.00 84.06 350 ASN A C 1
ATOM 2632 O O . ASN A 1 350 ? 22.133 1.547 0.721 1.00 84.06 350 ASN A O 1
ATOM 2636 N N . GLY A 1 351 ? 20.031 1.000 1.303 1.00 80.88 351 GLY A N 1
ATOM 2637 C CA . GLY A 1 351 ? 20.333 -0.350 1.762 1.00 80.88 351 GLY A CA 1
ATOM 2638 C C . GLY A 1 351 ? 19.861 -1.439 0.807 1.00 80.88 351 GLY A C 1
ATOM 2639 O O . GLY A 1 351 ? 19.095 -1.187 -0.121 1.00 80.88 351 GLY A O 1
ATOM 2640 N N . ASP A 1 352 ? 20.330 -2.653 1.060 1.00 81.38 352 ASP A N 1
ATOM 2641 C CA . ASP A 1 352 ? 19.966 -3.861 0.319 1.00 81.38 352 ASP A CA 1
ATOM 2642 C C . ASP A 1 352 ? 18.812 -4.617 1.002 1.00 81.38 352 ASP A C 1
ATOM 2644 O O . ASP A 1 352 ? 18.653 -4.531 2.222 1.00 81.38 352 ASP A O 1
ATOM 2648 N N . ARG A 1 353 ? 18.029 -5.374 0.227 1.00 79.38 353 ARG A N 1
ATOM 2649 C CA . ARG A 1 353 ? 16.891 -6.201 0.677 1.00 79.38 353 ARG A CA 1
ATOM 2650 C C . ARG A 1 353 ? 15.893 -5.458 1.575 1.00 79.38 353 ARG A C 1
ATOM 2652 O O . ARG A 1 353 ? 15.607 -5.872 2.702 1.00 79.38 353 ARG A O 1
ATOM 2659 N N . ILE A 1 354 ? 15.367 -4.343 1.078 1.00 86.56 354 ILE A N 1
ATOM 2660 C CA . ILE A 1 354 ? 14.336 -3.561 1.763 1.00 86.56 354 ILE A CA 1
ATOM 2661 C C . ILE A 1 354 ? 12.955 -3.977 1.247 1.00 86.56 354 ILE A C 1
ATOM 2663 O O . ILE A 1 354 ? 12.722 -3.995 0.042 1.00 86.56 354 ILE A O 1
ATOM 2667 N N . LEU A 1 355 ? 12.031 -4.285 2.159 1.00 87.25 355 LEU A N 1
ATOM 2668 C CA . LEU A 1 355 ? 10.618 -4.509 1.853 1.00 87.25 355 LEU A CA 1
ATOM 2669 C C . LEU A 1 355 ? 9.768 -3.466 2.571 1.00 87.25 355 LEU A C 1
ATOM 2671 O O . LEU A 1 355 ? 9.829 -3.353 3.797 1.00 87.25 355 LEU A O 1
ATOM 2675 N N . ILE A 1 356 ? 8.914 -2.775 1.821 1.00 90.12 356 ILE A N 1
ATOM 2676 C CA . ILE A 1 356 ? 7.834 -1.960 2.378 1.00 90.12 356 ILE A CA 1
ATOM 2677 C C . ILE A 1 356 ? 6.522 -2.495 1.824 1.00 90.12 356 ILE A C 1
ATOM 2679 O O . ILE A 1 356 ? 6.341 -2.579 0.614 1.00 90.12 356 ILE A O 1
ATOM 2683 N N . SER A 1 357 ? 5.608 -2.883 2.702 1.00 87.06 357 SER A N 1
ATOM 2684 C CA . SER A 1 357 ? 4.302 -3.407 2.319 1.00 87.06 357 SER A CA 1
ATOM 2685 C C . SER A 1 357 ? 3.252 -2.869 3.281 1.00 87.06 357 SER A C 1
ATOM 2687 O O . SER A 1 357 ? 3.499 -2.913 4.487 1.00 87.06 357 SER A O 1
ATOM 2689 N N . PRO A 1 358 ? 2.076 -2.413 2.817 1.00 84.31 358 PRO A N 1
ATOM 2690 C CA . PRO A 1 358 ? 0.975 -2.090 3.705 1.00 84.31 358 PRO A CA 1
ATOM 2691 C C . PRO A 1 358 ? 0.569 -3.342 4.492 1.00 84.31 358 PRO A C 1
ATOM 2693 O O . PRO A 1 358 ? 0.872 -4.469 4.071 1.00 84.31 358 PRO A O 1
ATOM 2696 N N . PRO A 1 359 ? -0.116 -3.169 5.632 1.00 79.00 359 PRO A N 1
ATOM 2697 C CA . PRO A 1 359 ? -0.666 -4.300 6.356 1.00 79.00 359 PRO A CA 1
ATOM 2698 C C . PRO A 1 359 ? -1.648 -5.048 5.447 1.00 79.00 359 PRO A C 1
ATOM 2700 O O . PRO A 1 359 ? -2.556 -4.446 4.870 1.00 79.00 359 PRO A O 1
ATOM 2703 N N . ASP A 1 360 ? -1.444 -6.358 5.302 1.00 73.62 360 ASP A N 1
ATOM 2704 C CA . ASP A 1 360 ? -2.375 -7.214 4.573 1.00 73.62 360 ASP A CA 1
ATOM 2705 C C . ASP A 1 360 ? -3.496 -7.666 5.511 1.00 73.62 360 ASP A C 1
ATOM 2707 O O . ASP A 1 360 ? -3.272 -8.118 6.643 1.00 73.62 360 ASP A O 1
ATOM 2711 N N . TRP A 1 361 ? -4.715 -7.585 4.996 1.00 73.69 361 TRP A N 1
ATOM 2712 C CA . TRP A 1 361 ? -5.892 -8.104 5.655 1.00 73.69 361 TRP A CA 1
ATOM 2713 C C . TRP A 1 361 ? -5.844 -9.630 5.725 1.00 73.69 361 TRP A C 1
ATOM 2715 O O . TRP A 1 361 ? -6.268 -10.141 6.747 1.00 73.69 361 TRP A O 1
ATOM 2725 N N . ARG A 1 362 ? -5.233 -10.352 4.758 1.00 66.62 362 ARG A N 1
ATOM 2726 C CA . ARG A 1 362 ? -5.215 -11.841 4.687 1.00 66.62 362 ARG A CA 1
ATOM 2727 C C . ARG A 1 362 ? -4.520 -12.562 5.839 1.00 66.62 362 ARG A C 1
ATOM 2729 O O . ARG A 1 362 ? -4.960 -13.636 6.235 1.00 66.62 362 ARG A O 1
ATOM 2736 N N . GLY A 1 363 ? -3.462 -11.977 6.397 1.00 53.28 363 GLY A N 1
ATOM 2737 C CA . GLY A 1 363 ? -2.717 -12.546 7.531 1.00 53.28 363 GLY A CA 1
ATOM 2738 C C . GLY A 1 363 ? -3.255 -12.163 8.908 1.00 53.28 363 GLY A C 1
ATOM 2739 O O . GLY A 1 363 ? -2.758 -12.642 9.920 1.00 53.28 363 GLY A O 1
ATOM 2740 N N . SER A 1 364 ? -4.256 -11.285 8.951 1.00 52.28 364 SER A N 1
ATOM 2741 C CA . SER A 1 364 ? -4.812 -10.705 10.175 1.00 52.28 364 SER A CA 1
ATOM 2742 C C . SER A 1 364 ? -6.091 -11.415 10.653 1.00 52.28 364 SER A C 1
ATOM 2744 O O . SER A 1 364 ? -6.753 -10.916 11.555 1.00 52.28 364 SER A O 1
ATOM 2746 N N . ILE A 1 365 ? -6.457 -12.545 10.031 1.00 51.19 365 ILE A N 1
ATOM 2747 C CA . ILE A 1 365 ? -7.847 -13.047 9.951 1.00 51.19 365 ILE A CA 1
ATOM 2748 C C . ILE A 1 365 ? -8.181 -14.142 10.964 1.00 51.19 365 ILE A C 1
ATOM 2750 O O . ILE A 1 365 ? -9.353 -14.488 11.097 1.00 51.19 365 ILE A O 1
ATOM 2754 N N . GLU A 1 366 ? -7.232 -14.684 11.738 1.00 51.94 366 GLU A N 1
ATOM 2755 C CA . GLU A 1 366 ? -7.665 -15.565 12.829 1.00 51.94 366 GLU A CA 1
ATOM 2756 C C . GLU A 1 366 ? -8.597 -14.775 13.772 1.00 51.94 366 GLU A C 1
ATOM 2758 O O . GLU A 1 366 ? -8.249 -13.732 14.325 1.00 51.94 366 GLU A O 1
ATOM 2763 N N . GLY A 1 367 ? -9.857 -15.219 13.835 1.00 53.53 367 GLY A N 1
ATOM 2764 C CA . GLY A 1 367 ? -10.920 -14.615 14.630 1.00 53.53 367 GLY A CA 1
ATOM 2765 C C . GLY A 1 367 ? -11.914 -13.704 13.895 1.00 53.53 367 GLY A C 1
ATOM 2766 O O . GLY A 1 367 ? -13.036 -13.625 14.386 1.00 53.53 367 GLY A O 1
ATOM 2767 N N . MET A 1 368 ? -11.581 -13.057 12.772 1.00 60.34 368 MET A N 1
ATOM 2768 C CA . MET A 1 368 ? -12.512 -12.173 12.040 1.00 60.34 368 MET A CA 1
ATOM 2769 C C . MET A 1 368 ? -13.038 -12.870 10.778 1.00 60.34 368 MET A C 1
ATOM 2771 O O . MET A 1 368 ? -12.257 -13.266 9.923 1.00 60.34 368 MET A O 1
ATOM 2775 N N . GLU A 1 369 ? -14.355 -13.001 10.615 1.00 59.56 369 GLU A N 1
ATOM 2776 C CA . GLU A 1 369 ? -14.946 -13.517 9.370 1.00 59.56 369 GLU A CA 1
ATOM 2777 C C . GLU A 1 369 ? -14.886 -12.446 8.263 1.00 59.56 369 GLU A C 1
ATOM 2779 O O . GLU A 1 369 ? -15.649 -11.477 8.247 1.00 59.56 369 GLU A O 1
ATOM 2784 N N . ILE A 1 370 ? -13.921 -12.579 7.353 1.00 63.84 370 ILE A N 1
ATOM 2785 C CA . ILE A 1 370 ? -13.788 -11.721 6.173 1.00 63.84 370 ILE A CA 1
ATOM 2786 C C . ILE A 1 370 ? -14.153 -12.544 4.938 1.00 63.84 370 ILE A C 1
ATOM 2788 O O . ILE A 1 370 ? -13.400 -13.432 4.548 1.00 63.84 370 ILE A O 1
ATOM 2792 N N . ASP A 1 371 ? -15.278 -12.216 4.299 1.00 65.19 371 ASP A N 1
ATOM 2793 C CA . ASP A 1 371 ? -15.755 -12.940 3.111 1.00 65.19 371 ASP A CA 1
ATOM 2794 C C . ASP A 1 371 ? -14.776 -12.852 1.931 1.00 65.19 371 ASP A C 1
ATOM 2796 O O . ASP A 1 371 ? -14.574 -13.826 1.207 1.00 65.19 371 ASP A O 1
ATOM 2800 N N . ASN A 1 372 ? -14.181 -11.673 1.716 1.00 77.56 372 ASN A N 1
ATOM 2801 C CA . ASN A 1 372 ? -13.193 -11.452 0.666 1.00 77.56 372 ASN A CA 1
ATOM 2802 C C . ASN A 1 372 ? -12.168 -10.379 1.092 1.00 77.56 372 ASN A C 1
ATOM 2804 O O . ASN A 1 372 ? -12.504 -9.191 1.131 1.00 77.56 372 ASN A O 1
ATOM 2808 N N . PRO A 1 373 ? -10.924 -10.767 1.411 1.00 75.56 373 PRO A N 1
ATOM 2809 C CA . PRO A 1 373 ? -9.911 -9.848 1.923 1.00 75.56 373 PRO A CA 1
ATOM 2810 C C . PRO A 1 373 ? -9.367 -8.870 0.875 1.00 75.56 373 PRO A C 1
ATOM 2812 O O . PRO A 1 373 ? -8.861 -7.814 1.243 1.00 75.56 373 PRO A O 1
ATOM 2815 N N . ASP A 1 374 ? -9.513 -9.170 -0.417 1.00 77.56 374 ASP A N 1
ATOM 2816 C CA . ASP A 1 374 ? -9.117 -8.276 -1.512 1.00 77.56 374 ASP A CA 1
ATOM 2817 C C . ASP A 1 374 ? -9.974 -7.006 -1.601 1.00 77.56 374 ASP A C 1
ATOM 2819 O O . ASP A 1 374 ? -9.550 -6.004 -2.174 1.00 77.56 374 ASP A O 1
ATOM 2823 N N . LEU A 1 375 ? -11.180 -7.032 -1.025 1.00 82.12 375 LEU A N 1
ATOM 2824 C CA . LEU A 1 375 ? -12.081 -5.877 -1.011 1.00 82.12 375 LEU A CA 1
ATOM 2825 C C . LEU A 1 375 ? -11.700 -4.842 0.050 1.00 82.12 375 LEU A C 1
ATOM 2827 O O . LEU A 1 375 ? -12.174 -3.705 -0.008 1.00 82.12 375 LEU A O 1
ATOM 2831 N N . TRP A 1 376 ? -10.896 -5.234 1.040 1.00 84.94 376 TRP A N 1
ATOM 2832 C CA . TRP A 1 376 ? -10.581 -4.377 2.171 1.00 84.94 376 TRP A CA 1
ATOM 2833 C C . TRP A 1 376 ? -9.600 -3.271 1.776 1.00 84.94 376 TRP A C 1
ATOM 2835 O O . TRP A 1 376 ? -8.584 -3.543 1.130 1.00 84.94 376 TRP A O 1
ATOM 2845 N N . PRO A 1 377 ? -9.871 -2.018 2.185 1.00 87.69 377 PRO A N 1
ATOM 2846 C CA . PRO A 1 377 ? -9.054 -0.890 1.791 1.00 87.69 377 PRO A CA 1
ATOM 2847 C C . PRO A 1 377 ? -7.666 -0.972 2.422 1.00 87.69 377 PRO A C 1
ATOM 2849 O O . PRO A 1 377 ? -7.519 -1.280 3.605 1.00 87.69 377 PRO A O 1
ATOM 2852 N N . ARG A 1 378 ? -6.633 -0.644 1.653 1.00 86.56 378 ARG A N 1
ATOM 2853 C CA . ARG A 1 378 ? -5.256 -0.511 2.144 1.00 86.56 378 ARG A CA 1
ATOM 2854 C C . ARG A 1 378 ? -4.876 0.959 2.251 1.00 86.56 378 ARG A C 1
ATOM 2856 O O . ARG A 1 378 ? -5.403 1.792 1.520 1.00 86.56 378 ARG A O 1
ATOM 2863 N N . LEU A 1 379 ? -3.943 1.284 3.137 1.00 90.44 379 LEU A N 1
ATOM 2864 C CA . LEU A 1 379 ? -3.261 2.579 3.094 1.00 90.44 379 LEU A CA 1
ATOM 2865 C C . LEU A 1 379 ? -2.112 2.533 2.072 1.00 90.44 379 LEU A C 1
ATOM 2867 O O . LEU A 1 379 ? -1.656 1.437 1.728 1.00 90.44 379 LEU A O 1
ATOM 2871 N N . PRO A 1 380 ? -1.609 3.691 1.602 1.00 91.50 380 PRO A N 1
ATOM 2872 C CA . PRO A 1 380 ? -0.393 3.736 0.801 1.00 91.50 380 PRO A CA 1
ATOM 2873 C C . PRO A 1 380 ? 0.772 3.079 1.544 1.00 91.50 380 PRO A C 1
ATOM 2875 O O . PRO A 1 380 ? 0.825 3.083 2.773 1.00 91.50 380 PRO A O 1
ATOM 2878 N N . ALA A 1 381 ? 1.723 2.520 0.809 1.00 92.19 381 ALA A N 1
ATOM 2879 C CA . ALA A 1 381 ? 2.920 1.929 1.394 1.00 92.19 381 ALA A CA 1
ATOM 2880 C C . ALA A 1 381 ? 3.882 3.018 1.880 1.00 92.19 381 ALA A C 1
ATOM 2882 O O . ALA A 1 381 ? 4.461 2.925 2.965 1.00 92.19 381 ALA A O 1
ATOM 2883 N N . VAL A 1 382 ? 4.025 4.075 1.075 1.00 93.25 382 VAL A N 1
ATOM 2884 C CA . VAL A 1 382 ? 4.926 5.199 1.333 1.00 93.25 382 VAL A CA 1
ATOM 2885 C C . VAL A 1 382 ? 4.239 6.506 0.957 1.00 93.25 382 VAL A C 1
ATOM 2887 O O . VAL A 1 382 ? 3.677 6.624 -0.128 1.00 93.25 382 VAL A O 1
ATOM 2890 N N . ILE A 1 383 ? 4.330 7.496 1.841 1.00 93.31 383 ILE A N 1
ATOM 2891 C CA . ILE A 1 383 ? 3.971 8.888 1.579 1.00 93.31 383 ILE A CA 1
ATOM 2892 C C . ILE A 1 383 ? 5.152 9.774 1.985 1.00 93.31 383 ILE A C 1
ATOM 2894 O O . ILE A 1 383 ? 5.550 9.781 3.157 1.00 93.31 383 ILE A O 1
ATOM 2898 N N . THR A 1 384 ? 5.702 10.536 1.039 1.00 93.19 384 THR A N 1
ATOM 2899 C CA . THR A 1 384 ? 6.761 11.525 1.285 1.00 93.19 384 THR A CA 1
ATOM 2900 C C . THR A 1 384 ? 6.225 12.946 1.122 1.00 93.19 384 THR A C 1
ATOM 2902 O O . THR A 1 384 ? 5.482 13.250 0.196 1.00 93.19 384 THR A O 1
ATOM 2905 N N . GLY A 1 385 ? 6.598 13.840 2.038 1.00 90.38 385 GLY A N 1
ATOM 2906 C CA . GLY A 1 385 ? 6.257 15.266 1.985 1.00 90.38 385 GLY A CA 1
ATOM 2907 C C . GLY A 1 385 ? 7.182 16.087 1.085 1.00 90.38 385 GLY A C 1
ATOM 2908 O O . GLY A 1 385 ? 6.921 17.267 0.878 1.00 90.38 385 GLY A O 1
ATOM 2909 N N . ASP A 1 386 ? 8.238 15.461 0.577 1.00 91.81 386 ASP A N 1
ATOM 2910 C CA . ASP A 1 386 ? 9.240 16.033 -0.320 1.00 91.81 386 ASP A CA 1
ATOM 2911 C C . ASP A 1 386 ? 9.619 14.908 -1.307 1.00 91.81 386 ASP A C 1
ATOM 2913 O O . ASP A 1 386 ? 8.722 14.299 -1.904 1.00 91.81 386 ASP A O 1
ATOM 2917 N N . ASP A 1 387 ? 10.884 14.501 -1.364 1.00 93.75 387 ASP A N 1
ATOM 2918 C CA . ASP A 1 387 ? 11.355 13.496 -2.316 1.00 93.75 387 ASP A CA 1
ATOM 2919 C C . ASP A 1 387 ? 11.304 12.040 -1.823 1.00 93.75 387 ASP A C 1
ATOM 2921 O O . ASP A 1 387 ? 11.500 11.730 -0.642 1.00 93.75 387 ASP A O 1
ATOM 2925 N N . PHE A 1 388 ? 11.182 11.110 -2.767 1.00 94.00 388 PHE A N 1
ATOM 2926 C CA . PHE A 1 388 ? 11.640 9.732 -2.605 1.00 94.00 388 PHE A CA 1
ATOM 2927 C C . PHE A 1 388 ? 12.892 9.516 -3.458 1.00 94.00 388 PHE A C 1
ATOM 2929 O O . PHE A 1 388 ? 12.863 9.713 -4.667 1.00 94.00 388 PHE A O 1
ATOM 2936 N N . ASN A 1 389 ? 13.999 9.107 -2.840 1.00 92.56 389 ASN A N 1
ATOM 2937 C CA . ASN A 1 389 ? 15.287 8.921 -3.495 1.00 92.56 389 ASN A CA 1
ATOM 2938 C C . ASN A 1 389 ? 15.803 7.489 -3.324 1.00 92.56 389 ASN A C 1
ATOM 2940 O O . ASN A 1 389 ? 16.039 7.023 -2.208 1.00 92.56 389 ASN A O 1
ATOM 2944 N N . CYS A 1 390 ? 16.042 6.814 -4.439 1.00 87.94 390 CYS A N 1
ATOM 2945 C CA . CYS A 1 390 ? 16.659 5.501 -4.485 1.00 87.94 390 CYS A CA 1
ATOM 2946 C C . CYS A 1 390 ? 18.159 5.611 -4.816 1.00 87.94 390 CYS A C 1
ATOM 2948 O O . CYS A 1 390 ? 18.551 5.975 -5.928 1.00 87.94 390 CYS A O 1
ATOM 2950 N N . GLY A 1 391 ? 19.021 5.315 -3.846 1.00 82.81 391 GLY A N 1
ATOM 2951 C CA . GLY A 1 391 ? 20.471 5.371 -4.007 1.00 82.81 391 GLY A CA 1
ATOM 2952 C C . GLY A 1 391 ? 21.025 4.211 -4.834 1.00 82.81 391 GLY A C 1
ATOM 2953 O O . GLY A 1 391 ? 20.437 3.135 -4.912 1.00 82.81 391 GLY A O 1
ATOM 2954 N N . GLY A 1 392 ? 22.206 4.395 -5.424 1.00 73.62 392 GLY A N 1
ATOM 2955 C CA . GLY A 1 392 ? 22.723 3.457 -6.425 1.00 73.62 392 GLY A CA 1
ATOM 2956 C C . GLY A 1 392 ? 23.049 2.038 -5.977 1.00 73.62 392 GLY A C 1
ATOM 2957 O O . GLY A 1 392 ? 23.143 1.160 -6.825 1.00 73.62 392 GLY A O 1
ATOM 2958 N N . ILE A 1 393 ? 23.178 1.785 -4.678 1.00 72.69 393 ILE A N 1
ATOM 2959 C CA . ILE A 1 393 ? 23.446 0.444 -4.134 1.00 72.69 393 ILE A CA 1
ATOM 2960 C C . ILE A 1 393 ? 22.208 -0.215 -3.514 1.00 72.69 393 ILE A C 1
ATOM 2962 O O . ILE A 1 393 ? 22.349 -1.192 -2.786 1.00 72.69 393 ILE A O 1
ATOM 2966 N N . SER A 1 394 ? 21.014 0.331 -3.746 1.00 79.75 394 SER A N 1
ATOM 2967 C CA . SER A 1 394 ? 19.816 -0.104 -3.032 1.00 79.75 394 SER A CA 1
ATOM 2968 C C . SER A 1 394 ? 19.013 -1.173 -3.766 1.00 79.75 394 SER A C 1
ATOM 2970 O O . SER A 1 394 ? 18.773 -1.051 -4.965 1.00 79.75 394 SER A O 1
ATOM 2972 N N . SER A 1 395 ? 18.574 -2.198 -3.029 1.00 83.12 395 SER A N 1
ATOM 2973 C CA . SER A 1 395 ? 17.575 -3.161 -3.508 1.00 83.12 395 SER A CA 1
ATOM 2974 C C . SER A 1 395 ? 16.320 -3.032 -2.659 1.00 83.12 395 SER A C 1
ATOM 2976 O O . SER A 1 395 ? 16.354 -3.287 -1.452 1.00 83.12 395 SER A O 1
ATOM 2978 N N . CYS A 1 396 ? 15.223 -2.603 -3.271 1.00 86.69 396 CYS A N 1
ATOM 2979 C CA . CYS A 1 396 ? 13.992 -2.287 -2.564 1.00 86.69 396 CYS A CA 1
ATOM 2980 C C . CYS A 1 396 ? 12.775 -2.778 -3.338 1.00 86.69 396 CYS A C 1
ATOM 2982 O O . CYS A 1 396 ? 12.640 -2.515 -4.532 1.00 86.69 396 CYS A O 1
ATOM 2984 N N . THR A 1 397 ? 11.872 -3.441 -2.625 1.00 87.44 397 THR A N 1
ATOM 2985 C CA . THR A 1 397 ? 10.548 -3.800 -3.120 1.00 87.44 397 THR A CA 1
ATOM 2986 C C . THR A 1 397 ? 9.498 -3.063 -2.305 1.00 87.44 397 THR A C 1
ATOM 2988 O O . THR A 1 397 ? 9.451 -3.180 -1.076 1.00 87.44 397 THR A O 1
ATOM 2991 N N . ILE A 1 398 ? 8.637 -2.316 -2.989 1.00 89.62 398 ILE A N 1
ATOM 2992 C CA . ILE A 1 398 ? 7.503 -1.627 -2.378 1.00 89.62 398 ILE A CA 1
ATOM 2993 C C . ILE A 1 398 ? 6.223 -2.254 -2.910 1.00 89.62 398 ILE A C 1
ATOM 2995 O O . ILE A 1 398 ? 5.937 -2.142 -4.094 1.00 89.62 398 ILE A O 1
ATOM 2999 N N . ASN A 1 399 ? 5.437 -2.890 -2.049 1.00 87.06 399 ASN A N 1
ATOM 3000 C CA . ASN A 1 399 ? 4.094 -3.341 -2.402 1.00 87.06 399 ASN A CA 1
ATOM 3001 C C . ASN A 1 399 ? 3.102 -2.246 -2.028 1.00 87.06 399 ASN A C 1
ATOM 3003 O O . ASN A 1 399 ? 3.127 -1.799 -0.892 1.00 87.06 399 ASN A O 1
ATOM 3007 N N . GLY A 1 400 ? 2.210 -1.847 -2.929 1.00 87.88 400 GLY A N 1
ATOM 3008 C CA . GLY A 1 400 ? 1.199 -0.816 -2.697 1.00 87.88 400 GLY A CA 1
ATOM 3009 C C . GLY A 1 400 ? 1.556 0.555 -3.277 1.00 87.88 400 GLY A C 1
ATOM 3010 O O . GLY A 1 400 ? 2.551 0.725 -3.978 1.00 87.88 400 GLY A O 1
ATOM 3011 N N . VAL A 1 401 ? 0.694 1.537 -3.006 1.00 91.25 401 VAL A N 1
ATOM 3012 C CA . VAL A 1 401 ? 0.791 2.884 -3.588 1.00 91.25 401 VAL A CA 1
ATOM 3013 C C . VAL A 1 401 ? 1.936 3.676 -2.953 1.00 91.25 401 VAL A C 1
ATOM 3015 O O . VAL A 1 401 ? 2.072 3.700 -1.726 1.00 91.25 401 VAL A O 1
ATOM 3018 N N . VAL A 1 402 ? 2.722 4.361 -3.782 1.00 93.44 402 VAL A N 1
ATOM 3019 C CA . VAL A 1 402 ? 3.735 5.339 -3.366 1.00 93.44 402 VAL A CA 1
ATOM 3020 C C . VAL A 1 402 ? 3.259 6.733 -3.737 1.00 93.44 402 VAL A C 1
ATOM 3022 O O . VAL A 1 402 ? 2.894 6.975 -4.883 1.00 93.44 402 VAL A O 1
ATOM 3025 N N . ILE A 1 403 ? 3.284 7.652 -2.778 1.00 93.06 403 ILE A N 1
ATOM 3026 C CA . ILE A 1 403 ? 2.926 9.054 -2.985 1.00 93.06 403 ILE A CA 1
ATOM 3027 C C . ILE A 1 403 ? 4.130 9.914 -2.622 1.00 93.06 403 ILE A C 1
ATOM 3029 O O . ILE A 1 403 ? 4.623 9.833 -1.497 1.00 93.06 403 ILE A O 1
ATOM 3033 N N . THR A 1 404 ? 4.581 10.751 -3.548 1.00 93.38 404 THR A N 1
ATOM 3034 C CA . THR A 1 404 ? 5.606 11.765 -3.284 1.00 93.38 404 THR A CA 1
ATOM 3035 C C . THR A 1 404 ? 5.025 13.140 -3.541 1.00 93.38 404 THR A C 1
ATOM 3037 O O . THR A 1 404 ? 4.342 13.353 -4.537 1.00 93.38 404 THR A O 1
ATOM 3040 N N . ASN A 1 405 ? 5.245 14.082 -2.628 1.00 92.19 405 ASN A N 1
ATOM 3041 C CA . ASN A 1 405 ? 4.764 15.449 -2.817 1.00 92.19 405 ASN A CA 1
ATOM 3042 C C . ASN A 1 405 ? 5.645 16.245 -3.797 1.00 92.19 405 ASN A C 1
ATOM 3044 O O . ASN A 1 405 ? 5.146 17.185 -4.408 1.00 92.19 405 ASN A O 1
ATOM 3048 N N . ASP A 1 406 ? 6.916 15.861 -3.950 1.00 92.69 406 ASP A N 1
ATOM 3049 C CA . ASP A 1 406 ? 7.827 16.403 -4.964 1.00 92.69 406 ASP A CA 1
ATOM 3050 C C . ASP A 1 406 ? 8.297 15.274 -5.903 1.00 92.69 406 ASP A C 1
ATOM 3052 O O . ASP A 1 406 ? 7.453 14.639 -6.554 1.00 92.69 406 ASP A O 1
ATOM 3056 N N . ASP A 1 407 ? 9.594 14.958 -5.959 1.00 93.88 407 ASP A N 1
ATOM 3057 C CA . ASP A 1 407 ? 10.133 14.014 -6.938 1.00 93.88 407 ASP A CA 1
ATOM 3058 C C . ASP A 1 407 ? 10.178 12.565 -6.439 1.00 93.88 407 ASP A C 1
ATOM 3060 O O . ASP A 1 407 ? 10.521 12.262 -5.292 1.00 93.88 407 ASP A O 1
ATOM 3064 N N . PHE A 1 408 ? 9.964 11.636 -7.365 1.00 94.81 408 PHE A N 1
ATOM 3065 C CA . PHE A 1 408 ? 10.396 10.251 -7.245 1.00 94.81 408 PHE A CA 1
ATOM 3066 C C . PHE A 1 408 ? 11.656 10.054 -8.092 1.00 94.81 408 PHE A C 1
ATOM 3068 O O . PHE A 1 408 ? 11.600 10.031 -9.321 1.00 94.81 408 PHE A O 1
ATOM 3075 N N . LYS A 1 409 ? 12.816 9.913 -7.451 1.00 92.25 409 LYS A N 1
ATOM 3076 C CA . LYS A 1 409 ? 14.113 9.879 -8.132 1.00 92.25 409 LYS A CA 1
ATOM 3077 C C . LYS A 1 409 ? 15.020 8.745 -7.699 1.00 92.25 409 LYS A C 1
ATOM 3079 O O . LYS A 1 409 ? 14.845 8.137 -6.646 1.00 92.25 409 LYS A O 1
ATOM 3084 N N . GLY A 1 410 ? 16.023 8.455 -8.518 1.00 85.06 410 GLY A N 1
ATOM 3085 C CA . GLY A 1 410 ? 16.995 7.424 -8.189 1.00 85.06 410 GLY A CA 1
ATOM 3086 C C . GLY A 1 410 ? 18.188 7.372 -9.126 1.00 85.06 410 GLY A C 1
ATOM 3087 O O . GLY A 1 410 ? 18.134 7.834 -10.261 1.00 85.06 410 GLY A O 1
ATOM 3088 N N . SER A 1 411 ? 19.274 6.794 -8.620 1.00 81.31 411 SER A N 1
ATOM 3089 C CA . SER A 1 411 ? 20.543 6.627 -9.340 1.00 81.31 411 SER A CA 1
ATOM 3090 C C . SER A 1 411 ? 21.044 5.189 -9.276 1.00 81.31 411 SER A C 1
ATOM 3092 O O . SER A 1 411 ? 22.148 4.923 -8.808 1.00 81.31 411 SER A O 1
ATOM 3094 N N . LEU A 1 412 ? 20.196 4.246 -9.692 1.00 76.50 412 LEU A N 1
ATOM 3095 C CA . LEU A 1 412 ? 20.458 2.808 -9.595 1.00 76.50 412 LEU A CA 1
ATOM 3096 C C . LEU A 1 412 ? 21.732 2.414 -10.352 1.00 76.50 412 LEU A C 1
ATOM 3098 O O . LEU A 1 412 ? 21.926 2.781 -11.509 1.00 76.50 412 LEU A O 1
ATOM 3102 N N . SER A 1 413 ? 22.612 1.660 -9.690 1.00 73.31 413 SER A N 1
ATOM 3103 C CA . SER A 1 413 ? 23.820 1.132 -10.328 1.00 73.31 413 SER A CA 1
ATOM 3104 C C . SER A 1 413 ? 23.520 -0.112 -11.162 1.00 73.31 413 SER A C 1
ATOM 3106 O O . SER A 1 413 ? 22.409 -0.638 -11.179 1.00 73.31 413 SER A O 1
ATOM 3108 N N . ASP A 1 414 ? 24.544 -0.616 -11.843 1.00 71.94 414 ASP A N 1
ATOM 3109 C CA . ASP A 1 414 ? 24.455 -1.884 -12.556 1.00 71.94 414 ASP A CA 1
ATOM 3110 C C . ASP A 1 414 ? 24.237 -3.059 -11.611 1.00 71.94 414 ASP A C 1
ATOM 3112 O O . ASP A 1 414 ? 24.763 -3.081 -10.492 1.00 71.94 414 ASP A O 1
ATOM 3116 N N . TYR A 1 415 ? 23.502 -4.053 -12.111 1.00 65.94 415 TYR A N 1
ATOM 3117 C CA . TYR A 1 415 ? 23.288 -5.303 -11.402 1.00 65.94 415 TYR A CA 1
ATOM 3118 C C . TYR A 1 415 ? 24.584 -6.049 -11.176 1.00 65.94 415 TYR A C 1
ATOM 3120 O O . TYR A 1 415 ? 25.413 -6.200 -12.074 1.00 65.94 415 TYR A O 1
ATOM 3128 N N . GLU A 1 416 ? 24.691 -6.586 -9.973 1.00 62.00 416 GLU A N 1
ATOM 3129 C CA . GLU A 1 416 ? 25.702 -7.554 -9.612 1.00 62.00 416 GLU A CA 1
ATOM 3130 C C . GLU A 1 416 ? 25.002 -8.901 -9.425 1.00 62.00 416 GLU A C 1
ATOM 3132 O O . GLU A 1 416 ? 24.159 -9.050 -8.544 1.00 62.00 416 GLU A O 1
ATOM 3137 N N . TYR A 1 417 ? 25.320 -9.879 -10.276 1.00 58.31 417 TYR A N 1
ATOM 3138 C CA . TYR A 1 417 ? 24.973 -11.271 -10.005 1.00 58.31 417 TYR A CA 1
ATOM 3139 C C . TYR A 1 417 ? 26.056 -11.833 -9.093 1.00 58.31 417 TYR A C 1
ATOM 3141 O O . TYR A 1 417 ? 27.145 -12.181 -9.548 1.00 58.31 417 TYR A O 1
ATOM 3149 N N . ILE A 1 418 ? 25.779 -11.865 -7.794 1.00 54.97 418 ILE A N 1
ATOM 3150 C CA . ILE A 1 418 ? 26.793 -12.189 -6.785 1.00 54.97 418 ILE A CA 1
ATOM 3151 C C . ILE A 1 418 ? 27.077 -13.706 -6.735 1.00 54.97 418 ILE A C 1
ATOM 3153 O O . ILE A 1 418 ? 28.151 -14.132 -6.303 1.00 54.97 418 ILE A O 1
ATOM 3157 N N . THR A 1 419 ? 26.180 -14.551 -7.271 1.00 60.03 419 THR A N 1
ATOM 3158 C CA . THR A 1 419 ? 26.330 -16.015 -7.231 1.00 60.03 419 THR A CA 1
ATOM 3159 C C . THR A 1 419 ? 26.132 -16.712 -8.582 1.00 60.03 419 THR A C 1
ATOM 3161 O O . THR A 1 419 ? 25.203 -16.437 -9.340 1.00 60.03 419 THR A O 1
ATOM 3164 N N . ASN A 1 420 ? 26.993 -17.699 -8.860 1.00 64.19 420 ASN A N 1
ATOM 3165 C CA . ASN A 1 420 ? 26.799 -18.662 -9.946 1.00 64.19 420 ASN A CA 1
ATOM 3166 C C . ASN A 1 420 ? 25.765 -19.709 -9.507 1.00 64.19 420 ASN A C 1
ATOM 3168 O O . ASN A 1 420 ? 26.121 -20.742 -8.938 1.00 64.19 420 ASN A O 1
ATOM 3172 N N . PHE A 1 421 ? 24.486 -19.439 -9.755 1.00 72.50 421 PHE A N 1
ATOM 3173 C CA . PHE A 1 421 ? 23.383 -20.353 -9.457 1.00 72.50 421 PHE A CA 1
ATOM 3174 C C . PHE A 1 421 ? 22.717 -20.833 -10.747 1.00 72.50 421 PHE A C 1
ATOM 3176 O O . PHE A 1 421 ? 22.455 -20.045 -11.654 1.00 72.50 421 PHE A O 1
ATOM 3183 N N . THR A 1 422 ? 22.424 -22.133 -10.833 1.00 78.31 422 THR A N 1
ATOM 3184 C CA . THR A 1 422 ? 21.646 -22.681 -11.952 1.00 78.31 422 THR A CA 1
ATOM 3185 C C . THR A 1 422 ? 20.163 -22.458 -11.670 1.00 78.31 422 THR A C 1
ATOM 3187 O O . THR A 1 422 ? 19.685 -22.993 -10.671 1.00 78.31 422 THR A O 1
ATOM 3190 N N . PRO A 1 423 ? 19.427 -21.709 -12.513 1.00 80.56 423 PRO A N 1
ATOM 3191 C CA . PRO A 1 423 ? 18.023 -21.429 -12.258 1.00 80.56 423 PRO A CA 1
ATOM 3192 C C . PRO A 1 423 ? 17.193 -22.700 -12.100 1.00 80.56 423 PRO A C 1
ATOM 3194 O O . PRO A 1 423 ? 17.343 -23.659 -12.862 1.00 80.56 423 PRO A O 1
ATOM 3197 N N . ILE A 1 424 ? 16.289 -22.672 -11.128 1.00 84.75 424 ILE A N 1
ATOM 3198 C CA . ILE A 1 424 ? 15.338 -23.747 -10.869 1.00 84.75 424 ILE A CA 1
ATOM 3199 C C . ILE A 1 424 ? 13.988 -23.329 -11.439 1.00 84.75 424 ILE A C 1
ATOM 3201 O O . ILE A 1 424 ? 13.553 -22.196 -11.243 1.00 84.75 424 ILE A O 1
ATOM 3205 N N . TRP A 1 425 ? 13.321 -24.255 -12.121 1.00 87.06 425 TRP A N 1
ATOM 3206 C CA . TRP A 1 425 ? 12.035 -24.026 -12.770 1.00 87.06 425 TRP A CA 1
ATOM 3207 C C . TRP A 1 425 ? 10.995 -24.997 -12.230 1.00 87.06 425 TRP A C 1
ATOM 3209 O O . TRP A 1 425 ? 11.307 -26.157 -11.962 1.00 87.06 425 TRP A O 1
ATOM 3219 N N . GLY A 1 426 ? 9.749 -24.548 -12.134 1.00 88.06 426 GLY A N 1
ATOM 3220 C CA . GLY A 1 426 ? 8.646 -25.410 -11.738 1.00 88.06 426 GLY A CA 1
ATOM 3221 C C . GLY A 1 426 ? 7.293 -24.743 -11.917 1.00 88.06 426 GLY A C 1
ATOM 3222 O O . GLY A 1 426 ? 7.173 -23.683 -12.528 1.00 88.06 426 GLY A O 1
ATOM 3223 N N . THR A 1 427 ? 6.271 -25.376 -11.357 1.00 90.75 427 THR A N 1
ATOM 3224 C CA . THR A 1 427 ? 4.952 -24.770 -11.170 1.00 90.75 427 THR A CA 1
ATOM 3225 C C . THR A 1 427 ? 4.620 -24.764 -9.689 1.00 90.75 427 THR A C 1
ATOM 3227 O O . THR A 1 427 ? 4.815 -25.784 -9.027 1.00 90.75 427 THR A O 1
ATOM 3230 N N . ALA A 1 428 ? 4.103 -23.655 -9.178 1.00 90.94 428 ALA A N 1
ATOM 3231 C CA . ALA A 1 428 ? 3.754 -23.494 -7.777 1.00 90.94 428 ALA A CA 1
ATOM 3232 C C . ALA A 1 428 ? 2.459 -22.697 -7.613 1.00 90.94 428 ALA A C 1
ATOM 3234 O O . ALA A 1 428 ? 2.050 -21.947 -8.497 1.00 90.94 428 ALA A O 1
ATOM 3235 N N . THR A 1 429 ? 1.822 -22.869 -6.464 1.00 91.69 429 THR A N 1
ATOM 3236 C CA . THR A 1 429 ? 0.796 -21.955 -5.951 1.00 91.69 429 THR A CA 1
ATOM 3237 C C . THR A 1 429 ? 1.452 -21.009 -4.953 1.00 91.69 429 THR A C 1
ATOM 3239 O O . THR A 1 429 ? 2.446 -21.376 -4.325 1.00 91.69 429 THR A O 1
ATOM 3242 N N . ALA A 1 430 ? 0.907 -19.810 -4.778 1.00 88.81 430 ALA A N 1
ATOM 3243 C CA . ALA A 1 430 ? 1.407 -18.840 -3.807 1.00 88.81 430 ALA A CA 1
ATOM 3244 C C . ALA A 1 430 ? 0.251 -18.345 -2.943 1.00 88.81 430 ALA A C 1
ATOM 3246 O O . ALA A 1 430 ? -0.815 -18.042 -3.476 1.00 88.81 430 ALA A O 1
ATOM 3247 N N . GLN A 1 431 ? 0.446 -18.314 -1.628 1.00 85.62 431 GLN A N 1
ATOM 3248 C CA . GLN A 1 431 ? -0.569 -17.877 -0.672 1.00 85.62 431 GLN A CA 1
ATOM 3249 C C . GLN A 1 431 ? 0.064 -16.972 0.389 1.00 85.62 431 GLN A C 1
ATOM 3251 O O . GLN A 1 431 ? 1.124 -17.325 0.914 1.00 85.62 431 GLN A O 1
ATOM 3256 N N . PRO A 1 432 ? -0.555 -15.837 0.752 1.00 78.31 432 PRO A N 1
ATOM 3257 C CA . PRO A 1 432 ? -0.076 -14.996 1.841 1.00 78.31 432 PRO A CA 1
ATOM 3258 C C . PRO A 1 432 ? -0.068 -15.768 3.161 1.00 78.31 432 PRO A C 1
ATOM 3260 O O . PRO A 1 432 ? -1.026 -16.460 3.496 1.00 78.31 432 PRO A O 1
ATOM 3263 N N . SER A 1 433 ? 1.016 -15.639 3.922 1.00 73.12 433 SER A N 1
ATOM 3264 C CA . SER A 1 433 ? 1.184 -16.285 5.230 1.00 73.12 433 SER A CA 1
ATOM 3265 C C . SER A 1 433 ? 1.134 -15.289 6.397 1.00 73.12 433 SER A C 1
ATOM 3267 O O . SER A 1 433 ? 1.411 -15.670 7.529 1.00 73.12 433 SER A O 1
ATOM 3269 N N . GLY A 1 434 ? 0.833 -14.014 6.120 1.00 67.44 434 GLY A N 1
ATOM 3270 C CA . GLY A 1 434 ? 0.870 -12.907 7.083 1.00 67.44 434 GLY A CA 1
ATOM 3271 C C . GLY A 1 434 ? 2.238 -12.235 7.225 1.00 67.44 434 GLY A C 1
ATOM 3272 O O . GLY A 1 434 ? 3.225 -12.674 6.636 1.00 67.44 434 GLY A O 1
ATOM 3273 N N . ASP A 1 435 ? 2.279 -11.116 7.959 1.00 67.50 435 ASP A N 1
ATOM 3274 C CA . ASP A 1 435 ? 3.476 -10.286 8.198 1.00 67.50 435 ASP A CA 1
ATOM 3275 C C . ASP A 1 435 ? 4.254 -9.889 6.929 1.00 67.50 435 ASP A C 1
ATOM 3277 O O . ASP A 1 435 ? 5.488 -9.873 6.916 1.00 67.50 435 ASP A O 1
ATOM 3281 N N . GLY A 1 436 ? 3.541 -9.599 5.836 1.00 68.62 436 GLY A N 1
ATOM 3282 C CA . GLY A 1 436 ? 4.162 -9.237 4.559 1.00 68.62 436 GLY A CA 1
ATOM 3283 C C . GLY A 1 436 ? 4.968 -10.377 3.929 1.00 68.62 436 GLY A C 1
ATOM 3284 O O . GLY A 1 436 ? 5.951 -10.116 3.237 1.00 68.62 436 GLY A O 1
ATOM 3285 N N . LYS A 1 437 ? 4.593 -11.633 4.193 1.00 80.44 437 LYS A N 1
ATOM 3286 C CA . LYS A 1 437 ? 5.203 -12.833 3.610 1.00 80.44 437 LYS A CA 1
ATOM 3287 C C . LYS A 1 437 ? 4.168 -13.665 2.873 1.00 80.44 437 LYS A C 1
ATOM 3289 O O . LYS A 1 437 ? 2.980 -13.645 3.202 1.00 80.44 437 LYS A O 1
ATOM 3294 N N . SER A 1 438 ? 4.656 -14.463 1.933 1.00 85.31 438 SER A N 1
ATOM 3295 C CA . SER A 1 438 ? 3.859 -15.481 1.251 1.00 85.31 438 SER A CA 1
ATOM 3296 C C . SER A 1 438 ? 4.586 -16.817 1.232 1.00 85.31 438 SER A C 1
ATOM 3298 O O . SER A 1 438 ? 5.817 -16.876 1.196 1.00 85.31 438 SER A O 1
ATOM 3300 N N . LEU A 1 439 ? 3.815 -17.898 1.245 1.00 90.12 439 LEU A N 1
ATOM 3301 C CA . LEU A 1 439 ? 4.290 -19.258 1.073 1.00 90.12 439 LEU A CA 1
ATOM 3302 C C . LEU A 1 439 ? 4.062 -19.691 -0.376 1.00 90.12 439 LEU A C 1
ATOM 3304 O O . LEU A 1 439 ? 2.928 -19.760 -0.851 1.00 90.12 439 LEU A O 1
ATOM 3308 N N . VAL A 1 440 ? 5.147 -20.012 -1.071 1.00 91.50 440 VAL A N 1
ATOM 3309 C CA . VAL A 1 440 ? 5.132 -20.593 -2.414 1.00 91.50 440 VAL A CA 1
ATOM 3310 C C . VAL A 1 440 ? 5.280 -22.104 -2.280 1.00 91.50 440 VAL A C 1
ATOM 3312 O O . VAL A 1 440 ? 6.272 -22.581 -1.737 1.00 91.50 440 VAL A O 1
ATOM 3315 N N . SER A 1 441 ? 4.291 -22.855 -2.760 1.00 93.06 441 SER A N 1
ATOM 3316 C CA . SER A 1 441 ? 4.237 -24.320 -2.666 1.00 93.06 441 SER A CA 1
ATOM 3317 C C . SER A 1 441 ? 4.345 -24.945 -4.053 1.00 93.06 441 SER A C 1
ATOM 3319 O O . SER A 1 441 ? 3.450 -24.775 -4.890 1.00 93.06 441 SER A O 1
ATOM 3321 N N . PHE A 1 442 ? 5.444 -25.652 -4.313 1.00 91.19 442 PHE A N 1
ATOM 3322 C CA . PHE A 1 442 ? 5.688 -26.289 -5.603 1.00 91.19 442 PHE A CA 1
ATOM 3323 C C . PHE A 1 442 ? 4.782 -27.515 -5.784 1.00 91.19 442 PHE A C 1
ATOM 3325 O O . PHE A 1 442 ? 4.533 -28.281 -4.861 1.00 91.19 442 PHE A O 1
ATOM 3332 N N . GLN A 1 443 ? 4.265 -27.703 -6.997 1.00 89.06 443 GLN A N 1
ATOM 3333 C CA . GLN A 1 443 ? 3.318 -28.784 -7.321 1.00 89.06 443 GLN A CA 1
ATOM 3334 C C . GLN A 1 443 ? 4.002 -30.109 -7.676 1.00 89.06 443 GLN A C 1
ATOM 3336 O O . GLN A 1 443 ? 3.366 -31.159 -7.751 1.00 89.06 443 GLN A O 1
ATOM 3341 N N . SER A 1 444 ? 5.301 -30.061 -7.941 1.00 83.00 444 SER A N 1
ATOM 3342 C CA . SER A 1 444 ? 6.147 -31.210 -8.238 1.00 83.00 444 SER A CA 1
ATOM 3343 C C . SER A 1 444 ? 7.397 -31.098 -7.392 1.00 83.00 444 SER A C 1
ATOM 3345 O O . SER A 1 444 ? 7.868 -29.979 -7.216 1.00 83.00 444 SER A O 1
ATOM 3347 N N . SER A 1 445 ? 7.961 -32.224 -6.951 1.00 78.12 445 SER A N 1
ATOM 3348 C CA . SER A 1 445 ? 9.202 -32.195 -6.178 1.00 78.12 445 SER A CA 1
ATOM 3349 C C . SER A 1 445 ? 10.297 -31.471 -6.955 1.00 78.12 445 SER A C 1
ATOM 3351 O O . SER A 1 445 ? 10.623 -31.835 -8.092 1.00 78.12 445 SER A O 1
ATOM 3353 N N . VAL A 1 446 ? 10.816 -30.414 -6.343 1.00 81.88 446 VAL A N 1
ATOM 3354 C CA . VAL A 1 446 ? 11.889 -29.589 -6.883 1.00 81.88 446 VAL A CA 1
ATOM 3355 C C . VAL A 1 446 ? 13.063 -29.727 -5.933 1.00 81.88 446 VAL A C 1
ATOM 3357 O O . VAL A 1 446 ? 12.891 -29.690 -4.725 1.00 81.88 446 VAL A O 1
ATOM 3360 N N . ASN A 1 447 ? 14.274 -29.895 -6.460 1.00 80.62 447 ASN A N 1
ATOM 3361 C CA . ASN A 1 447 ? 15.451 -29.961 -5.602 1.00 80.62 447 ASN A CA 1
ATOM 3362 C C . ASN A 1 447 ? 15.757 -28.563 -5.039 1.00 80.62 447 ASN A C 1
ATOM 3364 O O . ASN A 1 447 ? 16.468 -27.782 -5.672 1.00 80.62 447 ASN A O 1
ATOM 3368 N N . LEU A 1 448 ? 15.201 -28.254 -3.870 1.00 83.00 448 LEU A N 1
ATOM 3369 C CA . LEU A 1 448 ? 15.402 -26.992 -3.171 1.00 83.00 448 LEU A CA 1
ATOM 3370 C C . LEU A 1 448 ? 16.619 -27.044 -2.237 1.00 83.00 448 LEU A C 1
ATOM 3372 O O . LEU A 1 448 ? 17.074 -25.999 -1.781 1.00 83.00 448 LEU A O 1
ATOM 3376 N N . SER A 1 449 ? 17.225 -28.218 -2.025 1.00 79.19 449 SER A N 1
ATOM 3377 C CA . SER A 1 449 ? 18.441 -28.389 -1.213 1.00 79.19 449 SER A CA 1
ATOM 3378 C C . SER A 1 449 ? 19.640 -27.554 -1.691 1.00 79.19 449 SER A C 1
ATOM 3380 O O . SER A 1 449 ? 20.559 -27.285 -0.917 1.00 79.19 449 SER A O 1
ATOM 3382 N N . SER A 1 450 ? 19.637 -27.121 -2.958 1.00 74.56 450 SER A N 1
ATOM 3383 C CA . SER A 1 450 ? 20.646 -26.220 -3.522 1.00 74.56 450 SER A CA 1
ATOM 3384 C C . SER A 1 450 ? 20.334 -24.733 -3.352 1.00 74.56 450 SER A C 1
ATOM 3386 O O . SER A 1 450 ? 21.157 -23.926 -3.771 1.00 74.56 450 SER A O 1
ATOM 3388 N N . VAL A 1 451 ? 19.176 -24.363 -2.795 1.00 76.56 451 VAL A N 1
ATOM 3389 C CA . VAL A 1 451 ? 18.765 -22.978 -2.512 1.00 76.56 451 VAL A CA 1
ATOM 3390 C C . VAL A 1 451 ? 19.224 -22.636 -1.087 1.00 76.56 451 VAL A C 1
ATOM 3392 O O . VAL A 1 451 ? 18.634 -23.125 -0.123 1.00 76.56 451 VAL A O 1
ATOM 3395 N N . PRO A 1 452 ? 20.295 -21.843 -0.902 1.00 68.75 452 PRO A N 1
ATOM 3396 C CA . PRO A 1 452 ? 20.772 -21.515 0.437 1.00 68.75 452 PRO A CA 1
ATOM 3397 C C . PRO A 1 452 ? 19.742 -20.662 1.198 1.00 68.75 452 PRO A C 1
ATOM 3399 O O . PRO A 1 452 ? 19.084 -19.801 0.619 1.00 68.75 452 PRO A O 1
ATOM 3402 N N . SER A 1 453 ? 19.624 -20.869 2.511 1.00 56.66 453 SER A N 1
ATOM 3403 C CA . SER A 1 453 ? 18.646 -20.172 3.367 1.00 56.66 453 SER A CA 1
ATOM 3404 C C . SER A 1 453 ? 18.904 -18.669 3.538 1.00 56.66 453 SER A C 1
ATOM 3406 O O . SER A 1 453 ? 17.989 -17.948 3.912 1.00 56.66 453 SER A O 1
ATOM 3408 N N . ASP A 1 454 ? 20.123 -18.209 3.238 1.00 56.06 454 ASP A N 1
ATOM 3409 C CA . ASP A 1 454 ? 20.540 -16.796 3.260 1.00 56.06 454 ASP A CA 1
ATOM 3410 C C . ASP A 1 454 ? 20.915 -16.285 1.860 1.00 56.06 454 ASP A C 1
ATOM 3412 O O . ASP A 1 454 ? 21.619 -15.285 1.719 1.00 56.06 454 ASP A O 1
ATOM 3416 N N . ALA A 1 455 ? 20.527 -17.017 0.816 1.00 52.72 455 ALA A N 1
ATOM 3417 C CA . ALA A 1 455 ? 21.008 -16.737 -0.520 1.00 52.72 455 ALA A CA 1
ATOM 3418 C C . ALA A 1 455 ? 20.395 -15.470 -1.100 1.00 52.72 455 ALA A C 1
ATOM 3420 O O . ALA A 1 455 ? 19.202 -15.208 -0.968 1.00 52.72 455 ALA A O 1
ATOM 3421 N N . GLU A 1 456 ? 21.228 -14.761 -1.842 1.00 67.75 456 GLU A N 1
ATOM 3422 C CA . GLU A 1 456 ? 20.912 -13.697 -2.791 1.00 67.75 456 GLU A CA 1
ATOM 3423 C C . GLU A 1 456 ? 20.155 -14.265 -4.001 1.00 67.75 456 GLU A C 1
ATOM 3425 O O . GLU A 1 456 ? 20.580 -14.171 -5.153 1.00 67.75 456 GLU A O 1
ATOM 3430 N N . LEU A 1 457 ? 19.068 -14.981 -3.725 1.00 75.69 457 LEU A N 1
ATOM 3431 C CA . LEU A 1 457 ? 18.196 -15.594 -4.704 1.00 75.69 457 LEU A CA 1
ATOM 3432 C C . LEU A 1 457 ? 16.824 -14.953 -4.585 1.00 75.69 457 LEU A C 1
ATOM 3434 O O . LEU A 1 457 ? 16.289 -14.740 -3.494 1.00 75.69 457 LEU A O 1
ATOM 3438 N N . ALA A 1 458 ? 16.239 -14.705 -5.742 1.00 79.00 458 ALA A N 1
ATOM 3439 C CA . ALA A 1 458 ? 14.868 -14.275 -5.855 1.00 79.00 458 ALA A CA 1
ATOM 3440 C C . ALA A 1 458 ? 14.051 -15.353 -6.556 1.00 79.00 458 ALA A C 1
ATOM 3442 O O . ALA A 1 458 ? 14.569 -16.176 -7.321 1.00 79.00 458 ALA A O 1
ATOM 3443 N N . ILE A 1 459 ? 12.751 -15.326 -6.302 1.00 83.88 459 ILE A N 1
ATOM 3444 C CA . ILE A 1 459 ? 11.789 -16.131 -7.034 1.00 83.88 459 ILE A CA 1
ATOM 3445 C C . ILE A 1 459 ? 10.881 -15.219 -7.844 1.00 83.88 459 ILE A C 1
ATOM 3447 O O . ILE A 1 459 ? 10.346 -14.235 -7.336 1.00 83.88 459 ILE A O 1
ATOM 3451 N N . THR A 1 460 ? 10.727 -15.551 -9.119 1.00 83.56 460 THR A N 1
ATOM 3452 C CA . THR A 1 460 ? 9.703 -14.978 -9.983 1.00 83.56 460 THR A CA 1
ATOM 3453 C C . THR A 1 460 ? 8.489 -15.892 -9.958 1.00 83.56 460 THR A C 1
ATOM 3455 O O . THR A 1 460 ? 8.628 -17.103 -10.160 1.00 83.56 460 THR A O 1
ATOM 3458 N N . VAL A 1 461 ? 7.311 -15.319 -9.710 1.00 77.31 461 VAL A N 1
ATOM 3459 C CA . VAL A 1 461 ? 6.049 -16.061 -9.631 1.00 77.31 461 VAL A CA 1
ATOM 3460 C C . VAL A 1 461 ? 5.101 -15.599 -10.736 1.00 77.31 461 VAL A C 1
ATOM 3462 O O . VAL A 1 461 ? 4.766 -14.423 -10.837 1.00 77.31 461 VAL A O 1
ATOM 3465 N N . GLY A 1 462 ? 4.668 -16.536 -11.583 1.00 73.12 462 GLY A N 1
ATOM 3466 C CA . GLY A 1 462 ? 3.765 -16.270 -12.699 1.00 73.12 462 GLY A CA 1
ATOM 3467 C C . GLY A 1 462 ? 4.436 -15.688 -13.945 1.00 73.12 462 GLY A C 1
ATOM 3468 O O . GLY A 1 462 ? 5.657 -15.676 -14.092 1.00 73.12 462 GLY A O 1
ATOM 3469 N N . SER A 1 463 ? 3.602 -15.237 -14.885 1.00 56.78 463 SER A N 1
ATOM 3470 C CA . SER A 1 463 ? 4.026 -14.626 -16.153 1.00 56.78 463 SER A CA 1
ATOM 3471 C C . SER A 1 463 ? 4.312 -13.126 -16.046 1.00 56.78 463 SER A C 1
ATOM 3473 O O . SER A 1 463 ? 4.766 -12.533 -17.016 1.00 56.78 463 SER A O 1
ATOM 3475 N N . ALA A 1 464 ? 4.018 -12.510 -14.898 1.00 53.84 464 ALA A N 1
ATOM 3476 C CA . ALA A 1 464 ? 4.076 -11.063 -14.694 1.00 53.84 464 ALA A CA 1
ATOM 3477 C C . ALA A 1 464 ? 5.457 -10.551 -14.243 1.00 53.84 464 ALA A C 1
ATOM 3479 O O . ALA A 1 464 ? 5.559 -9.414 -13.810 1.00 53.84 464 ALA A O 1
ATOM 3480 N N . GLU A 1 465 ? 6.503 -11.384 -14.287 1.00 61.06 465 GLU A N 1
ATOM 3481 C CA . GLU A 1 465 ? 7.874 -11.053 -13.844 1.00 61.06 465 GLU A CA 1
ATOM 3482 C C . GLU A 1 465 ? 8.013 -10.596 -12.374 1.00 61.06 465 GLU A C 1
ATOM 3484 O O . GLU A 1 465 ? 9.135 -10.348 -11.932 1.00 61.06 465 GLU A O 1
ATOM 3489 N N . LEU A 1 466 ? 6.920 -10.598 -11.596 1.00 70.75 466 LEU A N 1
ATOM 3490 C CA . LEU A 1 466 ? 6.896 -10.241 -10.178 1.00 70.75 466 LEU A CA 1
ATOM 3491 C C . LEU A 1 466 ? 7.917 -11.063 -9.404 1.00 70.75 466 LEU A C 1
ATOM 3493 O O . LEU A 1 466 ? 7.883 -12.300 -9.387 1.00 70.75 466 LEU A O 1
ATOM 3497 N N . ARG A 1 467 ? 8.840 -10.340 -8.782 1.00 75.94 467 ARG A N 1
ATOM 3498 C CA . ARG A 1 467 ? 10.004 -10.884 -8.109 1.00 75.94 467 ARG A CA 1
ATOM 3499 C C . ARG A 1 467 ? 9.870 -10.690 -6.612 1.00 75.94 467 ARG A C 1
ATOM 3501 O O . ARG A 1 467 ? 9.505 -9.619 -6.143 1.00 75.94 467 ARG A O 1
ATOM 3508 N N . TYR A 1 468 ? 10.250 -11.723 -5.875 1.00 80.81 468 TYR A N 1
ATOM 3509 C CA . TYR A 1 468 ? 10.218 -11.707 -4.425 1.00 80.81 468 TYR A CA 1
ATOM 3510 C C . TYR A 1 468 ? 11.530 -12.230 -3.849 1.00 80.81 468 TYR A C 1
ATOM 3512 O O . TYR A 1 468 ? 12.087 -13.218 -4.343 1.00 80.81 468 TYR A O 1
ATOM 3520 N N . PHE A 1 469 ? 12.008 -11.590 -2.781 1.00 80.06 469 PHE A N 1
ATOM 3521 C CA . PHE A 1 469 ? 13.172 -12.071 -2.041 1.00 80.06 469 PHE A CA 1
ATOM 3522 C C . PHE A 1 469 ? 12.816 -13.363 -1.307 1.00 80.06 469 PHE A C 1
ATOM 3524 O O . PHE A 1 469 ? 11.793 -13.439 -0.617 1.00 80.06 469 PHE A O 1
ATOM 3531 N N . ILE A 1 470 ? 13.671 -14.377 -1.418 1.00 83.88 470 ILE A N 1
ATOM 3532 C CA . ILE A 1 470 ? 13.501 -15.624 -0.673 1.00 83.88 470 ILE A CA 1
ATOM 3533 C C . ILE A 1 470 ? 13.927 -15.393 0.778 1.00 83.88 470 ILE A C 1
ATOM 3535 O O . ILE A 1 470 ? 15.034 -14.933 1.049 1.00 83.88 470 ILE A O 1
ATOM 3539 N N . LYS A 1 471 ? 13.039 -15.712 1.725 1.00 81.00 471 LYS A N 1
ATOM 3540 C CA . LYS A 1 471 ? 13.305 -15.593 3.164 1.00 81.00 471 LYS A CA 1
ATOM 3541 C C . LYS A 1 471 ? 13.751 -16.907 3.791 1.00 81.00 471 LYS A C 1
ATOM 3543 O O . LYS A 1 471 ? 14.607 -16.899 4.670 1.00 81.00 471 LYS A O 1
ATOM 3548 N N . SER A 1 472 ? 13.123 -18.010 3.401 1.00 85.25 472 SER A N 1
ATOM 3549 C CA . SER A 1 472 ? 13.457 -19.350 3.885 1.00 85.25 472 SER A CA 1
ATOM 3550 C C . SER A 1 472 ? 12.941 -20.417 2.931 1.00 85.25 472 SER A C 1
ATOM 3552 O O . SER A 1 472 ? 12.028 -20.173 2.143 1.00 85.25 472 SER A O 1
ATOM 3554 N N . VAL A 1 473 ? 13.514 -21.611 3.025 1.00 88.44 473 VAL A N 1
ATOM 3555 C CA . VAL A 1 473 ? 13.227 -22.749 2.149 1.00 88.44 473 VAL A CA 1
ATOM 3556 C C . VAL A 1 473 ? 12.990 -23.981 3.013 1.00 88.44 473 VAL A C 1
ATOM 3558 O O . VAL A 1 473 ? 13.770 -24.241 3.929 1.00 88.44 473 VAL A O 1
ATOM 3561 N N . ASP A 1 474 ? 11.938 -24.736 2.710 1.00 88.81 474 ASP A N 1
ATOM 3562 C CA . ASP A 1 474 ? 11.676 -26.059 3.271 1.00 88.81 474 ASP A CA 1
ATOM 3563 C C . ASP A 1 474 ? 11.674 -27.090 2.135 1.00 88.81 474 ASP A C 1
ATOM 3565 O O . ASP A 1 474 ? 10.681 -27.279 1.431 1.00 88.81 474 ASP A O 1
ATOM 3569 N N . ASP A 1 475 ? 12.825 -27.740 1.957 1.00 86.00 475 ASP A N 1
ATOM 3570 C CA . ASP A 1 475 ? 13.055 -28.775 0.942 1.00 86.00 475 ASP A CA 1
ATOM 3571 C C . ASP A 1 475 ? 12.213 -30.036 1.190 1.00 86.00 475 ASP A C 1
ATOM 3573 O O . ASP A 1 475 ? 11.824 -30.712 0.246 1.00 86.00 475 ASP A O 1
ATOM 3577 N N . ALA A 1 476 ? 11.871 -30.346 2.447 1.00 86.38 476 ALA A N 1
ATOM 3578 C CA . ALA A 1 476 ? 11.057 -31.522 2.756 1.00 86.38 476 ALA A CA 1
ATOM 3579 C C . ALA A 1 476 ? 9.578 -31.308 2.405 1.00 86.38 476 ALA A C 1
ATOM 3581 O O . ALA A 1 476 ? 8.877 -32.270 2.085 1.00 86.38 476 ALA A O 1
ATOM 3582 N N . ALA A 1 477 ? 9.114 -30.061 2.488 1.00 86.12 477 ALA A N 1
ATOM 3583 C CA . ALA A 1 477 ? 7.752 -29.670 2.149 1.00 86.12 477 ALA A CA 1
ATOM 3584 C C . ALA A 1 477 ? 7.601 -29.143 0.709 1.00 86.12 477 ALA A C 1
ATOM 3586 O O . ALA A 1 477 ? 6.484 -28.802 0.326 1.00 86.12 477 ALA A O 1
ATOM 3587 N N . ASP A 1 478 ? 8.685 -29.056 -0.074 1.00 89.88 478 ASP A N 1
ATOM 3588 C CA . ASP A 1 478 ? 8.708 -28.405 -1.393 1.00 89.88 478 ASP A CA 1
ATOM 3589 C C . ASP A 1 478 ? 8.140 -26.961 -1.339 1.00 89.88 478 ASP A C 1
ATOM 3591 O O . ASP A 1 478 ? 7.389 -26.524 -2.220 1.00 89.88 478 ASP A O 1
ATOM 3595 N N . THR A 1 479 ? 8.475 -26.202 -0.283 1.00 90.50 479 THR A N 1
ATOM 3596 C CA . THR A 1 479 ? 7.973 -24.829 -0.091 1.00 90.50 479 THR A CA 1
ATOM 3597 C C . THR A 1 479 ? 9.073 -23.786 0.078 1.00 90.50 479 THR A C 1
ATOM 3599 O O . THR A 1 479 ? 10.169 -24.054 0.571 1.00 90.50 479 THR A O 1
ATOM 3602 N N . VAL A 1 480 ? 8.766 -22.554 -0.326 1.00 90.06 480 VAL A N 1
ATOM 3603 C CA . VAL A 1 480 ? 9.632 -21.382 -0.179 1.00 90.06 480 VAL A CA 1
ATOM 3604 C C . VAL A 1 480 ? 8.821 -20.252 0.440 1.00 90.06 480 VAL A C 1
ATOM 3606 O O . VAL A 1 480 ? 7.753 -19.899 -0.050 1.00 90.06 480 VAL A O 1
ATOM 3609 N N . THR A 1 481 ? 9.324 -19.669 1.523 1.00 88.19 481 THR A N 1
ATOM 3610 C CA . THR A 1 481 ? 8.759 -18.449 2.108 1.00 88.19 481 THR A CA 1
ATOM 3611 C C . THR A 1 481 ? 9.426 -17.243 1.477 1.00 88.19 481 THR A C 1
ATOM 3613 O O . THR A 1 481 ? 10.656 -17.152 1.454 1.00 88.19 481 THR A O 1
ATOM 3616 N N . ILE A 1 482 ? 8.621 -16.305 1.000 1.00 86.00 482 ILE A N 1
ATOM 3617 C CA . ILE A 1 482 ? 9.077 -15.101 0.311 1.00 86.00 482 ILE A CA 1
ATOM 3618 C C . ILE A 1 482 ? 8.666 -13.845 1.067 1.00 86.00 482 ILE A C 1
ATOM 3620 O O . ILE A 1 482 ? 7.677 -13.843 1.800 1.00 86.00 482 ILE A O 1
ATOM 3624 N N . LEU A 1 483 ? 9.440 -12.779 0.885 1.00 78.62 483 LEU A N 1
ATOM 3625 C CA . LEU A 1 483 ? 9.090 -11.434 1.323 1.00 78.62 483 LEU A CA 1
ATOM 3626 C C . LEU A 1 483 ? 8.205 -10.772 0.266 1.00 78.62 483 LEU A C 1
ATOM 3628 O O . LEU A 1 483 ? 8.603 -10.659 -0.890 1.00 78.62 483 LEU A O 1
ATOM 3632 N N . GLY A 1 484 ? 7.030 -10.318 0.682 1.00 76.50 484 GLY A N 1
ATOM 3633 C CA . GLY A 1 484 ? 6.004 -9.729 -0.164 1.00 76.50 484 GLY A CA 1
ATOM 3634 C C . GLY A 1 484 ? 4.753 -10.593 -0.290 1.00 76.50 484 GLY A C 1
ATOM 3635 O O . GLY A 1 484 ? 4.666 -11.717 0.213 1.00 76.50 484 GLY A O 1
ATOM 3636 N N . GLU A 1 485 ? 3.759 -10.022 -0.956 1.00 77.06 485 GLU A N 1
ATOM 3637 C CA . GLU A 1 485 ? 2.449 -10.626 -1.151 1.00 77.06 485 GLU A CA 1
ATOM 3638 C C . GLU A 1 485 ? 2.343 -11.217 -2.561 1.00 77.06 485 GLU A C 1
ATOM 3640 O O . GLU A 1 485 ? 2.447 -10.500 -3.558 1.00 77.06 485 GLU A O 1
ATOM 3645 N N . ALA A 1 486 ? 2.157 -12.532 -2.638 1.00 80.81 486 ALA A N 1
ATOM 3646 C CA . ALA A 1 486 ? 1.953 -13.268 -3.876 1.00 80.81 486 ALA A CA 1
ATOM 3647 C C . ALA A 1 486 ? 0.735 -14.181 -3.714 1.00 80.81 486 ALA A C 1
ATOM 3649 O O . ALA A 1 486 ? 0.693 -15.006 -2.797 1.00 80.81 486 ALA A O 1
ATOM 3650 N N . VAL A 1 487 ? -0.239 -14.042 -4.616 1.00 80.19 487 VAL A N 1
ATOM 3651 C CA . VAL A 1 487 ? -1.500 -14.795 -4.577 1.00 80.19 487 VAL A CA 1
ATOM 3652 C C . VAL A 1 487 ? -1.720 -15.492 -5.910 1.00 80.19 487 VAL A C 1
ATOM 3654 O O . VAL A 1 487 ? -1.954 -14.854 -6.934 1.00 80.19 487 VAL A O 1
ATOM 3657 N N . HIS A 1 488 ? -1.649 -16.819 -5.890 1.00 85.19 488 HIS A N 1
ATOM 3658 C CA . HIS A 1 488 ? -1.932 -17.676 -7.032 1.00 85.19 488 HIS A CA 1
ATOM 3659 C C . HIS A 1 488 ? -2.584 -18.975 -6.550 1.00 85.19 488 HIS A C 1
ATOM 3661 O O . HIS A 1 488 ? -1.896 -19.913 -6.136 1.00 85.19 488 HIS A O 1
ATOM 3667 N N . ASP A 1 489 ? -3.917 -19.029 -6.636 1.00 82.88 489 ASP A N 1
ATOM 3668 C CA . ASP A 1 489 ? -4.731 -20.198 -6.253 1.00 82.88 489 ASP A CA 1
ATOM 3669 C C . ASP A 1 489 ? -4.569 -21.380 -7.215 1.00 82.88 489 ASP A C 1
ATOM 3671 O O . ASP A 1 489 ? -4.795 -22.534 -6.856 1.00 82.88 489 ASP A O 1
ATOM 3675 N N . SER A 1 490 ? -4.183 -21.095 -8.459 1.00 87.62 490 SER A N 1
ATOM 3676 C CA . SER A 1 490 ? -3.882 -22.102 -9.474 1.00 87.62 490 SER A CA 1
ATOM 3677 C C . SER A 1 490 ? -2.378 -22.179 -9.719 1.00 87.62 490 SER A C 1
ATOM 3679 O O . SER A 1 490 ? -1.711 -21.144 -9.656 1.00 87.62 490 SER A O 1
ATOM 3681 N N . PRO A 1 491 ? -1.836 -23.370 -10.039 1.00 88.25 491 PRO A N 1
ATOM 3682 C CA . PRO A 1 491 ? -0.428 -23.525 -10.366 1.00 88.25 491 PRO A CA 1
ATOM 3683 C C . PRO A 1 491 ? 0.005 -22.571 -11.473 1.00 88.25 491 PRO A C 1
ATOM 3685 O O . PRO A 1 491 ? -0.443 -22.674 -12.616 1.00 88.25 491 PRO A O 1
ATOM 3688 N N . VAL A 1 492 ? 0.912 -21.670 -11.125 1.00 88.25 492 VAL A N 1
ATOM 3689 C CA . VAL A 1 492 ? 1.596 -20.807 -12.074 1.00 88.25 492 VAL A CA 1
ATOM 3690 C C . VAL A 1 492 ? 3.037 -21.236 -12.191 1.00 88.25 492 VAL A C 1
ATOM 3692 O O . VAL A 1 492 ? 3.606 -21.886 -11.317 1.00 88.25 492 VAL A O 1
ATOM 3695 N N . TRP A 1 493 ? 3.632 -20.892 -13.314 1.00 85.88 493 TRP A N 1
ATOM 3696 C CA . TRP A 1 493 ? 5.035 -21.149 -13.517 1.00 85.88 493 TRP A CA 1
ATOM 3697 C C . TRP A 1 493 ? 5.886 -20.286 -12.576 1.00 85.88 493 TRP A C 1
ATOM 3699 O O . TRP A 1 493 ? 5.549 -19.131 -12.315 1.00 85.88 493 TRP A O 1
ATOM 3709 N N . VAL A 1 494 ? 6.974 -20.852 -12.059 1.00 87.62 494 VAL A N 1
ATOM 3710 C CA . VAL A 1 494 ? 7.896 -20.178 -11.139 1.00 87.62 494 VAL A CA 1
ATOM 3711 C C . VAL A 1 494 ? 9.349 -20.423 -11.523 1.00 87.62 494 VAL A C 1
ATOM 3713 O O . VAL A 1 494 ? 9.704 -21.489 -12.040 1.00 87.62 494 VAL A O 1
ATOM 3716 N N . GLN A 1 495 ? 10.194 -19.439 -11.225 1.00 86.88 495 GLN A N 1
ATOM 3717 C CA . GLN A 1 495 ? 11.634 -19.499 -11.453 1.00 86.88 495 GLN A CA 1
ATOM 3718 C C . GLN A 1 495 ? 12.396 -18.988 -10.233 1.00 86.88 495 GLN A C 1
ATOM 3720 O O . GLN A 1 495 ? 12.234 -17.831 -9.858 1.00 86.88 495 GLN A O 1
ATOM 3725 N N . VAL A 1 496 ? 13.297 -19.799 -9.679 1.00 85.12 496 VAL A N 1
ATOM 3726 C CA . VAL A 1 496 ? 14.302 -19.341 -8.705 1.00 85.12 496 VAL A CA 1
ATOM 3727 C C . VAL A 1 496 ? 15.596 -19.023 -9.447 1.00 85.12 496 VAL A C 1
ATOM 3729 O O . VAL A 1 496 ? 16.070 -19.844 -10.238 1.00 85.12 496 VAL A O 1
ATOM 3732 N N . ARG A 1 497 ? 16.170 -17.841 -9.213 1.00 79.88 497 ARG A N 1
ATOM 3733 C CA . ARG A 1 497 ? 17.388 -17.356 -9.885 1.00 79.88 497 ARG A CA 1
ATOM 3734 C C . ARG A 1 497 ? 18.196 -16.405 -8.986 1.00 79.88 497 ARG A C 1
ATOM 3736 O O . ARG A 1 497 ? 17.639 -15.937 -7.994 1.00 79.88 497 ARG A O 1
ATOM 3743 N N . PRO A 1 498 ? 19.470 -16.101 -9.320 1.00 74.31 498 PRO A N 1
ATOM 3744 C CA . PRO A 1 498 ? 20.205 -15.008 -8.690 1.00 74.31 498 PRO A CA 1
ATOM 3745 C C . PRO A 1 498 ? 19.384 -13.730 -8.628 1.00 74.31 498 PRO A C 1
ATOM 3747 O O . PRO A 1 498 ? 18.733 -13.343 -9.607 1.00 74.31 498 PRO A O 1
ATOM 3750 N N . ASP A 1 499 ? 19.416 -13.091 -7.470 1.00 72.44 499 ASP A N 1
ATOM 3751 C CA . ASP A 1 499 ? 18.771 -11.815 -7.287 1.00 72.44 499 ASP A CA 1
ATOM 3752 C C . ASP A 1 499 ? 19.518 -10.694 -8.029 1.00 72.44 499 ASP A C 1
ATOM 3754 O O . ASP A 1 499 ? 20.708 -10.779 -8.338 1.00 72.44 499 ASP A O 1
ATOM 3758 N N . ARG A 1 500 ? 18.769 -9.649 -8.373 1.00 70.25 500 ARG A N 1
ATOM 3759 C CA . ARG A 1 500 ? 19.236 -8.421 -9.003 1.00 70.25 500 ARG A CA 1
ATOM 3760 C C . ARG A 1 500 ? 19.541 -7.453 -7.874 1.00 70.25 500 ARG A C 1
ATOM 3762 O O . ARG A 1 500 ? 18.689 -6.645 -7.501 1.00 70.25 500 ARG A O 1
ATOM 3769 N N . HIS A 1 501 ? 20.755 -7.528 -7.346 1.00 70.19 501 HIS A N 1
ATOM 3770 C CA . HIS A 1 501 ? 21.211 -6.492 -6.431 1.00 70.19 501 HIS A CA 1
ATOM 3771 C C . HIS A 1 501 ? 21.146 -5.146 -7.137 1.00 70.19 501 HIS A C 1
ATOM 3773 O O . HIS A 1 501 ? 21.573 -5.049 -8.287 1.00 70.19 501 HIS A O 1
ATOM 3779 N N . ARG A 1 502 ? 20.704 -4.109 -6.421 1.00 79.12 502 ARG A N 1
ATOM 3780 C CA . ARG A 1 502 ? 20.611 -2.723 -6.901 1.00 79.12 502 ARG A CA 1
ATOM 3781 C C . ARG A 1 502 ? 19.401 -2.468 -7.817 1.00 79.12 502 ARG A C 1
ATOM 3783 O O . ARG A 1 502 ? 19.530 -1.841 -8.867 1.00 79.12 502 ARG A O 1
ATOM 3790 N N . SER A 1 503 ? 18.238 -3.000 -7.434 1.00 82.69 503 SER A N 1
ATOM 3791 C CA . SER A 1 503 ? 16.952 -2.838 -8.134 1.00 82.69 503 SER A CA 1
ATOM 3792 C C . SER A 1 503 ? 15.892 -2.122 -7.289 1.00 82.69 503 SER A C 1
ATOM 3794 O O . SER A 1 503 ? 15.866 -2.231 -6.066 1.00 82.69 503 SER A O 1
ATOM 3796 N N . LEU A 1 504 ? 14.978 -1.410 -7.945 1.00 87.75 504 LEU A N 1
ATOM 3797 C CA . LEU A 1 504 ? 13.781 -0.854 -7.321 1.00 87.75 504 LEU A CA 1
ATOM 3798 C C . LEU A 1 504 ? 12.545 -1.389 -8.034 1.00 87.75 504 LEU A C 1
ATOM 3800 O O . LEU A 1 504 ? 12.265 -0.998 -9.167 1.00 87.75 504 LEU A O 1
ATOM 3804 N N . ASP A 1 505 ? 11.806 -2.246 -7.343 1.00 87.00 505 ASP A N 1
ATOM 3805 C CA . ASP A 1 505 ? 10.555 -2.815 -7.827 1.00 87.00 505 ASP A CA 1
ATOM 3806 C C . ASP A 1 505 ? 9.391 -2.206 -7.017 1.00 87.00 505 ASP A C 1
ATOM 3808 O O . ASP A 1 505 ? 9.337 -2.314 -5.790 1.00 87.00 505 ASP A O 1
ATOM 3812 N N . VAL A 1 506 ? 8.454 -1.535 -7.688 1.00 89.56 506 VAL A N 1
ATOM 3813 C CA . VAL A 1 506 ? 7.220 -1.014 -7.079 1.00 89.56 506 VAL A CA 1
ATOM 3814 C C . VAL A 1 506 ? 6.048 -1.826 -7.603 1.00 89.56 506 VAL A C 1
ATOM 3816 O O . VAL A 1 506 ? 5.721 -1.762 -8.779 1.00 89.56 506 VAL A O 1
ATOM 3819 N N . HIS A 1 507 ? 5.406 -2.596 -6.736 1.00 86.81 507 HIS A N 1
ATOM 3820 C CA . HIS A 1 507 ? 4.183 -3.332 -7.027 1.00 86.81 507 HIS A CA 1
ATOM 3821 C C . HIS A 1 507 ? 2.977 -2.481 -6.607 1.00 86.81 507 HIS A C 1
ATOM 3823 O O . HIS A 1 507 ? 2.346 -2.733 -5.580 1.00 86.81 507 HIS A O 1
ATOM 3829 N N . GLY A 1 508 ? 2.664 -1.452 -7.388 1.00 87.44 508 GLY A N 1
ATOM 3830 C CA . GLY A 1 508 ? 1.573 -0.516 -7.131 1.00 87.44 508 GLY A CA 1
ATOM 3831 C C . GLY A 1 508 ? 1.686 0.743 -7.984 1.00 87.44 508 GLY A C 1
ATOM 3832 O O . GLY A 1 508 ? 2.569 0.857 -8.830 1.00 87.44 508 GLY A O 1
ATOM 3833 N N . SER A 1 509 ? 0.789 1.699 -7.751 1.00 90.94 509 SER A N 1
ATOM 3834 C CA . SER A 1 509 ? 0.841 3.006 -8.410 1.00 90.94 509 SER A CA 1
ATOM 3835 C C . SER A 1 509 ? 1.885 3.919 -7.765 1.00 90.94 509 SER A C 1
ATOM 3837 O O . SER A 1 509 ? 1.958 4.005 -6.538 1.00 90.94 509 SER A O 1
ATOM 3839 N N . VAL A 1 510 ? 2.638 4.657 -8.581 1.00 94.06 510 VAL A N 1
ATOM 3840 C CA . VAL A 1 510 ? 3.500 5.764 -8.135 1.00 94.06 510 VAL A CA 1
ATOM 3841 C C . VAL A 1 510 ? 2.839 7.089 -8.496 1.00 94.06 510 VAL A C 1
ATOM 3843 O O . VAL A 1 510 ? 2.602 7.359 -9.667 1.00 94.06 510 VAL A O 1
ATOM 3846 N N . ILE A 1 511 ? 2.549 7.922 -7.502 1.00 93.94 511 ILE A N 1
ATOM 3847 C CA . ILE A 1 511 ? 1.930 9.240 -7.668 1.00 93.94 511 ILE A CA 1
ATOM 3848 C C . ILE A 1 511 ? 2.954 10.291 -7.238 1.00 93.94 511 ILE A C 1
ATOM 3850 O O . ILE A 1 511 ? 3.161 10.488 -6.041 1.00 93.94 511 ILE A O 1
ATOM 3854 N N . ALA A 1 512 ? 3.595 10.949 -8.204 1.00 95.06 512 ALA A N 1
ATOM 3855 C CA . ALA A 1 512 ? 4.608 11.968 -7.956 1.00 95.06 512 ALA A CA 1
ATOM 3856 C C . ALA A 1 512 ? 4.061 13.385 -8.164 1.00 95.06 512 ALA A C 1
ATOM 3858 O O . ALA A 1 512 ? 3.565 13.727 -9.236 1.00 95.06 512 ALA A O 1
ATOM 3859 N N . GLY A 1 513 ? 4.177 14.230 -7.141 1.00 93.12 513 GLY A N 1
ATOM 3860 C CA . GLY A 1 513 ? 3.740 15.626 -7.159 1.00 93.12 513 GLY A CA 1
ATOM 3861 C C . GLY A 1 513 ? 4.478 16.492 -8.173 1.00 93.12 513 GLY A C 1
ATOM 3862 O O . GLY A 1 513 ? 3.889 17.430 -8.706 1.00 93.12 513 GLY A O 1
ATOM 3863 N N . SER A 1 514 ? 5.721 16.133 -8.487 1.00 94.12 514 SER A N 1
ATOM 3864 C CA . SER A 1 514 ? 6.538 16.788 -9.502 1.00 94.12 514 SER A CA 1
ATOM 3865 C C . SER A 1 514 ? 6.943 15.785 -10.582 1.00 94.12 514 SER A C 1
ATOM 3867 O O . SER A 1 514 ? 6.193 15.585 -11.544 1.00 94.12 514 SER A O 1
ATOM 3869 N N . SER A 1 515 ? 8.085 15.116 -10.422 1.00 94.81 515 SER A N 1
ATOM 3870 C CA . SER A 1 515 ? 8.694 14.325 -11.488 1.00 94.81 515 SER A CA 1
ATOM 3871 C C . SER A 1 515 ? 9.007 12.883 -11.085 1.00 94.81 515 SER A C 1
ATOM 3873 O O . SER A 1 515 ? 9.169 12.565 -9.907 1.00 94.81 515 SER A O 1
ATOM 3875 N N . ILE A 1 516 ? 9.118 11.996 -12.076 1.00 95.19 516 ILE A N 1
ATOM 3876 C CA . ILE A 1 516 ? 9.669 10.645 -11.929 1.00 95.19 516 ILE A CA 1
ATOM 3877 C C . ILE A 1 516 ? 10.961 10.580 -12.744 1.00 95.19 516 ILE A C 1
ATOM 3879 O O . ILE A 1 516 ? 10.932 10.560 -13.974 1.00 95.19 516 ILE A O 1
ATOM 3883 N N . ASN A 1 517 ? 12.100 10.558 -12.055 1.00 91.62 517 ASN A N 1
ATOM 3884 C CA . ASN A 1 517 ? 13.419 10.726 -12.658 1.00 91.62 517 ASN A CA 1
ATOM 3885 C C . ASN A 1 517 ? 14.418 9.696 -12.129 1.00 91.62 517 ASN A C 1
ATOM 3887 O O . ASN A 1 517 ? 15.093 9.902 -11.116 1.00 91.62 517 ASN A O 1
ATOM 3891 N N . ILE A 1 518 ? 14.549 8.582 -12.845 1.00 87.00 518 ILE A N 1
ATOM 3892 C CA . ILE A 1 518 ? 15.590 7.589 -12.579 1.00 87.00 518 ILE A CA 1
ATOM 3893 C C . ILE A 1 518 ? 16.704 7.777 -13.616 1.00 87.00 518 ILE A C 1
ATOM 3895 O O . ILE A 1 518 ? 16.439 7.864 -14.818 1.00 87.00 518 ILE A O 1
ATOM 3899 N N . THR A 1 519 ? 17.962 7.860 -13.185 1.00 85.94 519 THR A N 1
ATOM 3900 C CA . THR A 1 519 ? 19.092 7.926 -14.128 1.00 85.94 519 THR A CA 1
ATOM 3901 C C . THR A 1 519 ? 19.337 6.559 -14.758 1.00 85.94 519 THR A C 1
ATOM 3903 O O . THR A 1 519 ? 18.999 5.526 -14.166 1.00 85.94 519 THR A O 1
ATOM 3906 N N . ALA A 1 520 ? 19.932 6.525 -15.952 1.00 83.19 520 ALA A N 1
ATOM 3907 C CA . ALA A 1 520 ? 20.357 5.249 -16.503 1.00 83.19 520 ALA A CA 1
ATOM 3908 C C . ALA A 1 520 ? 21.487 4.662 -15.632 1.00 83.19 520 ALA A C 1
ATOM 3910 O O . ALA A 1 520 ? 22.210 5.395 -14.944 1.00 83.19 520 ALA A O 1
ATOM 3911 N N . PRO A 1 521 ? 21.653 3.333 -15.620 1.00 83.56 521 PRO A N 1
ATOM 3912 C CA . PRO A 1 521 ? 22.757 2.731 -14.891 1.00 83.56 521 PRO A CA 1
ATOM 3913 C C . PRO A 1 521 ? 24.121 3.114 -15.486 1.00 83.56 521 PRO A C 1
ATOM 3915 O O . PRO A 1 521 ? 24.223 3.340 -16.696 1.00 83.56 521 PRO A O 1
ATOM 3918 N N . PRO A 1 522 ? 25.199 3.138 -14.678 1.00 82.69 522 PRO A N 1
ATOM 3919 C CA . PRO A 1 522 ? 26.531 3.542 -15.129 1.00 82.69 522 PRO A CA 1
ATOM 3920 C C . PRO A 1 522 ? 27.046 2.768 -16.351 1.00 82.69 522 PRO A C 1
ATOM 3922 O O . PRO A 1 522 ? 27.806 3.326 -17.140 1.00 82.69 522 PRO A O 1
ATOM 3925 N N . SER A 1 523 ? 26.641 1.508 -16.542 1.00 79.25 523 SER A N 1
ATOM 3926 C CA . SER A 1 523 ? 26.987 0.717 -17.730 1.00 79.25 523 SER A CA 1
ATOM 3927 C C . SER A 1 523 ? 26.467 1.308 -19.038 1.00 79.25 523 SER A C 1
ATOM 3929 O O . SER A 1 523 ? 27.067 1.061 -20.080 1.00 79.25 523 SER A O 1
ATOM 3931 N N . TRP A 1 524 ? 25.394 2.091 -18.991 1.00 84.31 524 TRP A N 1
ATOM 3932 C CA . TRP A 1 524 ? 24.838 2.794 -20.141 1.00 84.31 524 TRP A CA 1
ATOM 3933 C C . TRP A 1 524 ? 25.422 4.204 -20.242 1.00 84.31 524 TRP A C 1
ATOM 3935 O O . TRP A 1 524 ? 25.938 4.578 -21.295 1.00 84.31 524 TRP A O 1
ATOM 3945 N N . ASP A 1 525 ? 25.424 4.951 -19.134 1.00 82.50 525 ASP A N 1
ATOM 3946 C CA . ASP A 1 525 ? 25.772 6.380 -19.118 1.00 82.50 525 ASP A CA 1
ATOM 3947 C C . ASP A 1 525 ? 27.277 6.677 -19.202 1.00 82.50 525 ASP A C 1
ATOM 3949 O O . ASP A 1 525 ? 27.667 7.750 -19.658 1.00 82.50 525 ASP A O 1
ATOM 3953 N N . ASN A 1 526 ? 28.156 5.747 -18.811 1.00 80.25 526 ASN A N 1
ATOM 3954 C CA . ASN A 1 526 ? 29.606 5.987 -18.863 1.00 80.25 526 ASN A CA 1
ATOM 3955 C C . ASN A 1 526 ? 30.217 5.815 -20.265 1.00 80.25 526 ASN A C 1
ATOM 3957 O O . ASN A 1 526 ? 31.405 6.100 -20.449 1.00 80.25 526 ASN A O 1
ATOM 3961 N N . PHE A 1 527 ? 29.455 5.332 -21.250 1.00 80.31 527 PHE A N 1
ATOM 3962 C CA . PHE A 1 527 ? 29.926 5.269 -22.631 1.00 80.31 527 PHE A CA 1
ATOM 3963 C C . PHE A 1 527 ? 29.900 6.662 -23.252 1.00 80.31 527 PHE A C 1
ATOM 3965 O O . PHE A 1 527 ? 28.858 7.306 -23.323 1.00 80.31 527 PHE A O 1
ATOM 3972 N N . SER A 1 528 ? 31.050 7.119 -23.752 1.00 85.75 528 SER A N 1
ATOM 3973 C CA . SER A 1 528 ? 31.084 8.340 -24.553 1.00 85.75 528 SER A CA 1
ATOM 3974 C C . SER A 1 528 ? 30.307 8.148 -25.855 1.00 85.75 528 SER A C 1
ATOM 3976 O O . SER A 1 528 ? 30.239 7.038 -26.391 1.00 85.75 528 SER A O 1
ATOM 3978 N N . SER A 1 529 ? 29.827 9.245 -26.438 1.00 87.88 529 SER A N 1
ATOM 3979 C CA . SER A 1 529 ? 29.240 9.254 -27.787 1.00 87.88 529 SER A CA 1
ATOM 3980 C C . SER A 1 529 ? 30.099 8.532 -28.835 1.00 87.88 529 SER A C 1
ATOM 3982 O O . SER A 1 529 ? 29.577 7.814 -29.688 1.00 87.88 529 SER A O 1
ATOM 3984 N N . SER A 1 530 ? 31.430 8.639 -28.744 1.00 89.25 530 SER A N 1
ATOM 3985 C CA . SER A 1 530 ? 32.356 7.890 -29.605 1.00 89.25 530 SER A CA 1
ATOM 3986 C C . SER A 1 530 ? 32.363 6.382 -29.334 1.00 89.25 530 SER A C 1
ATOM 3988 O O . SER A 1 530 ? 32.491 5.608 -30.277 1.00 89.25 530 SER A O 1
ATOM 3990 N N . GLY A 1 531 ? 32.228 5.962 -28.073 1.00 89.19 531 GLY A N 1
ATOM 3991 C CA . GLY A 1 531 ? 32.137 4.549 -27.702 1.00 89.19 531 GLY A CA 1
ATOM 3992 C C . GLY A 1 531 ? 30.833 3.915 -28.188 1.00 89.19 531 GLY A C 1
ATOM 3993 O O . GLY A 1 531 ? 30.849 2.805 -28.715 1.00 89.19 531 GLY A O 1
ATOM 3994 N N . TRP A 1 532 ? 29.717 4.646 -28.105 1.00 91.06 532 TRP A N 1
ATOM 3995 C CA . TRP A 1 532 ? 28.450 4.217 -28.703 1.00 91.06 532 TRP A CA 1
ATOM 3996 C C . TRP A 1 532 ? 28.539 4.097 -30.226 1.00 91.06 532 TRP A C 1
ATOM 3998 O O . TRP A 1 532 ? 28.069 3.109 -30.786 1.00 91.06 532 TRP A O 1
ATOM 4008 N N . ALA A 1 533 ? 29.184 5.053 -30.902 1.00 92.88 533 ALA A N 1
ATOM 4009 C CA . ALA A 1 533 ? 29.384 4.995 -32.350 1.00 92.88 533 ALA A CA 1
ATOM 4010 C C . ALA A 1 533 ? 30.256 3.802 -32.786 1.00 92.88 533 ALA A C 1
ATOM 4012 O O . ALA A 1 533 ? 29.969 3.170 -33.802 1.00 92.88 533 ALA A O 1
ATOM 4013 N N . GLU A 1 534 ? 31.292 3.464 -32.013 1.00 91.81 534 GLU A N 1
ATOM 4014 C CA . GLU A 1 534 ? 32.106 2.267 -32.248 1.00 91.81 534 GLU A CA 1
ATOM 4015 C C . GLU A 1 534 ? 31.263 0.993 -32.118 1.00 91.81 534 GLU A C 1
ATOM 4017 O O . GLU A 1 534 ? 31.255 0.170 -33.034 1.00 91.81 534 GLU A O 1
ATOM 4022 N N . LYS A 1 535 ? 30.474 0.869 -31.042 1.00 90.81 535 LYS A N 1
ATOM 4023 C CA . LYS A 1 535 ? 29.586 -0.286 -30.833 1.00 90.81 535 LYS A CA 1
ATOM 4024 C C . LYS A 1 535 ? 28.529 -0.426 -31.920 1.00 90.81 535 LYS A C 1
ATOM 4026 O O . LYS A 1 535 ? 28.264 -1.534 -32.377 1.00 90.81 535 LYS A O 1
ATOM 4031 N N . PHE A 1 536 ? 27.963 0.687 -32.365 1.00 94.25 536 PHE A N 1
ATOM 4032 C CA . PHE A 1 536 ? 27.023 0.694 -33.476 1.00 94.25 536 PHE A CA 1
ATOM 4033 C C . PHE A 1 536 ? 27.672 0.189 -34.773 1.00 94.25 536 PHE A C 1
ATOM 4035 O O . PHE A 1 536 ? 27.127 -0.683 -35.444 1.00 94.25 536 PHE A O 1
ATOM 4042 N N . SER A 1 537 ? 28.887 0.652 -35.085 1.00 94.94 537 SER A N 1
ATOM 4043 C CA . SER A 1 537 ? 29.625 0.212 -36.275 1.00 94.94 537 SER A CA 1
ATOM 4044 C C . SER A 1 537 ? 30.032 -1.268 -36.220 1.00 94.94 537 SER A C 1
ATOM 4046 O O . SER A 1 537 ? 30.023 -1.964 -37.244 1.00 94.94 537 SER A O 1
ATOM 4048 N N . GLU A 1 538 ? 30.369 -1.778 -35.032 1.00 94.31 538 GLU A N 1
ATOM 4049 C CA . GLU A 1 538 ? 30.614 -3.207 -34.807 1.00 94.31 538 GLU A CA 1
ATOM 4050 C C . GLU A 1 538 ? 29.360 -4.045 -35.082 1.00 94.31 538 GLU A C 1
ATOM 4052 O O . GLU A 1 538 ? 29.448 -5.072 -35.760 1.00 94.31 538 GLU A O 1
ATOM 4057 N N . TRP A 1 539 ? 28.196 -3.596 -34.608 1.00 95.31 539 TRP A N 1
ATOM 4058 C CA . TRP A 1 539 ? 26.912 -4.244 -34.871 1.00 95.31 539 TRP A CA 1
ATOM 4059 C C . TRP A 1 539 ? 26.545 -4.234 -36.362 1.00 95.31 539 TRP A C 1
ATOM 4061 O O . TRP A 1 539 ? 26.204 -5.282 -36.915 1.00 95.31 539 TRP A O 1
ATOM 4071 N N . GLU A 1 540 ? 26.694 -3.098 -37.050 1.00 95.62 540 GLU A N 1
ATOM 4072 C CA . GLU A 1 540 ? 26.473 -3.011 -38.501 1.00 95.62 540 GLU A CA 1
ATOM 4073 C C . GLU A 1 540 ? 27.390 -3.978 -39.264 1.00 95.62 540 GLU A C 1
ATOM 4075 O O . GLU A 1 540 ? 26.956 -4.689 -40.175 1.00 95.62 540 GLU A O 1
ATOM 4080 N N . SER A 1 541 ? 28.662 -4.056 -38.860 1.00 95.12 541 SER A N 1
ATOM 4081 C CA . SER A 1 541 ? 29.642 -4.976 -39.445 1.00 95.12 541 SER A CA 1
ATOM 4082 C C . SER A 1 541 ? 29.279 -6.439 -39.185 1.00 95.12 541 SER A C 1
ATOM 4084 O O . SER A 1 541 ? 29.411 -7.279 -40.079 1.00 95.12 541 SER A O 1
ATOM 4086 N N . TYR A 1 542 ? 28.796 -6.746 -37.979 1.00 94.44 542 TYR A N 1
ATOM 4087 C CA . TYR A 1 542 ? 28.297 -8.068 -37.618 1.00 94.44 542 TYR A CA 1
ATOM 4088 C C . TYR A 1 542 ? 27.103 -8.458 -38.495 1.00 94.44 542 TYR A C 1
ATOM 4090 O O . TYR A 1 542 ? 27.133 -9.515 -39.120 1.00 94.44 542 TYR A O 1
ATOM 4098 N N . ASN A 1 543 ? 26.102 -7.590 -38.641 1.00 94.88 543 ASN A N 1
ATOM 4099 C CA . ASN A 1 543 ? 24.936 -7.863 -39.483 1.00 94.88 543 ASN A CA 1
ATOM 4100 C C . ASN A 1 543 ? 25.283 -7.948 -40.977 1.00 94.88 543 ASN A C 1
ATOM 4102 O O . ASN A 1 543 ? 24.740 -8.798 -41.684 1.00 94.88 543 ASN A O 1
ATOM 4106 N N . ALA A 1 544 ? 26.241 -7.156 -41.466 1.00 95.19 544 ALA A N 1
ATOM 4107 C CA . ALA A 1 544 ? 26.760 -7.298 -42.826 1.00 95.19 544 ALA A CA 1
ATOM 4108 C C . ALA A 1 544 ? 27.426 -8.670 -43.046 1.00 95.19 544 ALA A C 1
ATOM 4110 O O . ALA A 1 544 ? 27.268 -9.287 -44.104 1.00 95.19 544 ALA A O 1
ATOM 4111 N N . TRP A 1 545 ? 28.143 -9.173 -42.037 1.00 94.69 545 TRP A N 1
ATOM 4112 C CA . TRP A 1 545 ? 28.723 -10.514 -42.048 1.00 94.69 545 TRP A CA 1
ATOM 4113 C C . TRP A 1 545 ? 27.642 -11.606 -41.994 1.00 94.69 545 TRP A C 1
ATOM 4115 O O . TRP A 1 545 ? 27.690 -12.524 -42.811 1.00 94.69 545 TRP A O 1
ATOM 4125 N N . MET A 1 546 ? 26.629 -11.481 -41.126 1.00 93.38 546 MET A N 1
ATOM 4126 C CA . MET A 1 546 ? 25.472 -12.395 -41.066 1.00 93.38 546 MET A CA 1
ATOM 4127 C C . MET A 1 546 ? 24.783 -12.500 -42.434 1.00 93.38 546 MET A C 1
ATOM 4129 O O . MET A 1 546 ? 24.596 -13.599 -42.963 1.00 93.38 546 MET A O 1
ATOM 4133 N N . ALA A 1 547 ? 24.508 -11.352 -43.059 1.00 94.44 547 ALA A N 1
ATOM 4134 C CA . ALA A 1 547 ? 23.882 -11.273 -44.373 1.00 94.44 547 ALA A CA 1
ATOM 4135 C C . ALA A 1 547 ? 24.730 -11.940 -45.472 1.00 94.44 547 ALA A C 1
ATOM 4137 O O . ALA A 1 547 ? 24.187 -12.629 -46.337 1.00 94.44 547 ALA A O 1
ATOM 4138 N N . TYR A 1 548 ? 26.061 -11.800 -45.430 1.00 94.88 548 TYR A N 1
ATOM 4139 C CA . TYR A 1 548 ? 26.967 -12.468 -46.375 1.00 94.88 548 TYR A CA 1
ATOM 4140 C C . TYR A 1 548 ? 26.869 -14.005 -46.310 1.00 94.88 548 TYR A C 1
ATOM 4142 O O . TYR A 1 548 ? 26.975 -14.668 -47.343 1.00 94.88 548 TYR A O 1
ATOM 4150 N N . TYR A 1 549 ? 26.626 -14.576 -45.125 1.00 94.56 549 TYR A N 1
ATOM 4151 C CA . TYR A 1 549 ? 26.415 -16.020 -44.939 1.00 94.56 549 TYR A CA 1
ATOM 4152 C C . TYR A 1 549 ? 24.948 -16.462 -45.079 1.00 94.56 549 TYR A C 1
ATOM 4154 O O . TYR A 1 549 ? 24.658 -17.653 -44.949 1.00 94.56 549 TYR A O 1
ATOM 4162 N N . GLY A 1 550 ? 24.035 -15.537 -45.396 1.00 93.75 550 GLY A N 1
ATOM 4163 C CA . GLY A 1 550 ? 22.605 -15.813 -45.537 1.00 93.75 550 GLY A CA 1
ATOM 4164 C C . GLY A 1 550 ? 21.901 -16.098 -44.209 1.00 93.75 550 GLY A C 1
ATOM 4165 O O . GLY A 1 550 ? 20.945 -16.870 -44.196 1.00 93.75 550 GLY A O 1
ATOM 4166 N N . TRP A 1 551 ? 22.401 -15.545 -43.102 1.00 93.81 551 TRP A N 1
ATOM 4167 C CA . TRP A 1 551 ? 21.768 -15.619 -41.783 1.00 93.81 551 TRP A CA 1
ATOM 4168 C C . TRP A 1 551 ? 20.939 -14.361 -41.510 1.00 93.81 551 TRP A C 1
ATOM 4170 O O . TRP A 1 551 ? 21.214 -13.300 -42.074 1.00 93.81 551 TRP A O 1
ATOM 4180 N N . ASP A 1 552 ? 19.934 -14.492 -40.643 1.00 90.62 552 ASP A N 1
ATOM 4181 C CA . ASP A 1 552 ? 19.074 -13.377 -40.245 1.00 90.62 552 ASP A CA 1
ATOM 4182 C C . ASP A 1 552 ? 19.871 -12.329 -39.454 1.00 90.62 552 ASP A C 1
ATOM 4184 O O . ASP A 1 552 ? 20.781 -12.661 -38.686 1.00 90.62 552 ASP A O 1
ATOM 4188 N N . SER A 1 553 ? 19.537 -11.053 -39.654 1.00 89.00 553 SER A N 1
ATOM 4189 C CA . SER A 1 553 ? 20.105 -9.956 -38.872 1.00 89.00 553 SER A CA 1
ATOM 4190 C C . SER A 1 553 ? 19.675 -10.055 -37.413 1.00 89.00 553 SER A C 1
ATOM 4192 O O . SER A 1 553 ? 18.565 -10.485 -37.104 1.00 89.00 553 SER A O 1
ATOM 4194 N N . VAL A 1 554 ? 20.550 -9.612 -36.516 1.00 88.25 554 VAL A N 1
ATOM 4195 C CA . VAL A 1 554 ? 20.246 -9.501 -35.091 1.00 88.25 554 VAL A CA 1
ATOM 4196 C C . VAL A 1 554 ? 19.934 -8.048 -34.768 1.00 88.25 554 VAL A C 1
ATOM 4198 O O . VAL A 1 554 ? 20.683 -7.146 -35.141 1.00 88.25 554 VAL A O 1
ATOM 4201 N N . GLU A 1 555 ? 18.840 -7.842 -34.051 1.00 89.25 555 GLU A N 1
ATOM 4202 C CA . GLU A 1 555 ? 18.404 -6.548 -33.531 1.00 89.25 555 GLU A CA 1
ATOM 4203 C C . GLU A 1 555 ? 19.460 -5.913 -32.605 1.00 89.25 555 GLU A C 1
ATOM 4205 O O . GLU A 1 555 ? 20.107 -6.625 -31.830 1.00 89.25 555 GLU A O 1
ATOM 4210 N N . PHE A 1 556 ? 19.639 -4.587 -32.653 1.00 90.38 556 PHE A N 1
ATOM 4211 C CA . PHE A 1 556 ? 20.721 -3.903 -31.928 1.00 90.38 556 PHE A CA 1
ATOM 4212 C C . PHE A 1 556 ? 20.686 -4.135 -30.408 1.00 90.38 556 PHE A C 1
ATOM 4214 O O . PHE A 1 556 ? 21.703 -4.512 -29.823 1.00 90.38 556 PHE A O 1
ATOM 4221 N N . ALA A 1 557 ? 19.520 -4.012 -29.763 1.00 87.62 557 ALA A N 1
ATOM 4222 C CA . ALA A 1 557 ? 19.367 -4.276 -28.330 1.00 87.62 557 ALA A CA 1
ATOM 4223 C C . ALA A 1 557 ? 19.716 -5.735 -27.981 1.00 87.62 557 ALA A C 1
ATOM 4225 O O . ALA A 1 557 ? 20.467 -5.997 -27.039 1.00 87.62 557 ALA A O 1
ATOM 4226 N N . THR A 1 558 ? 19.244 -6.691 -28.789 1.00 84.69 558 THR A N 1
ATOM 4227 C CA . THR A 1 558 ? 19.551 -8.122 -28.624 1.00 84.69 558 THR A CA 1
ATOM 4228 C C . THR A 1 558 ? 21.048 -8.384 -28.754 1.00 84.69 558 THR A C 1
ATOM 4230 O O . THR A 1 558 ? 21.616 -9.137 -27.961 1.00 84.69 558 THR A O 1
ATOM 4233 N N . TRP A 1 559 ? 21.714 -7.735 -29.710 1.00 89.38 559 TRP A N 1
ATOM 4234 C CA . TRP A 1 559 ? 23.15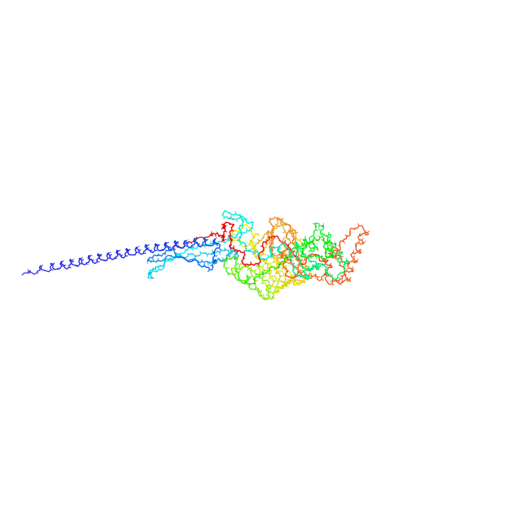7 -7.847 -29.884 1.00 89.38 559 TRP A CA 1
ATOM 4235 C C . TRP A 1 559 ? 23.921 -7.304 -28.671 1.00 89.38 559 TRP A C 1
ATOM 4237 O O . TRP A 1 559 ? 24.774 -8.020 -28.153 1.00 89.38 559 TRP A O 1
ATOM 4247 N N . LEU A 1 560 ? 23.559 -6.119 -28.155 1.00 87.12 560 LEU A N 1
ATOM 4248 C CA . LEU A 1 560 ? 24.168 -5.530 -26.949 1.00 87.12 560 LEU A CA 1
ATOM 4249 C C . LEU A 1 560 ? 24.043 -6.441 -25.719 1.00 87.12 560 LEU A C 1
ATOM 4251 O O . LEU A 1 560 ? 24.950 -6.484 -24.884 1.00 87.12 560 LEU A O 1
ATOM 4255 N N . SER A 1 561 ? 22.945 -7.191 -25.607 1.00 81.81 561 SER A N 1
ATOM 4256 C CA . SER A 1 561 ? 22.723 -8.123 -24.494 1.00 81.81 561 SER A CA 1
ATOM 4257 C C . SER A 1 561 ? 23.663 -9.327 -24.486 1.00 81.81 561 SER A C 1
ATOM 4259 O O . SER A 1 561 ? 23.828 -9.989 -23.462 1.00 81.81 561 SER A O 1
ATOM 4261 N N . SER A 1 562 ? 24.306 -9.623 -25.614 1.00 83.00 562 SER A N 1
ATOM 4262 C CA . SER A 1 562 ? 25.210 -10.757 -25.723 1.00 83.00 562 SER A CA 1
ATOM 4263 C C . SER A 1 562 ? 26.576 -10.410 -25.153 1.00 83.00 562 SER A C 1
ATOM 4265 O O . SER A 1 562 ? 27.214 -9.464 -25.590 1.00 83.00 562 SER A O 1
ATOM 4267 N N . TYR A 1 563 ? 27.123 -11.231 -24.258 1.00 81.12 563 TYR A N 1
ATOM 4268 C CA . TYR A 1 563 ? 28.519 -11.073 -23.823 1.00 81.12 563 TYR A CA 1
ATOM 4269 C C . TYR A 1 563 ? 29.518 -11.139 -25.000 1.00 81.12 563 TYR A C 1
ATOM 4271 O O . TYR A 1 563 ? 30.610 -10.580 -24.933 1.00 81.12 563 TYR A O 1
ATOM 4279 N N . LEU A 1 564 ? 29.123 -11.769 -26.116 1.00 82.69 564 LEU A N 1
ATOM 4280 C CA . LEU A 1 564 ? 29.916 -11.854 -27.341 1.00 82.69 564 LEU A CA 1
ATOM 4281 C C . LEU A 1 564 ? 29.996 -10.535 -28.122 1.00 82.69 564 LEU A C 1
ATOM 4283 O O . LEU A 1 564 ? 30.801 -10.466 -29.043 1.00 82.69 564 LEU A O 1
ATOM 4287 N N . SER A 1 565 ? 29.219 -9.498 -27.800 1.00 85.69 565 SER A N 1
ATOM 4288 C CA . SER A 1 565 ? 29.396 -8.158 -28.389 1.00 85.69 565 SER A CA 1
ATOM 4289 C C . SER A 1 565 ? 30.434 -7.312 -27.635 1.00 85.69 565 SER A C 1
ATOM 4291 O O . SER A 1 565 ? 30.757 -6.189 -28.031 1.00 85.69 565 SER A O 1
ATOM 4293 N N . TRP A 1 566 ? 30.995 -7.841 -26.542 1.00 83.06 566 TRP A N 1
ATOM 4294 C CA . TRP A 1 566 ? 31.896 -7.120 -25.644 1.00 83.06 566 TRP A CA 1
ATOM 4295 C C . TRP A 1 566 ? 33.278 -7.788 -25.604 1.00 83.06 566 TRP A C 1
ATOM 4297 O O . TRP A 1 566 ? 33.531 -8.707 -24.831 1.00 83.06 566 TRP A O 1
ATOM 4307 N N . TRP A 1 567 ? 34.198 -7.329 -26.461 1.00 69.94 567 TRP A N 1
ATOM 4308 C CA . TRP A 1 567 ? 35.585 -7.816 -26.544 1.00 69.94 567 TRP A CA 1
ATOM 4309 C C . TRP A 1 567 ? 36.542 -6.738 -25.991 1.00 69.94 567 TRP A C 1
ATOM 4311 O O . TRP A 1 567 ? 36.331 -5.557 -26.249 1.00 69.94 567 TRP A O 1
ATOM 4321 N N . GLY A 1 568 ? 37.585 -7.126 -25.241 1.00 64.50 568 GLY A N 1
ATOM 4322 C CA . GLY A 1 568 ? 38.597 -6.214 -24.661 1.00 64.50 568 GLY A CA 1
ATOM 4323 C C . GLY A 1 568 ? 38.747 -6.280 -23.128 1.00 64.50 568 GLY A C 1
ATOM 4324 O O . GLY A 1 568 ? 37.758 -6.300 -22.406 1.00 64.50 568 GLY A O 1
ATOM 4325 N N . ASP A 1 569 ? 39.987 -6.316 -22.628 1.00 51.31 569 ASP A N 1
ATOM 4326 C CA . ASP A 1 569 ? 40.316 -6.595 -21.217 1.00 51.31 569 ASP A CA 1
ATOM 4327 C C . ASP A 1 569 ? 39.635 -5.641 -20.207 1.00 51.31 569 ASP A C 1
ATOM 4329 O O . ASP A 1 569 ? 39.848 -4.429 -20.239 1.00 51.31 569 ASP A O 1
ATOM 4333 N N . GLY A 1 570 ? 38.887 -6.201 -19.243 1.00 57.47 570 GLY A N 1
ATOM 4334 C CA . GLY A 1 570 ? 38.490 -5.509 -18.005 1.00 57.47 570 GLY A CA 1
ATOM 4335 C C . GLY A 1 570 ? 37.073 -4.922 -17.949 1.00 57.47 570 GLY A C 1
ATOM 4336 O O . GLY A 1 570 ? 36.747 -4.270 -16.957 1.00 57.47 570 GLY A O 1
ATOM 4337 N N . ASN A 1 571 ? 36.219 -5.154 -18.954 1.00 65.56 571 ASN A N 1
ATOM 4338 C CA . ASN A 1 571 ? 34.814 -4.724 -18.924 1.00 65.56 571 ASN A CA 1
ATOM 4339 C C . ASN A 1 571 ? 33.908 -5.816 -18.292 1.00 65.56 571 ASN A C 1
ATOM 4341 O O . ASN A 1 571 ? 33.885 -6.942 -18.789 1.00 65.56 571 ASN A O 1
ATOM 4345 N N . PRO A 1 572 ? 33.113 -5.523 -17.241 1.00 65.62 572 PRO A N 1
ATOM 4346 C CA . PRO A 1 572 ? 32.158 -6.479 -16.663 1.00 65.62 572 PRO A CA 1
ATOM 4347 C C . PRO A 1 572 ? 31.180 -7.100 -17.680 1.00 65.62 572 PRO A C 1
ATOM 4349 O O . PRO A 1 572 ? 30.789 -8.260 -17.533 1.00 65.62 572 PRO A O 1
ATOM 4352 N N . MET A 1 573 ? 30.845 -6.373 -18.752 1.00 74.12 573 MET A N 1
ATOM 4353 C CA . MET A 1 573 ? 29.962 -6.830 -19.835 1.00 74.12 573 MET A CA 1
ATOM 4354 C C . MET A 1 573 ? 30.532 -8.006 -20.637 1.00 74.12 573 MET A C 1
ATOM 4356 O O . MET A 1 573 ? 29.782 -8.707 -21.307 1.00 74.12 573 MET A O 1
ATOM 4360 N N . GLN A 1 574 ? 31.835 -8.292 -20.548 1.00 73.62 574 GLN A N 1
ATOM 4361 C CA . GLN A 1 574 ? 32.410 -9.498 -21.160 1.00 73.62 574 GLN A CA 1
ATOM 4362 C C . GLN A 1 574 ? 31.880 -10.792 -20.539 1.00 73.62 574 GLN A C 1
ATOM 4364 O O . GLN A 1 574 ? 31.958 -11.855 -21.152 1.00 73.62 574 GLN A O 1
ATOM 4369 N N . THR A 1 575 ? 31.386 -10.710 -19.304 1.00 68.38 575 THR A N 1
ATOM 4370 C CA . THR A 1 575 ? 30.878 -11.875 -18.579 1.00 68.38 575 THR A CA 1
ATOM 4371 C C . THR A 1 575 ? 29.382 -12.062 -18.819 1.00 68.38 575 THR A C 1
ATOM 4373 O O . THR A 1 575 ? 28.919 -13.194 -18.929 1.00 68.38 575 THR A O 1
ATOM 4376 N N . TYR A 1 576 ? 28.628 -10.962 -18.927 1.00 69.81 576 TYR A N 1
ATOM 4377 C CA . TYR A 1 576 ? 27.161 -10.994 -18.864 1.00 69.81 576 TYR A CA 1
ATOM 4378 C C . TYR A 1 576 ? 26.449 -10.222 -19.983 1.00 69.81 576 TYR A C 1
ATOM 4380 O O . TYR A 1 576 ? 25.223 -10.207 -20.014 1.00 69.81 576 TYR A O 1
ATOM 4388 N N . GLY A 1 577 ? 27.190 -9.593 -20.898 1.00 77.81 577 GLY A N 1
ATOM 4389 C CA . GLY A 1 577 ? 26.643 -8.644 -21.865 1.00 77.81 577 GLY A CA 1
ATOM 4390 C C . GLY A 1 577 ? 26.180 -7.342 -21.216 1.00 77.81 577 GLY A C 1
ATOM 4391 O O . GLY A 1 577 ? 26.444 -7.079 -20.039 1.00 77.81 577 GLY A O 1
ATOM 4392 N N . MET A 1 578 ? 25.490 -6.509 -21.992 1.00 80.38 578 MET A N 1
ATOM 4393 C CA . MET A 1 578 ? 24.795 -5.340 -21.464 1.00 80.38 578 MET A CA 1
ATOM 4394 C C . MET A 1 578 ? 23.433 -5.769 -20.919 1.00 80.38 578 MET A C 1
ATOM 4396 O O . MET A 1 578 ? 22.615 -6.349 -21.628 1.00 80.38 578 MET A O 1
ATOM 4400 N N . GLY A 1 579 ? 23.181 -5.502 -19.640 1.00 76.12 579 GLY A N 1
ATOM 4401 C CA . GLY A 1 579 ? 21.918 -5.884 -19.017 1.00 76.12 579 GLY A CA 1
ATOM 4402 C C . GLY A 1 579 ? 20.741 -5.137 -19.645 1.00 76.12 579 GLY A C 1
ATOM 4403 O O . GLY A 1 579 ? 20.711 -3.911 -19.605 1.00 76.12 579 GLY A O 1
ATOM 4404 N N . LEU A 1 580 ? 19.764 -5.875 -20.175 1.00 78.75 580 LEU A N 1
ATOM 4405 C CA . LEU A 1 580 ? 18.511 -5.318 -20.702 1.00 78.75 580 LEU A CA 1
ATOM 4406 C C . LEU A 1 580 ? 17.357 -5.357 -19.694 1.00 78.75 580 LEU A C 1
ATOM 4408 O O . LEU A 1 580 ? 16.403 -4.600 -19.829 1.00 78.75 580 LEU A O 1
ATOM 4412 N N . GLU A 1 581 ? 17.431 -6.223 -18.678 1.00 77.44 581 GLU A N 1
ATOM 4413 C CA . GLU A 1 581 ? 16.382 -6.307 -17.654 1.00 77.44 581 GLU A CA 1
ATOM 4414 C C . GLU A 1 581 ? 16.229 -4.963 -16.921 1.00 77.44 581 GLU A C 1
ATOM 4416 O O . GLU A 1 581 ? 17.247 -4.321 -16.658 1.00 77.44 581 GLU A O 1
ATOM 4421 N N . PRO A 1 582 ? 15.023 -4.533 -16.532 1.00 81.62 582 PRO A N 1
ATOM 4422 C CA . PRO A 1 582 ? 14.844 -3.251 -15.854 1.00 81.62 582 PRO A CA 1
ATOM 4423 C C . PRO A 1 582 ? 15.508 -3.252 -14.473 1.00 81.62 582 PRO A C 1
ATOM 4425 O O . PRO A 1 582 ? 15.336 -4.240 -13.767 1.00 81.62 582 PRO A O 1
ATOM 4428 N N . THR A 1 583 ? 16.256 -2.197 -14.108 1.00 82.88 583 THR A N 1
ATOM 4429 C CA . THR A 1 583 ? 16.726 -1.847 -12.744 1.00 82.88 583 THR A CA 1
ATOM 4430 C C . THR A 1 583 ? 15.647 -1.158 -11.932 1.00 82.88 583 THR A C 1
ATOM 4432 O O . THR A 1 583 ? 15.562 -1.372 -10.727 1.00 82.88 583 THR A O 1
ATOM 4435 N N . PHE A 1 584 ? 14.798 -0.387 -12.601 1.00 88.00 584 PHE A N 1
ATOM 4436 C CA . PHE A 1 584 ? 13.603 0.210 -12.033 1.00 88.00 584 PHE A CA 1
ATOM 4437 C C . PHE A 1 584 ? 12.373 -0.346 -12.734 1.00 88.00 584 PHE A C 1
ATOM 4439 O O . PHE A 1 584 ? 12.279 -0.270 -13.962 1.00 88.00 584 PHE A O 1
ATOM 4446 N N . HIS A 1 585 ? 11.436 -0.885 -11.962 1.00 87.06 585 HIS A N 1
ATOM 4447 C CA . HIS A 1 585 ? 10.217 -1.460 -12.508 1.00 87.06 585 HIS A CA 1
ATOM 4448 C C . HIS A 1 585 ? 9.009 -1.081 -11.656 1.00 87.06 585 HIS A C 1
ATOM 4450 O O . HIS A 1 585 ? 8.924 -1.436 -10.483 1.00 87.06 585 HIS A O 1
ATOM 4456 N N . ILE A 1 586 ? 8.054 -0.378 -12.261 1.00 89.25 586 ILE A N 1
ATOM 4457 C CA . ILE A 1 586 ? 6.714 -0.213 -11.696 1.00 89.25 586 ILE A CA 1
ATOM 4458 C C . ILE A 1 586 ? 5.801 -1.267 -12.310 1.00 89.25 586 ILE A C 1
ATOM 4460 O O . ILE A 1 586 ? 5.534 -1.251 -13.510 1.00 89.25 586 ILE A O 1
ATOM 4464 N N . TYR A 1 587 ? 5.309 -2.168 -11.478 1.00 83.25 587 TYR A N 1
ATOM 4465 C CA . TYR A 1 587 ? 4.277 -3.126 -11.819 1.00 83.25 587 TYR A CA 1
ATOM 4466 C C . TYR A 1 587 ? 2.957 -2.603 -11.291 1.00 83.25 587 TYR A C 1
ATOM 4468 O O . TYR A 1 587 ? 2.874 -2.173 -10.143 1.00 83.25 587 TYR A O 1
ATOM 4476 N N . ARG A 1 588 ? 1.895 -2.730 -12.079 1.00 72.62 588 ARG A N 1
ATOM 4477 C CA . ARG A 1 588 ? 0.540 -2.543 -11.574 1.00 72.62 588 ARG A CA 1
ATOM 4478 C C . ARG A 1 588 ? -0.051 -3.893 -11.146 1.00 72.62 588 ARG A C 1
ATOM 4480 O O . ARG A 1 588 ? -0.620 -4.587 -11.991 1.00 72.62 588 ARG A O 1
ATOM 4487 N N . PRO A 1 589 ? 0.056 -4.310 -9.871 1.00 57.59 589 PRO A N 1
ATOM 4488 C CA . PRO A 1 589 ? -0.736 -5.423 -9.382 1.00 57.59 589 PRO A CA 1
ATOM 4489 C C . PRO A 1 589 ? -2.220 -5.037 -9.340 1.00 57.59 589 PRO A C 1
ATOM 4491 O O . PRO A 1 589 ? -2.597 -3.865 -9.315 1.00 57.59 589 PRO A O 1
ATOM 4494 N N . SER A 1 590 ? -3.055 -6.069 -9.360 1.00 54.75 590 SER A N 1
ATOM 4495 C CA . SER A 1 590 ? -4.515 -6.017 -9.347 1.00 54.75 590 SER A CA 1
ATOM 4496 C C . SER A 1 590 ? -5.118 -5.053 -8.314 1.00 54.75 590 SER A C 1
ATOM 4498 O O . SER A 1 590 ? -4.591 -4.911 -7.213 1.00 54.75 590 SER A O 1
ATOM 4500 N N . ASN A 1 591 ? -6.265 -4.483 -8.708 1.00 53.09 591 ASN A N 1
ATOM 4501 C CA . ASN A 1 591 ? -7.260 -3.603 -8.063 1.00 53.09 591 ASN A CA 1
ATOM 4502 C C . ASN A 1 591 ? -7.452 -3.670 -6.526 1.00 53.09 591 ASN A C 1
ATOM 4504 O O . ASN A 1 591 ? -8.586 -3.762 -6.057 1.00 53.09 591 ASN A O 1
ATOM 4508 N N . SER A 1 592 ? -6.398 -3.609 -5.716 1.00 59.34 592 SER A N 1
ATOM 4509 C CA . SER A 1 592 ? -6.563 -3.410 -4.274 1.00 59.34 592 SER A CA 1
ATOM 4510 C C . SER A 1 592 ? -6.997 -1.965 -4.028 1.00 59.34 592 SER A C 1
ATOM 4512 O O . SER A 1 592 ? -6.289 -1.024 -4.379 1.00 59.34 592 SER A O 1
ATOM 4514 N N . ASN A 1 593 ? -8.195 -1.786 -3.465 1.00 75.00 593 ASN A N 1
ATOM 4515 C CA . ASN A 1 593 ? -8.723 -0.465 -3.135 1.00 75.00 593 ASN A CA 1
ATOM 4516 C C . ASN A 1 593 ? -7.779 0.208 -2.127 1.00 75.00 593 ASN A C 1
ATOM 4518 O O . ASN A 1 593 ? -7.598 -0.305 -1.023 1.00 75.00 593 ASN A O 1
ATOM 4522 N N . CYS A 1 594 ? -7.171 1.344 -2.474 1.00 85.56 594 CYS A N 1
ATOM 4523 C CA . CYS A 1 594 ? -6.380 2.131 -1.531 1.00 85.56 594 CYS A CA 1
ATOM 4524 C C . CYS A 1 594 ? -7.149 3.386 -1.104 1.00 85.56 594 CYS A C 1
ATOM 4526 O O . CYS A 1 594 ? -7.750 4.080 -1.925 1.00 85.56 594 CYS A O 1
ATOM 4528 N N . VAL A 1 595 ? -7.104 3.691 0.192 1.00 89.25 595 VAL A N 1
ATOM 4529 C CA . VAL A 1 595 ? -7.642 4.920 0.788 1.00 89.25 595 VAL A CA 1
ATOM 4530 C C . VAL A 1 595 ? -6.470 5.757 1.282 1.00 89.25 595 VAL A C 1
ATOM 4532 O O . VAL A 1 595 ? -5.549 5.233 1.897 1.00 89.25 595 VAL A O 1
ATOM 4535 N N . LEU A 1 596 ? -6.494 7.064 1.015 1.00 89.31 596 LEU A N 1
ATOM 4536 C CA . LEU A 1 596 ? -5.339 7.941 1.226 1.00 89.31 596 LEU A CA 1
ATOM 4537 C C . LEU A 1 596 ? -4.944 8.098 2.701 1.00 89.31 596 LEU A C 1
ATOM 4539 O O . LEU A 1 596 ? -3.758 8.136 3.022 1.00 89.31 596 LEU A O 1
ATOM 4543 N N . GLN A 1 597 ? -5.923 8.230 3.597 1.00 91.50 597 GLN A N 1
ATOM 4544 C CA . GLN A 1 597 ? -5.689 8.503 5.015 1.00 91.50 597 GLN A CA 1
ATOM 4545 C C . GLN A 1 597 ? -6.751 7.825 5.895 1.00 91.50 597 GLN A C 1
ATOM 4547 O O . GLN A 1 597 ? -7.877 7.634 5.439 1.00 91.50 597 GLN A O 1
ATOM 4552 N N . PRO A 1 598 ? -6.428 7.492 7.156 1.00 91.56 598 PRO A N 1
ATOM 4553 C CA . PRO A 1 598 ? -7.423 7.054 8.130 1.00 91.56 598 PRO A CA 1
ATOM 4554 C C . PRO A 1 598 ? -8.339 8.219 8.589 1.00 91.56 598 PRO A C 1
ATOM 4556 O O . PRO A 1 598 ? -7.921 9.382 8.530 1.00 91.56 598 PRO A O 1
ATOM 4559 N N . PRO A 1 599 ? -9.550 7.935 9.112 1.00 93.00 599 PRO A N 1
ATOM 4560 C CA . PRO A 1 599 ? -10.147 6.608 9.274 1.00 93.00 599 PRO A CA 1
ATOM 4561 C C . PRO A 1 599 ? -10.530 5.965 7.941 1.00 93.00 599 PRO A C 1
ATOM 4563 O O . PRO A 1 599 ? -10.850 6.648 6.977 1.00 93.00 599 PRO A O 1
ATOM 4566 N N . LEU A 1 600 ? -10.471 4.634 7.895 1.00 91.44 600 LEU A N 1
ATOM 4567 C CA . LEU A 1 600 ? -10.786 3.854 6.695 1.00 91.44 600 LEU A CA 1
ATOM 4568 C C . LEU A 1 600 ? -12.297 3.705 6.494 1.00 91.44 600 LEU A C 1
ATOM 4570 O O . LEU A 1 600 ? -12.759 3.549 5.364 1.00 91.44 600 LEU A O 1
ATOM 4574 N N . PHE A 1 601 ? -13.046 3.753 7.598 1.00 93.12 601 PHE A N 1
ATOM 4575 C CA . PHE A 1 601 ? -14.483 3.531 7.620 1.00 93.12 601 PHE A CA 1
ATOM 4576 C C . PHE A 1 601 ? -15.228 4.634 8.360 1.00 93.12 601 PHE A C 1
ATOM 4578 O O . PHE A 1 601 ? -14.707 5.235 9.303 1.00 93.12 601 PHE A O 1
ATOM 4585 N N . ARG A 1 602 ? -16.478 4.837 7.963 1.00 92.62 602 ARG A N 1
ATOM 4586 C CA . ARG A 1 602 ? -17.413 5.802 8.545 1.00 92.62 602 ARG A CA 1
ATOM 4587 C C . ARG A 1 602 ? -18.802 5.172 8.671 1.00 92.62 602 ARG A C 1
ATOM 4589 O O . ARG A 1 602 ? -19.077 4.201 7.963 1.00 92.62 602 ARG A O 1
ATOM 4596 N N . PRO A 1 603 ? -19.686 5.687 9.542 1.00 91.44 603 PRO A N 1
ATOM 4597 C CA . PRO A 1 603 ? -21.050 5.189 9.597 1.00 91.44 603 PRO A CA 1
ATOM 4598 C C . PRO A 1 603 ? -21.757 5.501 8.277 1.00 91.44 603 PRO A C 1
ATOM 4600 O O . PRO A 1 603 ? -21.709 6.635 7.793 1.00 91.44 603 PRO A O 1
ATOM 4603 N N . SER A 1 604 ? -22.449 4.516 7.710 1.00 89.88 604 SER A N 1
ATOM 4604 C CA . SER A 1 604 ? -23.213 4.755 6.493 1.00 89.88 604 SER A CA 1
ATOM 4605 C C . SER A 1 604 ? -24.353 5.751 6.742 1.00 89.88 604 SER A C 1
ATOM 4607 O O . SER A 1 604 ? -25.030 5.666 7.776 1.00 89.88 604 SER A O 1
ATOM 4609 N N . PRO A 1 605 ? -24.650 6.649 5.786 1.00 87.06 605 PRO A N 1
ATOM 4610 C CA . PRO A 1 605 ? -25.878 7.441 5.817 1.00 87.06 605 PRO A CA 1
ATOM 4611 C C . PRO A 1 605 ? -27.152 6.593 5.618 1.00 87.06 605 PRO A C 1
ATOM 4613 O O . PRO A 1 605 ? -28.249 7.090 5.874 1.00 87.06 605 PRO A O 1
ATOM 4616 N N . GLY A 1 606 ? -27.016 5.328 5.205 1.00 87.50 606 GLY A N 1
ATOM 4617 C CA . GLY A 1 606 ? -28.113 4.467 4.773 1.00 87.50 606 GLY A CA 1
ATOM 4618 C C . GLY A 1 606 ? -28.477 4.682 3.303 1.00 87.50 606 GLY A C 1
ATOM 4619 O O . GLY A 1 606 ? -27.899 5.527 2.620 1.00 87.50 606 GLY A O 1
ATOM 4620 N N . ASN A 1 607 ? -29.436 3.898 2.816 1.00 85.12 607 ASN A N 1
ATOM 4621 C CA . ASN A 1 607 ? -30.004 4.071 1.479 1.00 85.12 607 ASN A CA 1
ATOM 4622 C C . ASN A 1 607 ? -30.909 5.319 1.400 1.00 85.12 607 ASN A C 1
ATOM 4624 O O . ASN A 1 607 ? -31.095 6.040 2.381 1.00 85.12 607 ASN A O 1
ATOM 4628 N N . ASP A 1 608 ? -31.552 5.549 0.252 1.00 82.88 608 ASP A N 1
ATOM 4629 C CA . ASP A 1 608 ? -32.470 6.684 0.040 1.00 82.88 608 ASP A CA 1
ATOM 4630 C C . ASP A 1 608 ? -33.630 6.768 1.060 1.00 82.88 608 ASP A C 1
ATOM 4632 O O . ASP A 1 608 ? -34.243 7.824 1.230 1.00 82.88 608 ASP A O 1
ATOM 4636 N N . SER A 1 609 ? -33.952 5.662 1.741 1.00 82.81 609 SER A N 1
ATOM 4637 C CA . SER A 1 609 ? -34.980 5.587 2.791 1.00 82.81 609 SER A CA 1
ATOM 4638 C C . SER A 1 609 ? -34.408 5.680 4.214 1.00 82.81 609 SER A C 1
ATOM 4640 O O . SER A 1 609 ? -35.166 5.616 5.182 1.00 82.81 609 SER A O 1
ATOM 4642 N N . GLY A 1 610 ? -33.089 5.842 4.356 1.00 80.50 610 GLY A N 1
ATOM 4643 C CA . GLY A 1 610 ? -32.365 5.825 5.628 1.00 80.50 610 GLY A CA 1
ATOM 4644 C C . GLY A 1 610 ? -32.207 4.427 6.233 1.00 80.50 610 GLY A C 1
ATOM 4645 O O . GLY A 1 610 ? -31.776 4.299 7.380 1.00 80.50 610 GLY A O 1
ATOM 4646 N N . GLU A 1 611 ? -32.562 3.370 5.499 1.00 83.06 611 GLU A N 1
ATOM 4647 C CA . GLU A 1 611 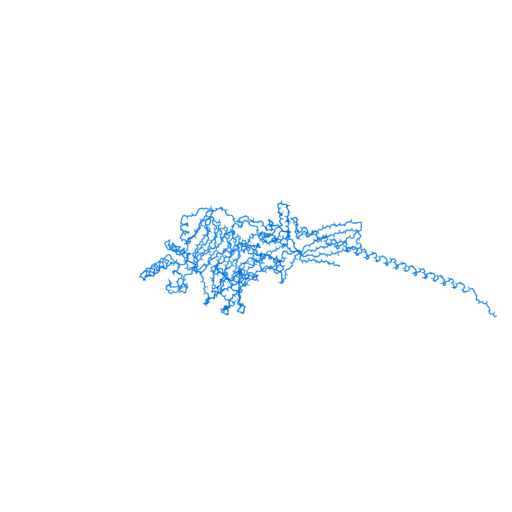? -32.357 1.998 5.955 1.00 83.06 611 GLU A CA 1
ATOM 4648 C C . GLU A 1 611 ? -30.875 1.631 5.827 1.00 83.06 611 GLU A C 1
ATOM 4650 O O . GLU A 1 611 ? -30.193 2.031 4.883 1.00 83.06 611 GLU A O 1
ATOM 4655 N N . GLY A 1 612 ? -30.355 0.896 6.809 1.00 82.50 612 GLY A N 1
ATOM 4656 C CA . GLY A 1 612 ? -28.927 0.594 6.877 1.00 82.50 612 GLY A CA 1
ATOM 4657 C C . GLY A 1 612 ? -28.050 1.773 7.319 1.00 82.50 612 GLY A C 1
ATOM 4658 O O . GLY A 1 612 ? -26.834 1.682 7.192 1.00 82.50 612 GLY A O 1
ATOM 4659 N N . ALA A 1 613 ? -28.604 2.864 7.848 1.00 88.12 613 ALA A N 1
ATOM 4660 C CA . ALA A 1 613 ? -27.785 3.918 8.450 1.00 88.12 613 ALA A CA 1
ATOM 4661 C C . ALA A 1 613 ? -26.980 3.399 9.663 1.00 88.12 613 ALA A C 1
ATOM 4663 O O . ALA A 1 613 ? -27.442 2.508 10.371 1.00 88.12 613 ALA A O 1
ATOM 4664 N N . GLY A 1 614 ? -25.807 3.985 9.923 1.00 90.62 614 GLY A N 1
ATOM 4665 C CA . GLY A 1 614 ? -24.916 3.630 11.034 1.00 90.62 614 GLY A CA 1
ATOM 4666 C C . GLY A 1 614 ? -23.888 2.563 10.681 1.00 90.62 614 GLY A C 1
ATOM 4667 O O . GLY A 1 614 ? -23.534 2.425 9.519 1.00 90.62 614 GLY A O 1
ATOM 4668 N N . TYR A 1 615 ? -23.381 1.834 11.675 1.00 91.06 615 TYR A N 1
ATOM 4669 C CA . TYR A 1 615 ? -22.442 0.724 11.482 1.00 91.06 615 TYR A CA 1
ATOM 4670 C C . TYR A 1 615 ? -23.128 -0.634 11.635 1.00 91.06 615 TYR A C 1
ATOM 4672 O O . TYR A 1 615 ? -24.098 -0.782 12.381 1.00 91.06 615 TYR A O 1
ATOM 4680 N N . ARG A 1 616 ? -22.568 -1.670 11.005 1.00 89.19 616 ARG A N 1
ATOM 4681 C CA . ARG A 1 616 ? -22.997 -3.056 11.215 1.00 89.19 616 ARG A CA 1
ATOM 4682 C C . ARG A 1 616 ? -22.110 -3.746 12.252 1.00 89.19 616 ARG A C 1
ATOM 4684 O O . ARG A 1 616 ? -20.908 -3.881 12.057 1.00 89.19 616 ARG A O 1
ATOM 4691 N N . TRP A 1 617 ? -22.726 -4.241 13.322 1.00 90.06 617 TRP A N 1
ATOM 4692 C CA . TRP A 1 617 ? -22.041 -4.929 14.420 1.00 90.06 617 TRP A CA 1
ATOM 4693 C C . TRP A 1 617 ? -22.538 -6.359 14.590 1.00 90.06 617 TRP A C 1
ATOM 4695 O O . TRP A 1 617 ? -23.738 -6.618 14.487 1.00 90.06 617 TRP A O 1
ATOM 4705 N N . GLU A 1 618 ? -21.623 -7.260 14.925 1.00 88.69 618 GLU A N 1
ATOM 4706 C CA . GLU A 1 618 ? -21.902 -8.646 15.292 1.00 88.69 618 GLU A CA 1
ATOM 4707 C C . GLU A 1 618 ? -21.488 -8.909 16.744 1.00 88.69 618 GLU A C 1
ATOM 4709 O O . GLU A 1 618 ? -20.407 -8.508 17.169 1.00 88.69 618 GLU A O 1
ATOM 4714 N N . ILE A 1 619 ? -22.335 -9.583 17.527 1.00 91.50 619 ILE A N 1
ATOM 4715 C CA . ILE A 1 619 ? -22.010 -9.939 18.915 1.00 91.50 619 ILE A CA 1
ATOM 4716 C C . ILE A 1 619 ? -21.262 -11.271 18.927 1.00 91.50 619 ILE A C 1
ATOM 4718 O O . ILE A 1 619 ? -21.830 -12.303 18.582 1.00 91.50 619 ILE A O 1
ATOM 4722 N N . LEU A 1 620 ? -20.022 -11.262 19.411 1.00 90.06 620 LEU A N 1
ATOM 4723 C CA . LEU A 1 620 ? -19.196 -12.467 19.529 1.00 90.06 620 LEU A CA 1
ATOM 4724 C C . LEU A 1 620 ? -19.388 -13.192 20.863 1.00 90.06 620 LEU A C 1
ATOM 4726 O O . LEU A 1 620 ? -19.280 -14.413 20.948 1.00 90.06 620 LEU A O 1
ATOM 4730 N N . SER A 1 621 ? -19.624 -12.442 21.940 1.00 92.19 621 SER A N 1
ATOM 4731 C CA . SER A 1 621 ? -19.824 -13.017 23.270 1.00 92.19 621 SER A CA 1
ATOM 4732 C C . SER A 1 621 ? -20.713 -12.137 24.135 1.00 92.19 621 SER A C 1
ATOM 4734 O O . SER A 1 621 ? -20.722 -10.919 23.977 1.00 92.19 621 SER A O 1
ATOM 4736 N N . TRP A 1 622 ? -21.437 -12.770 25.058 1.00 94.12 622 TRP A N 1
ATOM 4737 C CA . TRP A 1 622 ? -22.294 -12.121 26.047 1.00 94.12 622 TRP A CA 1
ATOM 4738 C C . TRP A 1 622 ? -22.102 -12.801 27.401 1.00 94.12 622 TRP A C 1
ATOM 4740 O O . TRP A 1 622 ? -22.230 -14.024 27.511 1.00 94.12 622 TRP A O 1
ATOM 4750 N N . LYS A 1 623 ? -21.788 -12.020 28.432 1.00 93.75 623 LYS A N 1
ATOM 4751 C CA . LYS A 1 623 ? -21.561 -12.478 29.802 1.00 93.75 623 LYS A CA 1
ATOM 4752 C C . LYS A 1 623 ? -22.346 -11.604 30.767 1.00 93.75 623 LYS A C 1
ATOM 4754 O O . LYS A 1 623 ? -22.390 -10.386 30.638 1.00 93.75 623 LYS A O 1
ATOM 4759 N N . GLU A 1 624 ? -22.936 -12.239 31.767 1.00 91.19 624 GLU A N 1
ATOM 4760 C CA . GLU A 1 624 ? -23.667 -11.556 32.830 1.00 91.19 624 GLU A CA 1
ATOM 4761 C C . GLU A 1 624 ? -23.047 -11.957 34.166 1.00 91.19 624 GLU A C 1
ATOM 4763 O O . GLU A 1 624 ? -22.989 -13.149 34.480 1.00 91.19 624 GLU A O 1
ATOM 4768 N N . GLU A 1 625 ? -22.575 -10.989 34.951 1.00 73.75 625 GLU A N 1
ATOM 4769 C CA . GLU A 1 625 ? -22.112 -11.275 36.308 1.00 73.75 625 GLU A CA 1
ATOM 4770 C C . GLU A 1 625 ? -23.310 -11.383 37.264 1.00 73.75 625 GLU A C 1
ATOM 4772 O O . GLU A 1 625 ? -24.041 -10.417 37.516 1.00 73.75 625 GLU A O 1
ATOM 4777 N N . THR A 1 626 ? -23.522 -12.597 37.785 1.00 55.59 626 THR A N 1
ATOM 4778 C CA . THR A 1 626 ? -24.632 -12.958 38.690 1.00 55.59 626 THR A CA 1
ATOM 4779 C C . THR A 1 626 ? -24.444 -12.563 40.140 1.00 55.59 626 THR A C 1
ATOM 4781 O O . THR A 1 626 ? -23.307 -12.527 40.651 1.00 55.59 626 THR A O 1
#

Foldseek 3Di:
DDDDDDPPPVVVVVVVVVVVVVVVVVVVVVVVVVVVVVVVVVVLVVVLVVQQVLQQVQQVVLVVVLVVLQLFLNNLFQVDKDKDWPDQDLFWTKIKIKHKDFAFADPLFALLQSLQKIKIKIKIWTGTPPVVSDIHIWIKIFIKGFDFDFQPDDADVQGDNPWGFFDDFFFCVQVLQQALEEFEAQEAAEEDAWQAAEEEEYEYAHAYHYHVPAQADPVLSLLQLLLLLVVVVDPDDDQRRQHYDYEYEYQDDYDPVVVVSCVSNVHHYYYDHDGDDGDDDLVLLQWFGQEPSTDIAGAAEDDQEHDAQAEQDAGNRGNFQRYEEEDEYEYAENYHGAHAYHYLAEYEYDYEPAEFETFQPQQRPSPPDDRDSLRAATAARYEYSAEYEYEQQYDYEYEGEYHYQAEDEYAHAAWDLPDDDDKWKAWWFWADNGSQKIKTAGPDQTQCVRPDQPAQKWKQWAPQRDIWAFNGDDNVRNMTMTGHDDGGPDIGMMMIDHHGGRAYEYAGHYYHSHHYYYHDHCLRRVQHNVNSVVLVVLLVVVQVVCVVVPHDRRRSVRLQQDLVSDDDPDDPCVVGGDRNHRRYYRHHDDDRHYHHGDNRTYFICCDPVSRSGRTDMDIPDMDIDD

Secondary structure (DSSP, 8-state):
-----SSHHHHHHHHHHHHHHHHHHHHHHHHHHHHHHHHHHHHHHHHHHHHHHHHHHHHHHHHHHHHHHHTSTT---TTS-EEEEEEEETTEEEEEEEEEEEPPPBTTB-HHHHTTEEEEEEEEEEEESSGGG--EEEEEEEEEEE----TT----TT--TT---BPPPPTTHHHHTTSSEEE--SSEEEEE-TTEEEES-EEESSEEEES--SS--HHHHHHHHHHHHHHTTS---S-----BSS-EEESS---HHHHHHHHHHT--EEE-----PPP--GGGGTEE-SBTTS--EEPEEPPSEEPSS-EE--BTTBTT--EEESS-EEE-SS-EEES-EEESS-EEE-SSSEEEEPPPSGGG-TT---S-GGGS-B--SEEESS-EEE-TT--EEEES-EEESS-EEE-----B--S--PPEEEEEEEEEEETTEEEEEESS----TTS-TT-SEEEEESSS--EEEEEEEETTTTEEEEES---EEEEEEEEEEE--BS-EEEES-EEESS-EEEPPPHHHHTS-HHHHHHHHHHHHHHHHHHHHTTPPPPPHHHHHHSGGG--STT-THHHH-S--S-SEEEE--S---B-SSS--B--B--STTSTT-B--EEEEEEEE--

pLDDT: mean 84.18, std 11.46, range [35.38, 97.0]

Radius of gyration: 38.02 Å; chains: 1; bounding box: 88×54×169 Å